Protein AF-A0A9W3NY06-F1 (afdb_monomer_lite)

Sequence (636 aa):
MAVKKLLSVFLSFLLLLSFTGTLAQAEETASMSVEKAIQVFKQQGKTKGIVEGYIVGYTQSSSKYTKDPAKFDDTNVAIADSPNETNPDKIMPVQLPKGDVRTAVNVKDHPENIGKKVSLTGTLELYFSNPGLKSVTAYKFQGEGQNRVSDVVASPNGGEVAKGTAVTLTTNTEGATIYYTLDGSNPTNKSVRYNGQIVVNENSVVKAIAEKEGLTSSAISTFSFIIVNNEQVRIHDIQGKSHMSPYNGKKVYNVEGVVTALDKNGFYIEDNQLDNDPATSEGMYVYKKDANVAVGDLIQVDGVVEEYVGPGYAERFETDLTTTEIKASRVVVIAKDQSLPAPIVLGENGVKIPDQIIDNDAFGLFDPNEDAIDFYESIEGMRVTMPTPKIIAPQKNGNLYVTVKNGGDKIVTQYGTPLLDENQLNPERLSVKVPRDYVAKVGDTFTGDITGVVGYDYGSFRISPITELPAVVDGGFKQVGANIQPRLDKLTVATYNIENFSANKKETTDEKVKALAYSIKYNLKMPDIIGVEEMQDNNGSINDGTTDASLSAKRIIDAVLEIRGPKYEYVEIAPNNNLDGGAPGANIRVGFFYNPSRVKLAAVPKLLDKNVVRIGDESSLFESTRKPLAAEFTFQ

Radius of gyration: 40.57 Å; chains: 1; bounding box: 76×85×122 Å

Structure (mmCIF, N/CA/C/O backbone):
data_AF-A0A9W3NY06-F1
#
_entry.id   AF-A0A9W3NY06-F1
#
loop_
_atom_site.group_PDB
_atom_site.id
_atom_site.type_symbol
_atom_site.label_atom_id
_atom_site.label_alt_id
_atom_site.label_comp_id
_atom_site.label_asym_id
_atom_site.label_entity_id
_atom_site.label_seq_id
_atom_site.pdbx_PDB_ins_code
_atom_site.Cartn_x
_atom_site.Cartn_y
_atom_site.Cartn_z
_atom_site.occupancy
_atom_site.B_iso_or_equiv
_atom_site.auth_seq_id
_atom_site.auth_comp_id
_atom_site.auth_asym_id
_atom_site.auth_atom_id
_atom_site.pdbx_PDB_model_num
ATOM 1 N N . MET A 1 1 ? 18.875 -54.856 20.342 1.00 38.12 1 MET A N 1
ATOM 2 C CA . MET A 1 1 ? 18.652 -54.277 21.688 1.00 38.12 1 MET A CA 1
ATOM 3 C C . MET A 1 1 ? 17.212 -53.775 21.722 1.00 38.12 1 MET A C 1
ATOM 5 O O . MET A 1 1 ? 16.923 -52.817 21.030 1.00 38.12 1 MET A O 1
ATOM 9 N N . ALA A 1 2 ? 16.239 -54.584 22.154 1.00 31.70 2 ALA A N 1
ATOM 10 C CA . ALA A 1 2 ? 15.807 -54.767 23.555 1.00 31.70 2 ALA A CA 1
ATOM 11 C C . ALA A 1 2 ? 15.267 -53.442 24.153 1.00 31.70 2 ALA A C 1
ATOM 13 O O . ALA A 1 2 ? 16.064 -52.568 24.459 1.00 31.70 2 ALA A O 1
ATOM 14 N N . VAL A 1 3 ? 13.956 -53.155 24.085 1.00 32.09 3 VAL A N 1
ATOM 15 C CA . VAL A 1 3 ? 12.847 -53.558 24.998 1.00 32.09 3 VAL A CA 1
ATOM 16 C C . VAL A 1 3 ? 12.789 -52.769 26.322 1.00 32.09 3 VAL A C 1
ATOM 18 O O . VAL A 1 3 ? 13.707 -52.885 27.130 1.00 32.09 3 VAL A O 1
ATOM 21 N N . LYS A 1 4 ? 11.650 -52.072 26.546 1.00 32.34 4 LYS A N 1
ATOM 22 C CA . LYS A 1 4 ? 10.849 -51.813 27.790 1.00 32.34 4 LYS A CA 1
ATOM 23 C C . LYS A 1 4 ? 10.083 -50.477 27.604 1.00 32.34 4 LYS A C 1
ATOM 25 O O . LYS A 1 4 ? 10.721 -49.525 27.189 1.00 32.34 4 LYS A O 1
ATOM 30 N N . LYS A 1 5 ? 8.788 -50.249 27.893 1.00 31.48 5 LYS A N 1
ATOM 31 C CA . LYS A 1 5 ? 7.638 -50.924 28.562 1.00 31.48 5 LYS A CA 1
ATOM 32 C C . LYS A 1 5 ? 6.401 -49.999 28.300 1.00 31.48 5 LYS A C 1
ATOM 34 O O . LYS A 1 5 ? 6.575 -48.796 28.439 1.00 31.48 5 LYS A O 1
ATOM 39 N N . LEU A 1 6 ? 5.256 -50.407 27.716 1.00 29.69 6 LEU A N 1
ATOM 40 C CA . LEU A 1 6 ? 3.980 -50.892 28.333 1.00 29.69 6 LEU A CA 1
ATOM 41 C C . LEU A 1 6 ? 3.732 -50.426 29.791 1.00 29.69 6 LEU A C 1
ATOM 43 O O . LEU A 1 6 ? 4.653 -50.530 30.589 1.00 29.69 6 LEU A O 1
ATOM 47 N N . LEU A 1 7 ? 2.561 -50.013 30.302 1.00 27.92 7 LEU A N 1
ATOM 48 C CA . LEU A 1 7 ? 1.122 -50.042 29.958 1.00 27.92 7 LEU A CA 1
ATOM 49 C C . LEU A 1 7 ? 0.428 -49.109 31.008 1.00 27.92 7 LEU A C 1
ATOM 51 O O . LEU A 1 7 ? 1.010 -48.913 32.077 1.00 27.92 7 LEU A O 1
ATOM 55 N N . SER A 1 8 ? -0.775 -48.546 30.824 1.00 24.80 8 SER A N 1
ATOM 56 C CA . SER A 1 8 ? -2.025 -49.037 31.462 1.00 24.80 8 SER A CA 1
ATOM 57 C C . SER A 1 8 ? -3.208 -48.093 31.184 1.00 24.80 8 SER A C 1
ATOM 59 O O . SER A 1 8 ? -3.043 -46.880 31.100 1.00 24.80 8 SER A O 1
ATOM 61 N N . VAL A 1 9 ? -4.389 -48.697 31.076 1.00 29.38 9 VAL A N 1
ATOM 62 C CA . VAL A 1 9 ? -5.679 -48.204 30.568 1.00 29.38 9 VAL A CA 1
ATOM 63 C C . VAL A 1 9 ? -6.672 -47.924 31.717 1.00 29.38 9 VAL A C 1
ATOM 65 O O . VAL A 1 9 ? -6.576 -48.563 32.757 1.00 29.38 9 VAL A O 1
ATOM 68 N N . PHE A 1 10 ? -7.598 -46.979 31.476 1.00 31.11 10 PHE A N 1
ATOM 69 C CA . PHE A 1 10 ? -8.925 -46.703 32.081 1.00 31.11 10 PHE A CA 1
ATOM 70 C C . PHE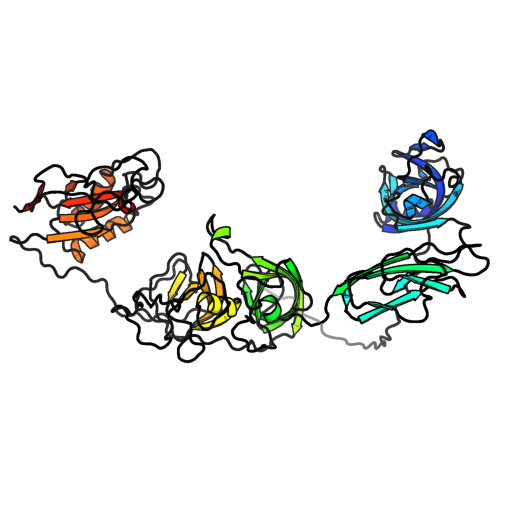 A 1 10 ? -9.278 -47.213 33.497 1.00 31.11 10 PHE A C 1
ATOM 72 O O . PHE A 1 10 ? -9.359 -48.415 33.731 1.00 31.11 10 PHE A O 1
ATOM 79 N N . LEU A 1 11 ? -9.794 -46.296 34.332 1.00 24.95 11 LEU A N 1
ATOM 80 C CA . LEU A 1 11 ? -11.047 -46.537 35.060 1.00 24.95 11 LEU A CA 1
ATOM 81 C C . LEU A 1 11 ? -11.812 -45.225 35.305 1.00 24.95 11 LEU A C 1
ATOM 83 O O . LEU A 1 11 ? -11.313 -44.281 35.909 1.00 24.95 11 LEU A O 1
ATOM 87 N N . SER A 1 12 ? -13.037 -45.202 34.801 1.00 27.59 12 SER A N 1
ATOM 88 C CA . SER A 1 12 ? -14.093 -44.225 35.020 1.00 27.59 12 SER A CA 1
ATOM 89 C C . SER A 1 12 ? -14.657 -44.333 36.442 1.00 27.59 12 SER A C 1
ATOM 91 O O . SER A 1 12 ? -14.984 -45.430 36.887 1.00 27.59 12 SER A O 1
ATOM 93 N N . PHE A 1 13 ? -14.866 -43.200 37.119 1.00 27.95 13 PHE A N 1
ATOM 94 C CA . PHE A 1 13 ? -15.929 -43.077 38.118 1.00 27.95 13 PHE A CA 1
ATOM 95 C C . PHE A 1 13 ? -16.532 -41.670 38.112 1.00 27.95 13 PHE A C 1
ATOM 97 O O . PHE A 1 13 ? -15.847 -40.653 38.068 1.00 27.95 13 PHE A O 1
ATOM 104 N N . LEU A 1 14 ? -17.856 -41.694 38.098 1.00 28.27 14 LEU A N 1
ATOM 105 C CA . LEU A 1 14 ? -18.830 -40.623 38.031 1.00 28.27 14 LEU A CA 1
ATOM 106 C C . LEU A 1 14 ? -18.826 -39.802 39.335 1.00 28.27 14 LEU A C 1
ATOM 108 O O . LEU A 1 14 ? -18.931 -40.386 40.411 1.00 28.27 14 LEU A O 1
ATOM 112 N N . LEU A 1 15 ? -18.818 -38.470 39.249 1.00 25.56 15 LEU A N 1
ATOM 113 C CA . LEU A 1 15 ? -19.421 -37.625 40.283 1.00 25.56 15 LEU A CA 1
ATOM 114 C C . LEU A 1 15 ? -20.138 -36.450 39.605 1.00 25.56 15 LEU A C 1
ATOM 116 O O . LEU A 1 15 ? -19.525 -35.459 39.216 1.00 25.56 15 LEU A O 1
ATOM 120 N N . LEU A 1 16 ? -21.454 -36.599 39.435 1.00 31.34 16 LEU A N 1
ATOM 121 C CA . LEU A 1 16 ? -22.353 -35.467 39.248 1.00 31.34 16 LEU A CA 1
ATOM 122 C C . LEU A 1 16 ? -22.311 -34.617 40.525 1.00 31.34 16 LEU A C 1
ATOM 124 O O . LEU A 1 16 ? -22.705 -35.097 41.586 1.00 31.34 16 LEU A O 1
ATOM 128 N N . LEU A 1 17 ? -21.933 -33.347 40.405 1.00 28.66 17 LEU A N 1
ATOM 129 C CA . LEU A 1 17 ? -22.460 -32.299 41.271 1.00 28.66 17 LEU A CA 1
ATOM 130 C C . LEU A 1 17 ? -22.910 -31.120 40.409 1.00 28.66 17 LEU A C 1
ATOM 132 O O . LEU A 1 17 ? -22.155 -30.533 39.640 1.00 28.66 17 LEU A O 1
ATOM 136 N N . SER A 1 18 ? -24.198 -30.843 40.547 1.00 28.06 18 SER A N 1
ATOM 137 C CA . SER A 1 18 ? -24.956 -29.704 40.056 1.00 28.06 18 SER A CA 1
ATOM 138 C C . SER A 1 18 ? -24.251 -28.370 40.312 1.00 28.06 18 SER A C 1
ATOM 140 O O . SER A 1 18 ? -24.108 -27.955 41.461 1.00 28.06 18 SER A O 1
ATOM 142 N N . PHE A 1 19 ? -23.891 -27.663 39.241 1.00 28.36 19 PHE A N 1
ATOM 143 C CA . PHE A 1 19 ? -23.569 -26.239 39.289 1.00 28.36 19 PHE A CA 1
ATOM 144 C C . PHE A 1 19 ? -24.878 -25.440 39.329 1.00 28.36 19 PHE A C 1
ATOM 146 O O . PHE A 1 19 ? -25.431 -25.054 38.302 1.00 28.36 19 PHE A O 1
ATOM 153 N N . THR A 1 20 ? -25.405 -25.203 40.527 1.00 30.64 20 THR A N 1
ATOM 154 C CA . THR A 1 20 ? -26.265 -24.040 40.756 1.00 30.64 20 THR A CA 1
ATOM 155 C C . THR A 1 20 ? -25.338 -22.847 40.929 1.00 30.64 20 THR A C 1
ATOM 157 O O . THR A 1 20 ? -24.606 -22.781 41.916 1.00 30.64 20 THR A O 1
ATOM 160 N N . GLY A 1 21 ? -25.326 -21.936 39.957 1.00 29.66 21 GLY A N 1
ATOM 161 C CA . GLY A 1 21 ? -24.625 -20.663 40.077 1.00 29.66 21 GLY A CA 1
ATOM 162 C C . GLY A 1 21 ? -25.212 -19.864 41.234 1.00 29.66 21 GLY A C 1
ATOM 163 O O . GLY A 1 21 ? -26.258 -19.235 41.102 1.00 29.66 21 GLY A O 1
ATOM 164 N N . THR A 1 22 ? -24.551 -19.916 42.385 1.00 28.86 22 THR A N 1
ATOM 165 C CA . THR A 1 22 ? -24.738 -18.951 43.460 1.00 28.86 22 THR A CA 1
ATOM 166 C C . THR A 1 22 ? -24.197 -17.614 42.979 1.00 28.86 22 THR A C 1
ATOM 168 O O . THR A 1 22 ? -23.022 -17.509 42.625 1.00 28.86 22 THR A O 1
ATOM 171 N N . LEU A 1 23 ? -25.067 -16.603 42.963 1.00 32.47 23 LEU A N 1
ATOM 172 C CA . LEU A 1 23 ? -24.689 -15.195 42.901 1.00 32.47 23 LEU A CA 1
ATOM 173 C C . LEU A 1 23 ? -23.527 -14.956 43.872 1.00 32.47 23 LEU A C 1
ATOM 175 O O . LEU A 1 23 ? -23.649 -15.237 45.064 1.00 32.47 23 LEU A O 1
ATOM 179 N N . ALA A 1 24 ? -22.400 -14.480 43.345 1.00 31.03 24 ALA A N 1
ATOM 180 C CA . ALA A 1 24 ? -21.256 -14.079 44.143 1.00 31.03 24 ALA A CA 1
ATOM 181 C C . ALA A 1 24 ? -21.680 -12.914 45.044 1.00 31.03 24 ALA A C 1
ATOM 183 O O . ALA A 1 24 ? -21.856 -11.781 44.599 1.00 31.03 24 ALA A O 1
ATOM 184 N N . GLN A 1 25 ? -21.890 -13.223 46.316 1.00 26.41 25 GLN A N 1
ATOM 185 C CA . GLN A 1 25 ? -22.025 -12.240 47.371 1.00 26.41 25 GLN A CA 1
ATOM 186 C C . GLN A 1 25 ? -20.626 -11.658 47.599 1.00 26.41 25 GLN A C 1
ATOM 188 O O . GLN A 1 25 ? -19.684 -12.405 47.859 1.00 26.41 25 GLN A O 1
ATOM 193 N N . ALA A 1 26 ? -20.462 -10.348 47.413 1.00 30.16 26 ALA A N 1
ATOM 194 C CA . ALA A 1 26 ? -19.200 -9.672 47.683 1.00 30.16 26 ALA A CA 1
ATOM 195 C C . ALA A 1 26 ? -18.830 -9.874 49.162 1.00 30.16 26 ALA A C 1
ATOM 197 O O . ALA A 1 26 ? -19.541 -9.395 50.045 1.00 30.16 26 ALA A O 1
ATOM 198 N N . GLU A 1 27 ? -17.749 -10.609 49.432 1.00 31.52 27 GLU A N 1
ATOM 199 C CA . GLU A 1 27 ? -17.184 -10.700 50.776 1.00 31.52 27 GLU A CA 1
ATOM 200 C C . GLU A 1 27 ? -16.637 -9.326 51.180 1.00 31.52 27 GLU A C 1
ATOM 202 O O . GLU A 1 27 ? -15.780 -8.736 50.519 1.00 31.52 27 GLU A O 1
ATOM 207 N N . GLU A 1 28 ? -17.160 -8.802 52.282 1.00 38.59 28 GLU A N 1
ATOM 208 C CA . GLU A 1 28 ? -16.673 -7.593 52.926 1.00 38.59 28 GLU A CA 1
ATOM 209 C C . GLU A 1 28 ? -15.265 -7.880 53.476 1.00 38.59 28 GLU A C 1
ATOM 211 O O . GLU A 1 28 ? -15.094 -8.647 54.424 1.00 38.59 28 GLU A O 1
ATOM 216 N N . THR A 1 29 ? -14.225 -7.329 52.840 1.00 55.06 29 THR A N 1
ATOM 217 C CA . THR A 1 29 ? -12.835 -7.508 53.301 1.00 55.06 29 THR A CA 1
ATOM 218 C C . THR A 1 29 ? -12.715 -7.013 54.744 1.00 55.06 29 THR A C 1
ATOM 220 O O . THR A 1 29 ? -12.804 -5.812 54.993 1.00 55.06 29 THR A O 1
ATOM 223 N N . ALA A 1 30 ? -12.519 -7.918 55.705 1.00 74.31 30 ALA A N 1
ATOM 224 C CA . ALA A 1 30 ? -12.413 -7.547 57.113 1.00 74.31 30 ALA A CA 1
ATOM 225 C C . ALA A 1 30 ? -11.249 -6.564 57.347 1.00 74.31 30 ALA A C 1
ATOM 227 O O . ALA A 1 30 ? -10.143 -6.759 56.829 1.00 74.31 30 ALA A O 1
ATOM 228 N N . SER A 1 31 ? -11.487 -5.520 58.145 1.00 85.75 31 SER A N 1
ATOM 229 C CA . SER A 1 31 ? -10.452 -4.557 58.524 1.00 85.75 31 SER A CA 1
ATOM 230 C C . SER A 1 31 ? -9.343 -5.207 59.359 1.00 85.75 31 SER A C 1
ATOM 232 O O . SER A 1 31 ? -9.534 -6.217 60.044 1.00 85.75 31 SER A O 1
ATOM 234 N N . MET A 1 32 ? -8.140 -4.638 59.289 1.00 92.00 32 MET A N 1
ATOM 235 C CA . MET A 1 32 ? -6.974 -5.086 60.049 1.00 92.00 32 MET A CA 1
ATOM 236 C C . MET A 1 32 ? -6.368 -3.947 60.867 1.00 92.00 32 MET A C 1
ATOM 238 O O . MET A 1 32 ? -6.375 -2.797 60.439 1.00 92.00 32 MET A O 1
ATOM 242 N N . SER A 1 33 ? -5.818 -4.281 62.036 1.00 96.06 33 SER A N 1
ATOM 243 C CA . SER A 1 33 ? -5.048 -3.338 62.854 1.00 96.06 33 SER A CA 1
ATOM 244 C C . SER A 1 33 ? -3.756 -2.919 62.139 1.00 96.06 33 SER A C 1
ATOM 246 O O . SER A 1 33 ? -3.304 -3.600 61.211 1.00 96.06 33 SER A O 1
ATOM 248 N N . VAL A 1 34 ? -3.127 -1.832 62.582 1.00 96.19 34 VAL A N 1
ATOM 249 C CA . VAL A 1 34 ? -1.847 -1.350 62.047 1.00 96.19 34 VAL A CA 1
ATOM 250 C C . VAL A 1 34 ? -0.755 -2.408 62.199 1.00 96.19 34 VAL A C 1
ATOM 252 O O . VAL A 1 34 ? -0.053 -2.705 61.232 1.00 96.19 34 VAL A O 1
ATOM 255 N N . GLU A 1 35 ? -0.639 -3.040 63.368 1.00 93.94 35 GLU A N 1
ATOM 256 C CA . GLU A 1 35 ? 0.324 -4.119 63.601 1.00 93.94 35 GLU A CA 1
ATOM 257 C C . GLU A 1 35 ? 0.094 -5.289 62.638 1.00 93.94 35 GLU A C 1
ATOM 259 O O . GLU A 1 35 ? 1.033 -5.760 61.989 1.00 93.94 35 GLU A O 1
ATOM 264 N N . LYS A 1 36 ? -1.162 -5.720 62.472 1.00 93.44 36 LYS A N 1
ATOM 265 C CA . LYS A 1 36 ? -1.508 -6.799 61.541 1.00 93.44 36 LYS A CA 1
ATOM 266 C C . LYS A 1 36 ? -1.184 -6.417 60.097 1.00 93.44 36 LYS A C 1
ATOM 268 O O . LYS A 1 36 ? -0.629 -7.240 59.376 1.00 93.44 36 LYS A O 1
ATOM 273 N N . ALA A 1 37 ? -1.460 -5.183 59.684 1.00 95.06 37 ALA A N 1
ATOM 274 C CA . ALA A 1 37 ? -1.152 -4.691 58.345 1.00 95.06 37 ALA A CA 1
ATOM 275 C C . ALA A 1 37 ? 0.359 -4.686 58.050 1.00 95.06 37 ALA A C 1
ATOM 277 O O . ALA A 1 37 ? 0.783 -5.107 56.972 1.00 95.06 37 ALA A O 1
ATOM 278 N N . ILE A 1 38 ? 1.186 -4.298 59.027 1.00 93.00 38 ILE A N 1
ATOM 279 C CA . ILE A 1 38 ? 2.652 -4.376 58.923 1.00 93.00 38 ILE A CA 1
ATOM 280 C C . ILE A 1 38 ? 3.104 -5.832 58.734 1.00 93.00 38 ILE A C 1
ATOM 282 O O . ILE A 1 38 ? 3.969 -6.101 57.898 1.00 93.00 38 ILE A O 1
ATOM 286 N N . GLN A 1 39 ? 2.524 -6.782 59.476 1.00 91.75 39 GLN A N 1
ATOM 287 C CA . GLN A 1 39 ? 2.857 -8.207 59.341 1.00 91.75 39 GLN A CA 1
ATOM 288 C C . GLN A 1 39 ? 2.402 -8.789 57.998 1.00 91.75 39 GLN A C 1
ATOM 290 O O . GLN A 1 39 ? 3.172 -9.498 57.352 1.00 91.75 39 GLN A O 1
ATOM 295 N N . VAL A 1 40 ? 1.192 -8.451 57.543 1.00 91.25 40 VAL A N 1
ATOM 296 C CA . VAL A 1 40 ? 0.663 -8.872 56.236 1.00 91.25 40 VAL A CA 1
ATOM 297 C C . VAL A 1 40 ? 1.580 -8.393 55.116 1.00 91.25 40 VAL A C 1
ATOM 299 O O . VAL A 1 40 ? 1.975 -9.197 54.275 1.00 91.25 40 VAL A O 1
ATOM 302 N N . PHE A 1 41 ? 2.005 -7.127 55.138 1.00 93.38 41 PHE A N 1
ATOM 303 C CA . PHE A 1 41 ? 2.948 -6.617 54.144 1.00 93.38 41 PHE A CA 1
ATOM 304 C C . PHE A 1 41 ? 4.297 -7.353 54.185 1.00 93.38 41 PHE A C 1
ATOM 306 O O . PHE A 1 41 ? 4.833 -7.709 53.138 1.00 93.38 41 PHE A O 1
ATOM 313 N N . LYS A 1 42 ? 4.840 -7.637 55.377 1.00 89.44 42 LYS A N 1
ATOM 314 C CA . LYS A 1 42 ? 6.097 -8.397 55.520 1.00 89.44 42 LYS A CA 1
ATOM 315 C C . LYS A 1 42 ? 6.004 -9.822 54.964 1.00 89.44 42 LYS A C 1
ATOM 317 O O . LYS A 1 42 ? 7.015 -10.354 54.520 1.00 89.44 42 LYS A O 1
ATOM 322 N N . GLN A 1 43 ? 4.822 -10.436 55.000 1.00 87.38 43 GLN A N 1
ATOM 323 C CA . GLN A 1 43 ? 4.604 -11.811 54.540 1.00 87.38 43 GLN A CA 1
ATOM 324 C C . GLN A 1 43 ? 4.225 -11.901 53.058 1.00 87.38 43 GLN A C 1
ATOM 326 O O . GLN A 1 43 ? 4.687 -12.802 52.366 1.00 87.38 43 GLN A O 1
ATOM 331 N N . GLN A 1 44 ? 3.371 -10.997 52.578 1.00 89.25 44 GLN A N 1
ATOM 332 C CA . GLN A 1 44 ? 2.722 -11.095 51.263 1.00 89.25 44 GLN A CA 1
ATOM 333 C C . GLN A 1 44 ? 3.191 -10.016 50.279 1.00 89.25 44 GLN A C 1
ATOM 335 O O . GLN A 1 44 ? 2.884 -10.081 49.091 1.00 89.25 44 GLN A O 1
ATOM 340 N N . GLY A 1 45 ? 3.942 -9.017 50.743 1.00 89.00 45 GLY A N 1
ATOM 341 C CA . GLY A 1 45 ? 4.310 -7.866 49.932 1.00 89.00 45 GLY A CA 1
ATOM 342 C C . GLY A 1 45 ? 3.097 -7.004 49.577 1.00 89.00 45 GLY A C 1
ATOM 343 O O . GLY A 1 45 ? 2.185 -6.803 50.384 1.00 89.00 45 GLY A O 1
ATOM 344 N N . LYS A 1 46 ? 3.110 -6.443 48.365 1.00 93.44 46 LYS A N 1
ATOM 345 C CA . LYS A 1 46 ? 2.136 -5.438 47.927 1.00 93.44 46 LYS A CA 1
ATOM 346 C C . LYS A 1 46 ? 0.724 -6.019 47.805 1.00 93.44 46 LYS A C 1
ATOM 348 O O . LYS A 1 46 ? 0.466 -6.806 46.902 1.00 93.44 46 LYS A O 1
ATOM 353 N N . THR A 1 47 ? -0.196 -5.576 48.665 1.00 91.06 47 THR A N 1
ATOM 354 C CA . THR A 1 47 ? -1.560 -6.133 48.764 1.00 91.06 47 THR A CA 1
ATOM 355 C C . THR A 1 47 ? -2.577 -5.043 49.109 1.00 91.06 47 THR A C 1
ATOM 357 O O . THR A 1 47 ? -2.251 -4.106 49.833 1.00 91.06 47 THR A O 1
ATOM 360 N N . LYS A 1 48 ? -3.814 -5.130 48.605 1.00 92.69 48 LYS A N 1
ATOM 361 C CA . LYS A 1 48 ? -4.901 -4.209 48.995 1.00 92.69 48 LYS A CA 1
ATOM 362 C C . LYS A 1 48 ? -5.467 -4.582 50.367 1.00 92.69 48 LYS A C 1
ATOM 364 O O . LYS A 1 48 ? -5.562 -5.761 50.688 1.00 92.69 48 LYS A O 1
ATOM 369 N N . GLY A 1 49 ? -5.871 -3.594 51.158 1.00 90.62 49 GLY A N 1
ATOM 370 C CA . GLY A 1 49 ? -6.454 -3.844 52.474 1.00 90.62 49 GLY A CA 1
ATOM 371 C C . GLY A 1 49 ? -7.110 -2.621 53.102 1.00 90.62 49 GLY A C 1
ATOM 372 O O . GLY A 1 49 ? -6.910 -1.487 52.660 1.00 90.62 49 GLY A O 1
ATOM 373 N N . ILE A 1 50 ? -7.892 -2.882 54.149 1.00 95.44 50 ILE A N 1
ATOM 374 C CA . ILE A 1 50 ? -8.530 -1.869 54.991 1.00 95.44 50 ILE A CA 1
ATOM 375 C C . ILE A 1 50 ? -7.795 -1.845 56.332 1.00 95.44 50 ILE A C 1
ATOM 377 O O . ILE A 1 50 ? -7.851 -2.826 57.070 1.00 95.44 50 ILE A O 1
ATOM 381 N N . VAL A 1 51 ? -7.098 -0.751 56.643 1.00 96.12 51 VAL A N 1
ATOM 382 C CA . VAL A 1 51 ? -6.296 -0.606 57.868 1.00 96.12 51 VAL A CA 1
ATOM 383 C C . VAL A 1 51 ? -6.988 0.337 58.843 1.00 96.12 51 VAL A C 1
ATOM 385 O O . VAL A 1 51 ? -7.330 1.463 58.488 1.00 96.12 51 VAL A O 1
ATOM 388 N N . GLU A 1 52 ? -7.161 -0.111 60.080 1.00 96.62 52 GLU A N 1
ATOM 389 C CA . GLU A 1 52 ? -7.708 0.677 61.180 1.00 96.62 52 GLU A CA 1
ATOM 390 C C . GLU A 1 52 ? -6.615 1.081 62.167 1.00 96.62 52 GLU A C 1
ATOM 392 O O . GLU A 1 52 ? -5.879 0.236 62.670 1.00 96.62 52 GLU A O 1
ATOM 397 N N . GLY A 1 53 ? -6.552 2.371 62.494 1.00 96.31 53 GLY A N 1
ATOM 398 C CA . GLY A 1 53 ? -5.601 2.913 63.461 1.00 96.31 53 GLY A CA 1
ATOM 399 C C . GLY A 1 53 ? -5.990 4.302 63.958 1.00 96.31 53 GLY A C 1
ATOM 400 O O . GLY A 1 53 ? -6.858 4.967 63.400 1.00 96.31 53 GLY A O 1
ATOM 401 N N . TYR A 1 54 ? -5.351 4.750 65.029 1.00 97.06 54 TYR A N 1
ATOM 402 C CA . TYR A 1 54 ? -5.415 6.125 65.507 1.00 97.06 54 TYR A CA 1
ATOM 403 C C . TYR A 1 54 ? -4.426 6.989 64.737 1.00 97.06 54 TYR A C 1
ATOM 405 O O . TYR A 1 54 ? -3.278 6.588 64.559 1.00 97.06 54 TYR A O 1
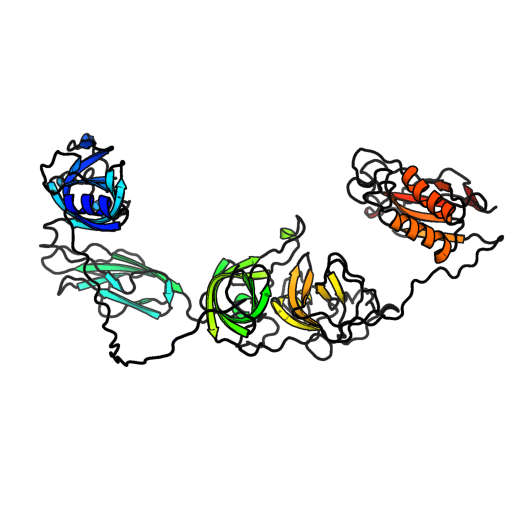ATOM 413 N N . ILE A 1 55 ? -4.838 8.186 64.323 1.00 97.12 55 ILE A N 1
ATOM 414 C CA . ILE A 1 55 ? -3.925 9.168 63.736 1.00 97.12 55 ILE A CA 1
ATOM 415 C C . ILE A 1 55 ? -3.029 9.705 64.852 1.00 97.12 55 ILE A C 1
ATOM 417 O O . ILE A 1 55 ? -3.496 10.363 65.778 1.00 97.12 55 ILE A O 1
ATOM 421 N N . VAL A 1 56 ? -1.732 9.424 64.778 1.00 95.44 56 VAL A N 1
ATOM 422 C CA . VAL A 1 56 ? -0.756 9.775 65.820 1.00 95.44 56 VAL A CA 1
ATOM 423 C C . VAL A 1 56 ? 0.175 10.915 65.421 1.00 95.44 56 VAL A C 1
ATOM 425 O O . VAL A 1 56 ? 0.967 11.354 66.251 1.00 95.44 56 VAL A O 1
ATOM 428 N N . GLY A 1 57 ? 0.096 11.420 64.189 1.00 94.19 57 GLY A N 1
ATOM 429 C CA . GLY A 1 57 ? 0.932 12.533 63.744 1.00 94.19 57 GLY A CA 1
ATOM 430 C C . GLY A 1 57 ? 1.072 12.638 62.232 1.00 94.19 57 GLY A C 1
ATOM 431 O O . GLY A 1 57 ? 0.317 12.036 61.472 1.00 94.19 57 GLY A O 1
ATOM 432 N N . TYR A 1 58 ? 2.090 13.383 61.817 1.00 95.31 58 TYR A N 1
ATOM 433 C CA . TYR A 1 58 ? 2.545 13.525 60.437 1.00 95.31 58 TYR A CA 1
ATOM 434 C C . TYR A 1 58 ? 3.865 12.768 60.231 1.00 95.31 58 TYR A C 1
ATOM 436 O O . TYR A 1 58 ? 4.751 12.821 61.094 1.00 95.31 58 TYR A O 1
ATOM 444 N N . THR A 1 59 ? 4.019 12.068 59.103 1.00 93.06 59 THR A N 1
ATOM 445 C CA . THR A 1 59 ? 5.266 11.375 58.752 1.00 93.06 59 THR A CA 1
ATOM 446 C C . THR A 1 59 ? 6.192 12.311 57.982 1.00 93.06 59 THR A C 1
ATOM 448 O O . THR A 1 59 ? 5.874 12.762 56.886 1.00 93.06 59 THR A O 1
ATOM 451 N N . GLN A 1 60 ? 7.384 12.558 58.530 1.00 88.00 60 GLN A N 1
ATOM 452 C CA . GLN A 1 60 ? 8.394 13.407 57.889 1.00 88.00 60 GLN A CA 1
ATOM 453 C C . GLN A 1 60 ? 9.385 12.599 57.045 1.00 88.00 60 GLN A C 1
ATOM 455 O O . GLN A 1 60 ? 9.824 13.047 55.990 1.00 88.00 60 GLN A O 1
ATOM 460 N N . SER A 1 61 ? 9.775 11.420 57.526 1.00 85.00 61 SER A N 1
ATOM 461 C CA . SER A 1 61 ? 10.687 10.505 56.837 1.00 85.00 61 SER A CA 1
ATOM 462 C C . SER A 1 61 ? 10.564 9.101 57.420 1.00 85.00 61 SER A C 1
ATOM 464 O O . SER A 1 61 ? 9.804 8.878 58.365 1.00 85.00 61 SER A O 1
ATOM 466 N N . SER A 1 62 ? 11.382 8.169 56.922 1.00 79.19 62 SER A N 1
ATOM 467 C CA . SER A 1 62 ? 11.565 6.847 57.525 1.00 79.19 62 SER A CA 1
ATOM 468 C C . SER A 1 62 ? 11.812 7.000 59.026 1.00 79.19 62 SER A C 1
ATOM 470 O O . SER A 1 62 ? 12.752 7.688 59.433 1.00 79.19 62 SER A O 1
ATOM 472 N N . SER A 1 63 ? 10.925 6.421 59.834 1.00 78.12 63 SER A N 1
ATOM 473 C CA . SER A 1 63 ? 11.001 6.394 61.301 1.00 78.12 63 SER A CA 1
ATOM 474 C C . SER A 1 63 ? 11.000 7.759 62.012 1.00 78.12 63 SER A C 1
ATOM 476 O O . SER A 1 63 ? 11.297 7.819 63.205 1.00 78.12 63 SER A O 1
ATOM 478 N N . LYS A 1 64 ? 10.646 8.858 61.324 1.00 86.62 64 LYS A N 1
ATOM 479 C CA . LYS A 1 64 ? 10.446 10.181 61.940 1.00 86.62 64 LYS A CA 1
ATOM 480 C C . LYS A 1 64 ? 9.005 10.637 61.777 1.00 86.62 64 LYS A C 1
ATOM 482 O O . LYS A 1 64 ? 8.547 10.926 60.669 1.00 86.62 64 LYS A O 1
ATOM 487 N N . TYR A 1 65 ? 8.335 10.766 62.913 1.00 90.12 65 TYR A N 1
ATOM 488 C CA . TYR A 1 65 ? 6.960 11.229 63.019 1.00 90.12 65 TYR A CA 1
ATOM 489 C C . TYR A 1 65 ? 6.904 12.420 63.967 1.00 90.12 65 TYR A C 1
ATOM 491 O O . TYR A 1 65 ? 7.701 12.520 64.902 1.00 90.12 65 TYR A O 1
ATOM 499 N N . THR A 1 66 ? 5.970 13.331 63.732 1.00 88.50 66 THR A N 1
ATOM 500 C CA . THR A 1 66 ? 5.806 14.516 64.568 1.00 88.50 66 THR A CA 1
ATOM 501 C C . THR A 1 66 ? 4.347 14.746 64.927 1.00 88.50 66 THR A C 1
ATOM 503 O O . THR A 1 66 ? 3.455 14.456 64.133 1.00 88.50 66 THR A O 1
ATOM 506 N N . LYS A 1 67 ? 4.120 15.268 66.135 1.00 88.00 67 LYS A N 1
ATOM 507 C CA . LYS A 1 67 ? 2.828 15.793 66.608 1.00 88.00 67 LYS A CA 1
ATOM 508 C C . LYS A 1 67 ? 2.794 17.327 66.596 1.00 88.00 67 LYS A C 1
ATOM 510 O O . LYS A 1 67 ? 1.825 17.910 67.058 1.00 88.00 67 LYS A O 1
ATOM 515 N N . ASP A 1 68 ? 3.867 17.963 66.125 1.00 88.88 68 ASP A N 1
ATOM 516 C CA . ASP A 1 68 ? 4.041 19.414 66.081 1.00 88.88 68 ASP A CA 1
ATOM 517 C C . ASP A 1 68 ? 3.278 20.007 64.881 1.00 88.88 68 ASP A C 1
ATOM 519 O O . ASP A 1 68 ? 3.701 19.773 63.742 1.00 88.88 68 ASP A O 1
ATOM 523 N N . PRO A 1 69 ? 2.191 20.776 65.096 1.00 86.56 69 PRO A N 1
ATOM 524 C CA . PRO A 1 69 ? 1.364 21.284 64.004 1.00 86.56 69 PRO A CA 1
ATOM 525 C C . PRO A 1 69 ? 2.116 22.180 63.019 1.00 86.56 69 PRO A C 1
ATOM 527 O O . PRO A 1 69 ? 1.779 22.211 61.839 1.00 86.56 69 PRO A O 1
ATOM 530 N N . ALA A 1 70 ? 3.186 22.854 63.460 1.00 89.31 70 ALA A N 1
ATOM 531 C CA . ALA A 1 70 ? 4.010 23.695 62.590 1.00 89.31 70 ALA A CA 1
ATOM 532 C C . ALA A 1 70 ? 4.773 22.896 61.515 1.00 89.31 70 ALA A C 1
ATOM 534 O O . ALA A 1 70 ? 5.318 23.478 60.579 1.00 89.31 70 ALA A O 1
ATOM 535 N N . LYS A 1 71 ? 4.843 21.568 61.659 1.00 88.69 71 LYS A N 1
ATOM 536 C CA . LYS A 1 71 ? 5.537 20.652 60.744 1.00 88.69 71 LYS A CA 1
ATOM 537 C C . LYS A 1 71 ? 4.582 19.783 59.933 1.00 88.69 71 LYS A C 1
ATOM 539 O O . LYS A 1 71 ? 5.055 18.906 59.210 1.00 88.69 71 LYS A O 1
ATOM 544 N N . PHE A 1 72 ? 3.275 19.977 60.084 1.00 93.25 72 PHE A N 1
ATOM 545 C CA . PHE A 1 72 ? 2.281 19.220 59.340 1.00 93.25 72 PHE A CA 1
ATOM 546 C C . PHE A 1 72 ? 2.217 19.687 57.891 1.00 93.25 72 PHE A C 1
ATOM 548 O O . PHE A 1 72 ? 2.268 20.880 57.593 1.00 93.25 72 PHE A O 1
ATOM 555 N N . ASP A 1 73 ? 2.058 18.718 56.997 1.00 93.12 73 ASP A N 1
ATOM 556 C CA . ASP A 1 73 ? 1.615 18.962 55.635 1.00 93.12 73 ASP A CA 1
ATOM 557 C C . ASP A 1 73 ? 0.380 18.108 55.340 1.00 93.12 73 ASP A C 1
ATOM 559 O O . ASP A 1 73 ? 0.038 17.196 56.095 1.00 93.12 73 ASP A O 1
ATOM 563 N N . ASP A 1 74 ? -0.308 18.398 54.246 1.00 95.69 74 ASP A N 1
ATOM 564 C CA . ASP A 1 74 ? -1.586 17.771 53.912 1.00 95.69 74 ASP A CA 1
ATOM 565 C C . ASP A 1 74 ? -1.421 16.451 53.127 1.00 95.69 74 ASP A C 1
ATOM 567 O O . ASP A 1 74 ? -2.391 15.780 52.793 1.00 95.69 74 ASP A O 1
ATOM 571 N N . THR A 1 75 ? -0.188 16.043 52.822 1.00 96.25 75 THR A N 1
ATOM 572 C CA . THR A 1 75 ? 0.105 14.921 51.911 1.00 96.25 75 THR A CA 1
ATOM 573 C C . THR A 1 75 ? 0.058 13.533 52.552 1.00 96.25 75 THR A C 1
ATOM 575 O O . THR A 1 75 ? -0.023 12.531 51.834 1.00 96.25 75 THR A O 1
ATOM 578 N N . ASN A 1 76 ? 0.170 13.433 53.877 1.00 97.12 76 ASN A N 1
ATOM 579 C CA . ASN A 1 76 ? 0.240 12.155 54.580 1.00 97.12 76 ASN A CA 1
ATOM 580 C C . ASN A 1 76 ? -0.157 12.269 56.057 1.00 97.12 76 ASN A C 1
ATOM 582 O O . ASN A 1 76 ? -0.209 13.361 56.618 1.00 97.12 76 ASN A O 1
ATOM 586 N N . VAL A 1 77 ? -0.405 11.118 56.680 1.00 97.56 77 VAL A N 1
ATOM 587 C CA . VAL A 1 77 ? -0.587 10.971 58.130 1.00 97.56 77 VAL A CA 1
ATOM 588 C C . VAL A 1 77 ? 0.139 9.727 58.635 1.00 97.56 77 VAL A C 1
ATOM 590 O O . VAL A 1 77 ? 0.428 8.804 57.875 1.00 97.56 77 VAL A O 1
ATOM 593 N N . ALA A 1 78 ? 0.416 9.692 59.933 1.00 96.81 78 ALA A N 1
ATOM 594 C CA . ALA A 1 78 ? 0.960 8.544 60.642 1.00 96.81 78 ALA A CA 1
ATOM 595 C C . ALA A 1 78 ? -0.149 7.888 61.474 1.00 96.81 78 ALA A C 1
ATOM 597 O O . ALA A 1 78 ? -0.794 8.581 62.264 1.00 96.81 78 ALA A O 1
ATOM 598 N N . ILE A 1 79 ? -0.362 6.576 61.327 1.00 97.50 79 ILE A N 1
ATOM 599 C CA . ILE A 1 79 ? -1.364 5.823 62.100 1.00 97.50 79 ILE A CA 1
ATOM 600 C C . ILE A 1 79 ? -0.728 4.728 62.962 1.00 97.50 79 ILE A C 1
ATOM 602 O O . ILE A 1 79 ? 0.294 4.157 62.587 1.00 97.50 79 ILE A O 1
ATOM 606 N N . ALA A 1 80 ? -1.339 4.418 64.106 1.00 96.50 80 ALA A N 1
ATOM 607 C CA . ALA A 1 80 ? -0.912 3.343 65.006 1.00 96.50 80 ALA A CA 1
ATOM 608 C C . ALA A 1 80 ? -2.096 2.692 65.736 1.00 96.50 80 ALA A C 1
ATOM 610 O O . ALA A 1 80 ? -3.171 3.279 65.831 1.00 96.50 80 ALA A O 1
ATOM 611 N N . ASP A 1 81 ? -1.902 1.507 66.316 1.00 94.06 81 ASP A N 1
ATOM 612 C CA . ASP A 1 81 ? -2.964 0.803 67.058 1.00 94.06 81 ASP A CA 1
ATOM 613 C C . ASP A 1 81 ? -3.359 1.490 68.379 1.00 94.06 81 ASP A C 1
ATOM 615 O O . ASP A 1 81 ? -4.456 1.270 68.894 1.00 94.06 81 ASP A O 1
ATOM 619 N N . SER A 1 82 ? -2.504 2.374 68.902 1.00 91.75 82 SER A N 1
ATOM 620 C CA . SER A 1 82 ? -2.750 3.184 70.099 1.00 91.75 82 SER A CA 1
ATOM 621 C C . SER A 1 82 ? -2.571 4.677 69.793 1.00 91.75 82 SER A C 1
ATOM 623 O O . SER A 1 82 ? -1.586 5.041 69.147 1.00 91.75 82 SER A O 1
ATOM 625 N N . PRO A 1 83 ? -3.439 5.576 70.301 1.00 90.19 83 PRO A N 1
ATOM 626 C CA . PRO A 1 83 ? -3.337 7.024 70.054 1.00 90.19 83 PRO A CA 1
ATOM 627 C C . PRO A 1 83 ? -2.072 7.666 70.656 1.00 90.19 83 PRO A C 1
ATOM 629 O O . PRO A 1 83 ? -1.662 8.766 70.272 1.00 90.19 83 PRO A O 1
ATOM 632 N N . ASN A 1 84 ? -1.430 6.972 71.597 1.00 87.50 84 ASN A N 1
ATOM 633 C CA . ASN A 1 84 ? -0.223 7.426 72.282 1.00 87.50 84 ASN A CA 1
ATOM 634 C C . ASN A 1 84 ? 1.033 6.650 71.859 1.00 87.50 84 ASN A C 1
ATOM 636 O O . ASN A 1 84 ? 2.050 6.755 72.539 1.00 87.50 84 ASN A O 1
ATOM 640 N N . GLU A 1 85 ? 0.978 5.881 70.767 1.00 92.44 85 GLU A N 1
ATOM 641 C CA . GLU A 1 85 ? 2.136 5.137 70.264 1.00 92.44 85 GLU A CA 1
ATOM 642 C C . GLU A 1 85 ? 3.283 6.082 69.872 1.00 92.44 85 GLU A C 1
ATOM 644 O O . GLU A 1 85 ? 3.076 7.132 69.256 1.00 92.44 85 GLU A O 1
ATOM 649 N N . THR A 1 86 ? 4.500 5.701 70.250 1.00 87.31 86 THR A N 1
ATOM 650 C CA . THR A 1 86 ? 5.736 6.448 69.972 1.00 87.31 86 THR A CA 1
ATOM 651 C C . THR A 1 86 ? 6.823 5.574 69.357 1.00 87.31 86 THR A C 1
ATOM 653 O O . THR A 1 86 ? 7.814 6.107 68.859 1.00 87.31 86 THR A O 1
ATOM 656 N N . ASN A 1 87 ? 6.650 4.249 69.347 1.00 88.44 87 ASN A N 1
ATOM 657 C CA . ASN A 1 87 ? 7.577 3.333 68.708 1.00 88.44 87 ASN A CA 1
ATOM 658 C C . ASN A 1 87 ? 7.417 3.404 67.176 1.00 88.44 87 ASN A C 1
ATOM 660 O O . ASN A 1 87 ? 6.364 3.018 66.661 1.00 88.44 87 ASN A O 1
ATOM 664 N N . PRO A 1 88 ? 8.449 3.833 66.425 1.00 86.19 88 PRO A N 1
ATOM 665 C CA . PRO A 1 88 ? 8.360 3.974 64.975 1.00 86.19 88 PRO A CA 1
ATOM 666 C C . PRO A 1 88 ? 8.072 2.660 64.235 1.00 86.19 88 PRO A C 1
ATOM 668 O O . PRO A 1 88 ? 7.498 2.717 63.151 1.00 86.19 88 PRO A O 1
ATOM 671 N N . ASP A 1 89 ? 8.398 1.498 64.815 1.00 87.25 89 ASP A N 1
ATOM 672 C CA . ASP A 1 89 ? 8.124 0.178 64.223 1.00 87.25 89 ASP A CA 1
ATOM 673 C C . ASP A 1 89 ? 6.642 -0.224 64.299 1.00 87.25 89 ASP A C 1
ATOM 675 O O . ASP A 1 89 ? 6.216 -1.171 63.637 1.00 87.25 89 ASP A O 1
ATOM 679 N N . LYS A 1 90 ? 5.859 0.488 65.117 1.00 92.12 90 LYS A N 1
ATOM 680 C CA . LYS A 1 90 ? 4.414 0.292 65.305 1.00 92.12 90 LYS A CA 1
ATOM 681 C C . LYS A 1 90 ? 3.574 1.398 64.664 1.00 92.12 90 LYS A C 1
ATOM 683 O O . LYS A 1 90 ? 2.351 1.397 64.795 1.00 92.12 90 LYS A O 1
ATOM 688 N N . ILE A 1 91 ? 4.226 2.339 63.982 1.00 94.56 91 ILE A N 1
ATOM 689 C CA . ILE A 1 91 ? 3.586 3.459 63.300 1.00 94.56 91 ILE A CA 1
ATOM 690 C C . ILE A 1 91 ? 3.691 3.230 61.796 1.00 94.56 91 ILE A C 1
ATOM 692 O O . ILE A 1 91 ? 4.782 3.069 61.249 1.00 94.56 91 ILE A O 1
ATOM 696 N N . MET A 1 92 ? 2.546 3.256 61.123 1.00 96.31 92 MET A N 1
ATOM 697 C CA . MET A 1 92 ? 2.443 3.110 59.680 1.00 96.31 92 MET A CA 1
ATOM 698 C C . MET A 1 92 ? 2.250 4.481 59.017 1.00 96.31 92 MET A C 1
ATOM 700 O O . MET A 1 92 ? 1.310 5.200 59.368 1.00 96.31 92 MET A O 1
ATOM 704 N N . PRO A 1 93 ? 3.091 4.857 58.039 1.00 97.38 93 PRO A N 1
ATOM 705 C CA . PRO A 1 93 ? 2.864 6.045 57.233 1.00 97.38 93 PRO A CA 1
ATOM 706 C C . PRO A 1 93 ? 1.781 5.795 56.174 1.00 97.38 93 PRO A C 1
ATOM 708 O O . PRO A 1 93 ? 1.779 4.769 55.489 1.00 97.38 93 PRO A O 1
ATOM 711 N N . VAL A 1 94 ? 0.883 6.763 56.006 1.00 97.50 94 VAL A N 1
ATOM 712 C CA . VAL A 1 94 ? -0.250 6.706 55.076 1.00 97.50 94 VAL A CA 1
ATOM 713 C C . VAL A 1 94 ? -0.174 7.874 54.104 1.00 97.50 94 VAL A C 1
ATOM 715 O O . VAL A 1 94 ? -0.246 9.031 54.513 1.00 97.50 94 VAL A O 1
ATOM 718 N N . GLN A 1 95 ? -0.061 7.592 52.808 1.00 97.56 95 GLN A N 1
ATOM 719 C CA . GLN A 1 95 ? -0.135 8.618 51.769 1.00 97.56 95 GLN A CA 1
ATOM 720 C C . GLN A 1 95 ? -1.592 9.019 51.517 1.00 97.56 95 GLN A C 1
ATOM 722 O O . GLN A 1 95 ? -2.443 8.151 51.328 1.00 97.56 95 GLN A O 1
ATOM 727 N N . LEU A 1 96 ? -1.853 10.324 51.423 1.00 96.62 96 LEU A N 1
ATOM 728 C CA . LEU A 1 96 ? -3.160 10.889 51.091 1.00 96.62 96 LEU A CA 1
ATOM 729 C C . LEU A 1 96 ? -3.136 11.467 49.657 1.00 96.62 96 LEU A C 1
ATOM 731 O O . LEU A 1 96 ? -2.597 12.560 49.438 1.00 96.62 96 LEU A O 1
ATOM 735 N N . PRO A 1 97 ? -3.670 10.750 48.646 1.00 91.56 97 PRO A N 1
ATOM 736 C CA . PRO A 1 97 ? -3.799 11.274 47.286 1.00 91.56 97 PRO A CA 1
ATOM 737 C C . PRO A 1 97 ? -4.687 12.523 47.242 1.00 91.56 97 PRO A C 1
ATOM 739 O O . PRO A 1 97 ? -5.585 12.679 48.065 1.00 91.56 97 PRO A O 1
ATOM 742 N N . LYS A 1 98 ? -4.468 13.413 46.267 1.00 88.00 98 LYS A N 1
ATOM 743 C CA . LYS A 1 98 ? -5.330 14.590 46.074 1.00 88.00 98 LYS A CA 1
ATOM 744 C C . LYS A 1 98 ? -6.776 14.139 45.806 1.00 88.00 98 LYS A C 1
ATOM 746 O O . LYS A 1 98 ? -6.998 13.378 44.871 1.00 88.00 98 LYS A O 1
ATOM 751 N N . GLY A 1 99 ? -7.725 14.615 46.612 1.00 84.56 99 GLY A N 1
ATOM 752 C CA . GLY A 1 99 ? -9.137 14.224 46.561 1.00 84.56 99 GLY A CA 1
ATOM 753 C C . GLY A 1 99 ? -9.763 14.166 47.956 1.00 84.56 99 GLY A C 1
ATOM 754 O O . GLY A 1 99 ? -9.140 14.590 48.931 1.00 84.56 99 GLY A O 1
ATOM 755 N N . ASP A 1 100 ? -10.967 13.601 48.048 1.00 83.00 100 ASP A N 1
ATOM 756 C CA . ASP A 1 100 ? -11.824 13.653 49.244 1.00 83.00 100 ASP A CA 1
ATOM 757 C C . ASP A 1 100 ? -11.155 13.104 50.511 1.00 83.00 100 ASP A C 1
ATOM 759 O O . ASP A 1 100 ? -11.262 13.694 51.585 1.00 83.00 100 ASP A O 1
ATOM 763 N N . VAL A 1 101 ? -10.389 12.014 50.385 1.00 87.00 101 VAL A N 1
ATOM 764 C CA . VAL A 1 101 ? -9.652 11.418 51.511 1.00 87.00 101 VAL A CA 1
ATOM 765 C C . VAL A 1 101 ? -8.634 12.406 52.092 1.00 87.00 101 VAL A C 1
ATOM 767 O O . VAL A 1 101 ? -8.545 12.553 53.309 1.00 87.00 101 VAL A O 1
ATOM 770 N N . ARG A 1 102 ? -7.864 13.103 51.244 1.00 94.69 102 ARG A N 1
ATOM 771 C CA . ARG A 1 102 ? -6.893 14.109 51.701 1.00 94.69 102 ARG A CA 1
ATOM 772 C C . ARG A 1 102 ? -7.595 15.299 52.320 1.00 94.69 102 ARG A C 1
ATOM 774 O O . ARG A 1 102 ? -7.190 15.728 53.395 1.00 94.69 102 ARG A O 1
ATOM 781 N N . THR A 1 103 ? -8.651 15.789 51.679 1.00 89.88 103 THR A N 1
ATOM 782 C CA . THR A 1 103 ? -9.440 16.903 52.204 1.00 89.88 103 THR A CA 1
ATOM 783 C C . THR A 1 103 ? -9.955 16.605 53.608 1.00 89.88 103 THR A C 1
ATOM 785 O O . THR A 1 103 ? -9.873 17.481 54.447 1.00 89.88 103 THR A O 1
ATOM 788 N N . ALA A 1 104 ? -10.406 15.382 53.896 1.00 87.81 104 ALA A N 1
ATOM 789 C CA . ALA A 1 104 ? -11.007 15.061 55.189 1.00 87.81 104 ALA A CA 1
ATOM 790 C C . ALA A 1 104 ? -10.031 14.593 56.285 1.00 87.81 104 ALA A C 1
ATOM 792 O O . ALA A 1 104 ? -10.277 14.817 57.470 1.00 87.81 104 ALA A O 1
ATOM 793 N N . VAL A 1 105 ? -8.959 13.880 55.927 1.00 94.56 105 VAL A N 1
ATOM 794 C CA . VAL A 1 105 ? -8.115 13.171 56.910 1.00 94.56 105 VAL A CA 1
ATOM 795 C C . VAL A 1 105 ? -6.875 13.972 57.312 1.00 94.56 105 VAL A C 1
ATOM 797 O O . VAL A 1 105 ? -6.344 13.758 58.404 1.00 94.56 105 VAL A O 1
ATOM 800 N N . ASN A 1 106 ? -6.395 14.882 56.461 1.00 95.69 106 ASN A N 1
ATOM 801 C CA . ASN A 1 106 ? -5.086 15.502 56.643 1.00 95.69 106 ASN A CA 1
ATOM 802 C C . ASN A 1 106 ? -4.971 16.324 57.939 1.00 95.69 106 ASN A C 1
ATOM 804 O O . ASN A 1 106 ? -5.885 17.047 58.308 1.00 95.69 106 ASN A O 1
ATOM 808 N N . VAL A 1 107 ? -3.825 16.247 58.619 1.00 94.25 107 VAL A N 1
ATOM 809 C CA . VAL A 1 107 ? -3.641 16.887 59.936 1.00 94.25 107 VAL A CA 1
ATOM 810 C C . VAL A 1 107 ? -3.237 18.361 59.863 1.00 94.25 107 VAL A C 1
ATOM 812 O O . VAL A 1 107 ? -3.289 19.042 60.882 1.00 94.25 107 VAL A O 1
ATOM 815 N N . LYS A 1 108 ? -2.840 18.864 58.686 1.00 94.19 108 LYS A N 1
ATOM 816 C CA . LYS A 1 108 ? -2.480 20.276 58.480 1.00 94.19 108 LYS A CA 1
ATOM 817 C C . LYS A 1 108 ? -3.712 21.172 58.566 1.00 94.19 108 LYS A C 1
ATOM 819 O O . LYS A 1 108 ? -3.700 22.152 59.304 1.00 94.19 108 LYS A O 1
ATOM 824 N N . ASP A 1 109 ? -4.758 20.797 57.838 1.00 91.38 109 ASP A N 1
ATOM 825 C CA . ASP A 1 109 ? -6.032 21.510 57.811 1.00 91.38 109 ASP A CA 1
ATOM 826 C C . ASP A 1 109 ? -6.957 21.043 58.946 1.00 91.38 109 ASP A C 1
ATOM 828 O O . ASP A 1 109 ? -7.777 21.826 59.422 1.00 91.38 109 ASP A O 1
ATOM 832 N N . HIS A 1 110 ? -6.780 19.799 59.420 1.00 90.62 110 HIS A N 1
ATOM 833 C CA . HIS A 1 110 ? -7.548 19.202 60.517 1.00 90.62 110 HIS A CA 1
ATOM 834 C C . HIS A 1 110 ? -6.658 18.741 61.685 1.00 90.62 110 HIS A C 1
ATOM 836 O O . HIS A 1 110 ? -6.526 17.533 61.935 1.00 90.62 110 HIS A O 1
ATOM 842 N N . PRO A 1 111 ? -6.027 19.656 62.444 1.00 87.00 111 PRO A N 1
ATOM 843 C CA . PRO A 1 111 ? -5.212 19.287 63.605 1.00 87.00 111 PRO A CA 1
ATOM 844 C C . PRO A 1 111 ? -6.009 18.519 64.676 1.00 87.00 111 PRO A C 1
ATOM 846 O O . PRO A 1 111 ? -5.436 17.726 65.424 1.00 87.00 111 PRO A O 1
ATOM 849 N N . GLU A 1 112 ? -7.333 18.682 64.722 1.00 87.94 112 GLU A N 1
ATOM 850 C CA . GLU A 1 112 ? -8.255 17.932 65.579 1.00 87.94 112 GLU A CA 1
ATOM 851 C C . GLU A 1 112 ? -8.352 16.438 65.241 1.00 87.94 112 GLU A C 1
ATOM 853 O O . GLU A 1 112 ? -8.907 15.669 66.026 1.00 87.94 112 GLU A O 1
ATOM 858 N N . ASN A 1 113 ? -7.850 16.004 64.081 1.00 92.69 113 ASN A N 1
ATOM 859 C CA . ASN A 1 113 ? -7.845 14.593 63.700 1.00 92.69 113 ASN A CA 1
ATOM 860 C C . ASN A 1 113 ? -6.788 13.779 64.454 1.00 92.69 113 ASN A C 1
ATOM 862 O O . ASN A 1 113 ? -6.904 12.553 64.521 1.00 92.69 113 ASN A O 1
ATOM 866 N N . ILE A 1 114 ? -5.794 14.428 65.070 1.00 92.31 114 ILE A N 1
ATOM 867 C CA . ILE A 1 114 ? -4.834 13.758 65.951 1.00 92.31 114 ILE A CA 1
ATOM 868 C C . ILE A 1 114 ? -5.583 13.075 67.104 1.00 92.31 114 ILE A C 1
ATOM 870 O O . ILE A 1 114 ? -6.350 13.692 67.837 1.00 92.31 114 ILE A O 1
ATOM 874 N N . GLY A 1 115 ? -5.340 11.779 67.277 1.00 87.50 115 GLY A N 1
ATOM 875 C CA . GLY A 1 115 ? -5.977 10.941 68.287 1.00 87.50 115 GLY A CA 1
ATOM 876 C C . GLY A 1 115 ? -7.333 10.364 67.874 1.00 87.50 115 GLY A C 1
ATOM 877 O O . GLY A 1 115 ? -7.856 9.523 68.604 1.00 87.50 115 GLY A O 1
ATOM 878 N N . LYS A 1 116 ? -7.897 10.734 66.714 1.00 92.62 116 LYS A N 1
ATOM 879 C CA . LYS A 1 116 ? -9.090 10.063 66.176 1.00 92.62 116 LYS A CA 1
ATOM 880 C C . LYS A 1 116 ? -8.713 8.711 65.579 1.00 92.62 116 LYS A C 1
ATOM 882 O O . LYS A 1 116 ? -7.671 8.569 64.937 1.00 92.62 116 LYS A O 1
ATOM 887 N N . LYS A 1 117 ? -9.581 7.717 65.766 1.00 93.12 117 LYS A N 1
ATOM 888 C CA . LYS A 1 117 ? -9.464 6.414 65.103 1.00 93.12 117 LYS A CA 1
ATOM 889 C C . LYS A 1 117 ? -10.085 6.487 63.715 1.00 93.12 117 LYS A C 1
ATOM 891 O O . LYS A 1 117 ? -11.174 7.032 63.565 1.00 93.12 117 LYS A O 1
ATOM 896 N N . VAL A 1 118 ? -9.398 5.955 62.714 1.00 95.00 118 VAL A N 1
ATOM 897 C CA . VAL A 1 118 ? -9.795 5.987 61.307 1.00 95.00 118 VAL A CA 1
ATOM 898 C C . VAL A 1 118 ? -9.580 4.613 60.674 1.00 95.00 118 VAL A C 1
ATOM 900 O O . VAL A 1 118 ? -8.606 3.925 60.976 1.00 95.00 118 VAL A O 1
ATOM 903 N N . SER A 1 119 ? -10.506 4.216 59.808 1.00 94.94 119 SER A N 1
ATOM 904 C CA . SER A 1 119 ? -10.389 3.082 58.895 1.00 94.94 119 SER A CA 1
ATOM 905 C C . SER A 1 119 ? -10.056 3.609 57.506 1.00 94.94 119 SER A C 1
ATOM 907 O O . SER A 1 119 ? -10.724 4.530 57.040 1.00 94.94 119 SER A O 1
ATOM 909 N N . LEU A 1 120 ? -9.019 3.082 56.858 1.00 95.62 120 LEU A N 1
ATOM 910 C CA . LEU A 1 120 ? -8.493 3.570 55.581 1.00 95.62 120 LEU A CA 1
ATOM 911 C C . LEU A 1 120 ? -8.354 2.410 54.595 1.00 95.62 120 LEU A C 1
ATOM 913 O O . LEU A 1 120 ? -7.698 1.413 54.889 1.00 95.62 120 LEU A O 1
ATOM 917 N N . THR A 1 121 ? -8.944 2.547 53.408 1.00 94.81 121 THR A N 1
ATOM 918 C CA . THR A 1 121 ? -8.843 1.547 52.333 1.00 94.81 121 THR A CA 1
ATOM 919 C C . THR A 1 121 ? -7.759 1.956 51.352 1.00 94.81 121 THR A C 1
ATOM 921 O O . THR A 1 121 ? -7.844 3.035 50.769 1.00 94.81 121 THR A O 1
ATOM 924 N N . GLY A 1 122 ? -6.757 1.106 51.138 1.00 95.31 122 GLY A N 1
ATOM 925 C CA . GLY A 1 122 ? -5.656 1.402 50.224 1.00 95.31 122 GLY A CA 1
ATOM 926 C C . GLY A 1 122 ? -4.835 0.173 49.849 1.00 95.31 122 GLY A C 1
ATOM 927 O O . GLY A 1 122 ? -5.275 -0.969 49.975 1.00 95.31 122 GLY A O 1
ATOM 928 N N . THR A 1 123 ? -3.623 0.416 49.361 1.00 95.81 123 THR A N 1
ATOM 929 C CA . THR A 1 123 ? -2.650 -0.623 49.008 1.00 95.81 123 THR A CA 1
ATOM 930 C C . THR A 1 123 ? -1.470 -0.574 49.969 1.00 95.81 123 THR A C 1
ATOM 932 O O . THR A 1 123 ? -0.816 0.462 50.089 1.00 95.81 123 THR A O 1
ATOM 935 N N . LEU A 1 124 ? -1.193 -1.687 50.648 1.00 95.81 124 LEU A N 1
ATOM 936 C CA . LEU A 1 124 ? 0.013 -1.878 51.446 1.00 95.81 124 LEU A CA 1
ATOM 937 C C . LEU A 1 124 ? 1.216 -1.934 50.507 1.00 95.81 124 LEU A C 1
ATOM 939 O O . LEU A 1 124 ? 1.282 -2.795 49.634 1.00 95.81 124 LEU A O 1
ATOM 943 N N . GLU A 1 125 ? 2.159 -1.015 50.664 1.00 95.62 125 GLU A N 1
ATOM 944 C CA . GLU A 1 125 ? 3.423 -0.980 49.926 1.00 95.62 125 GLU A CA 1
ATOM 945 C C . GLU A 1 125 ? 4.474 -0.171 50.701 1.00 95.62 125 GLU A C 1
ATOM 947 O O . GLU A 1 125 ? 4.185 0.396 51.753 1.00 95.62 125 GLU A O 1
ATOM 952 N N . LEU A 1 126 ? 5.717 -0.114 50.212 1.00 94.69 126 LEU A N 1
ATOM 953 C CA . LEU A 1 126 ? 6.734 0.718 50.857 1.00 94.69 126 LEU A CA 1
ATOM 954 C C . LEU A 1 126 ? 6.391 2.205 50.709 1.00 94.69 126 LEU A C 1
ATOM 956 O O . LEU A 1 126 ? 6.206 2.714 49.600 1.00 94.69 126 LEU A O 1
ATOM 960 N N . TYR A 1 127 ? 6.389 2.916 51.833 1.00 92.69 127 TYR A N 1
ATOM 961 C CA . TYR A 1 127 ? 6.308 4.368 51.889 1.00 92.69 127 TYR A CA 1
ATOM 962 C C . TYR A 1 127 ? 7.328 4.893 52.898 1.00 92.69 127 TYR A C 1
ATOM 964 O O . TYR A 1 127 ? 7.398 4.415 54.028 1.00 92.69 127 TYR A O 1
ATOM 972 N N . PHE A 1 128 ? 8.185 5.822 52.463 1.00 87.56 128 PHE A N 1
ATOM 973 C CA . PHE A 1 128 ? 9.388 6.210 53.208 1.00 87.56 128 PHE A CA 1
ATOM 974 C C . PHE A 1 128 ? 10.222 4.998 53.664 1.00 87.56 128 PHE A C 1
ATOM 976 O O . PHE A 1 128 ? 10.649 4.933 54.812 1.00 87.56 128 PHE A O 1
ATOM 983 N N . SER A 1 129 ? 10.424 4.007 52.792 1.00 89.12 129 SER A N 1
ATOM 984 C CA . SER A 1 129 ? 11.185 2.777 53.090 1.00 89.12 129 SER A CA 1
ATOM 985 C C . SER A 1 129 ? 10.639 1.906 54.237 1.00 89.12 129 SER A C 1
ATOM 987 O O . SER A 1 129 ? 11.278 0.919 54.589 1.00 89.12 129 SER A O 1
ATOM 989 N N . ASN A 1 130 ? 9.451 2.214 54.770 1.00 88.38 130 ASN A N 1
ATOM 990 C CA . ASN A 1 130 ? 8.746 1.430 55.783 1.00 88.38 130 ASN A CA 1
ATOM 991 C C . ASN A 1 130 ? 7.447 0.843 55.194 1.00 88.38 130 ASN A C 1
ATOM 993 O O . ASN A 1 130 ? 6.921 1.391 54.221 1.00 88.38 130 ASN A O 1
ATOM 997 N N . PRO A 1 131 ? 6.902 -0.253 55.759 1.00 94.06 131 PRO A N 1
ATOM 998 C CA . PRO A 1 131 ? 5.556 -0.722 55.431 1.00 94.06 131 PRO A CA 1
ATOM 999 C C . PRO A 1 131 ? 4.532 0.400 55.640 1.00 94.06 131 PRO A C 1
ATOM 1001 O O . PRO A 1 131 ? 4.368 0.879 56.760 1.00 94.06 131 PRO A O 1
ATOM 1004 N N . GLY A 1 132 ? 3.874 0.832 54.567 1.00 95.62 132 GLY A N 1
ATOM 1005 C CA . GLY A 1 132 ? 2.938 1.952 54.553 1.00 95.62 132 GLY A CA 1
ATOM 1006 C C . GLY A 1 132 ? 1.659 1.632 53.787 1.00 95.62 132 GLY A C 1
ATOM 1007 O O . GLY A 1 132 ? 1.558 0.611 53.106 1.00 95.62 132 GLY A O 1
ATOM 1008 N N . LEU A 1 133 ? 0.685 2.536 53.872 1.00 97.19 133 LEU A N 1
ATOM 1009 C CA . LEU A 1 133 ? -0.549 2.470 53.093 1.00 97.19 133 LEU A CA 1
ATOM 1010 C C . LEU A 1 133 ? -0.552 3.597 52.058 1.00 97.19 133 LEU A C 1
ATOM 1012 O O . LEU A 1 133 ? -0.494 4.777 52.401 1.00 97.19 133 LEU A O 1
ATOM 1016 N N . LYS A 1 134 ? -0.609 3.246 50.776 1.00 95.81 134 LYS A N 1
ATOM 1017 C CA . LYS A 1 134 ? -0.634 4.199 49.659 1.00 95.81 134 LYS A CA 1
ATOM 1018 C C . LYS A 1 134 ? -1.871 4.003 48.799 1.00 95.81 134 LYS A C 1
ATOM 1020 O O . LYS A 1 134 ? -2.598 3.023 48.951 1.00 95.81 134 LYS A O 1
ATOM 1025 N N . SER A 1 135 ? -2.095 4.936 47.872 1.00 91.19 135 SER A N 1
ATOM 1026 C CA . SER A 1 135 ? -3.263 4.921 46.979 1.00 91.19 135 SER A CA 1
ATOM 1027 C C . SER A 1 135 ? -4.572 4.750 47.760 1.00 91.19 135 SER A C 1
ATOM 1029 O O . SER A 1 135 ? -5.382 3.885 47.436 1.00 91.19 135 SER A O 1
ATOM 1031 N N . VAL A 1 136 ? -4.727 5.507 48.851 1.00 94.12 136 VAL A N 1
ATOM 1032 C CA . VAL A 1 136 ? -5.912 5.417 49.709 1.00 94.12 136 VAL A CA 1
ATOM 1033 C C . VAL A 1 136 ? -7.126 5.953 48.953 1.00 94.12 136 VAL A C 1
ATOM 1035 O O . VAL A 1 136 ? -7.083 7.067 48.435 1.00 94.12 136 VAL A O 1
ATOM 1038 N N . THR A 1 137 ? -8.195 5.160 48.891 1.00 89.75 137 THR A N 1
ATOM 1039 C CA . THR A 1 137 ? -9.415 5.457 48.121 1.00 89.75 137 THR A CA 1
ATOM 1040 C C . THR A 1 137 ? -10.640 5.719 48.988 1.00 89.75 137 THR A C 1
ATOM 1042 O O . THR A 1 137 ? -11.611 6.275 48.492 1.00 89.75 137 THR A O 1
ATOM 1045 N N . ALA A 1 138 ? -10.625 5.322 50.263 1.00 88.94 138 ALA A N 1
ATOM 1046 C CA . ALA A 1 138 ? -11.736 5.549 51.185 1.00 88.94 138 ALA A CA 1
ATOM 1047 C C . ALA A 1 138 ? -11.243 5.703 52.627 1.00 88.94 138 ALA A C 1
ATOM 1049 O O . ALA A 1 138 ? -10.215 5.128 52.998 1.00 88.94 138 ALA A O 1
ATOM 1050 N N . TYR A 1 139 ? -12.000 6.441 53.438 1.00 91.88 139 TYR A N 1
ATOM 1051 C CA . TYR A 1 139 ? -11.766 6.593 54.871 1.00 91.88 139 TYR A CA 1
ATOM 1052 C C . TYR A 1 139 ? -13.080 6.516 55.660 1.00 91.88 139 TYR A C 1
ATOM 1054 O O . TYR A 1 139 ? -14.158 6.751 55.114 1.00 91.88 139 TYR A O 1
ATOM 1062 N N . LYS A 1 140 ? -12.985 6.209 56.955 1.00 88.00 140 LYS A N 1
ATOM 1063 C CA . LYS A 1 140 ? -14.095 6.289 57.911 1.00 88.00 140 LYS A CA 1
ATOM 1064 C C . LYS A 1 140 ? -13.562 6.564 59.314 1.00 88.00 140 LYS A C 1
ATOM 1066 O O . LYS A 1 140 ? -12.855 5.721 59.864 1.00 88.00 140 LYS A O 1
ATOM 1071 N N . PHE A 1 141 ? -13.889 7.706 59.918 1.00 86.44 141 PHE A N 1
ATOM 1072 C CA . PHE A 1 141 ? -13.566 7.946 61.329 1.00 86.44 141 PHE A CA 1
ATOM 1073 C C . PHE A 1 141 ? -14.470 7.113 62.249 1.00 86.44 141 PHE A C 1
ATOM 1075 O O . PHE A 1 141 ? -15.674 6.977 62.024 1.00 86.44 141 PHE A O 1
ATOM 1082 N N . GLN A 1 142 ? -13.908 6.556 63.321 1.00 72.38 142 GLN A N 1
ATOM 1083 C CA . GLN A 1 142 ? -14.679 5.860 64.345 1.00 72.38 142 GLN A CA 1
ATOM 1084 C C . GLN A 1 142 ? -15.533 6.890 65.099 1.00 72.38 142 GLN A C 1
ATOM 1086 O O . GLN A 1 142 ? -15.000 7.788 65.747 1.00 72.38 142 GLN A O 1
ATOM 1091 N N . GLY A 1 143 ? -16.859 6.772 64.989 1.00 60.50 143 GLY A N 1
ATOM 1092 C CA . GLY A 1 143 ? -17.819 7.746 65.525 1.00 60.50 143 GLY A CA 1
ATOM 1093 C C . GLY A 1 143 ? -18.443 8.675 64.473 1.00 60.50 143 GLY A C 1
ATOM 1094 O O . GLY A 1 143 ? -19.463 9.298 64.761 1.00 60.50 143 GLY A O 1
ATOM 1095 N N . GLU A 1 144 ? -17.929 8.714 63.236 1.00 47.72 144 GLU A N 1
ATOM 1096 C CA . GLU A 1 144 ? -18.649 9.322 62.110 1.00 47.72 144 GLU A CA 1
ATOM 1097 C C . GLU A 1 144 ? -19.699 8.342 61.583 1.00 47.72 144 GLU A C 1
ATOM 1099 O O . GLU A 1 144 ? -19.423 7.402 60.838 1.00 47.72 144 GLU A O 1
ATOM 1104 N N . GLY A 1 145 ? -20.926 8.542 62.054 1.00 52.31 145 GLY A N 1
ATOM 1105 C CA . GLY A 1 145 ? -22.084 7.742 61.662 1.00 52.31 145 GLY A CA 1
ATOM 1106 C C . GLY A 1 145 ? -23.287 7.853 62.590 1.00 52.31 145 GLY A C 1
ATOM 1107 O O . GLY A 1 145 ? -24.159 6.997 62.526 1.00 52.31 145 GLY A O 1
ATOM 1108 N N . GLN A 1 146 ? -23.353 8.855 63.471 1.00 49.72 146 GLN A N 1
ATOM 1109 C CA . GLN A 1 146 ? -24.521 9.028 64.346 1.00 49.72 146 GLN A CA 1
ATOM 1110 C C . GLN A 1 146 ? -25.359 10.271 64.008 1.00 49.72 146 GLN A C 1
ATOM 1112 O O . GLN A 1 146 ? -26.419 10.424 64.598 1.00 49.72 146 GLN A O 1
ATOM 1117 N N . ASN A 1 147 ? -24.948 11.134 63.056 1.00 64.75 147 ASN A N 1
ATOM 1118 C CA . ASN A 1 147 ? -25.789 12.280 62.668 1.00 64.75 147 ASN A CA 1
ATOM 1119 C C . ASN A 1 147 ? -25.630 12.820 61.220 1.00 64.75 147 ASN A C 1
ATOM 1121 O O . ASN A 1 147 ? -25.820 14.017 60.987 1.00 64.75 147 ASN A O 1
ATOM 1125 N N . ARG A 1 148 ? -25.272 11.977 60.234 1.00 79.56 148 ARG A N 1
ATOM 1126 C CA . ARG A 1 148 ? -25.214 12.342 58.796 1.00 79.56 148 ARG A CA 1
ATOM 1127 C C . ARG A 1 148 ? -25.730 11.207 57.908 1.00 79.56 148 ARG A C 1
ATOM 1129 O O . ARG A 1 148 ? -25.483 10.042 58.206 1.00 79.56 148 ARG A O 1
ATOM 1136 N N . VAL A 1 149 ? -26.418 11.555 56.824 1.00 81.50 149 VAL A N 1
ATOM 1137 C CA . VAL A 1 149 ? -26.886 10.630 55.782 1.00 81.50 149 VAL A CA 1
ATOM 1138 C C . VAL A 1 149 ? -25.695 10.056 54.999 1.00 81.50 149 VAL A C 1
ATOM 1140 O O . VAL A 1 149 ? -24.722 10.757 54.721 1.00 81.50 149 VAL A O 1
ATOM 1143 N N . SER A 1 150 ? -25.761 8.771 54.654 1.00 82.38 150 SER A N 1
ATOM 1144 C CA . SER A 1 150 ? -24.773 8.083 53.816 1.00 82.38 150 SER A CA 1
ATOM 1145 C C . SER A 1 150 ? -24.755 8.644 52.396 1.00 82.38 150 SER A C 1
ATOM 1147 O O . SER A 1 150 ? -25.803 8.990 51.846 1.00 82.38 150 SER A O 1
ATOM 1149 N N . ASP A 1 151 ? -23.572 8.682 51.792 1.00 88.38 151 ASP A N 1
ATOM 1150 C CA . ASP A 1 151 ? -23.392 9.201 50.438 1.00 88.38 151 ASP A CA 1
ATOM 1151 C C . ASP A 1 151 ? -24.173 8.381 49.408 1.00 88.38 151 ASP A C 1
ATOM 1153 O O . ASP A 1 151 ? -24.430 7.184 49.580 1.00 88.38 151 ASP A O 1
ATOM 1157 N N . VAL A 1 152 ? -24.597 9.060 48.344 1.00 92.50 152 VAL A N 1
ATOM 1158 C CA . VAL A 1 152 ? -25.334 8.429 47.251 1.00 92.50 152 VAL A CA 1
ATOM 1159 C C . VAL A 1 152 ? -24.360 7.602 46.421 1.00 92.50 152 VAL A C 1
ATOM 1161 O O . VAL A 1 152 ? -23.284 8.084 46.066 1.00 92.50 152 VAL A O 1
ATOM 1164 N N . VAL A 1 153 ? -24.750 6.384 46.063 1.00 90.38 153 VAL A N 1
ATOM 1165 C CA . VAL A 1 153 ? -24.043 5.537 45.097 1.00 90.38 153 VAL A CA 1
ATOM 1166 C C . VAL A 1 153 ? -24.917 5.330 43.866 1.00 90.38 153 VAL A C 1
ATOM 1168 O O . VAL A 1 153 ? -26.141 5.225 43.978 1.00 90.38 153 VAL A O 1
ATOM 1171 N N . ALA A 1 154 ? -24.291 5.281 42.693 1.00 91.69 154 ALA A N 1
ATOM 1172 C CA . ALA A 1 154 ? -24.964 5.024 41.427 1.00 91.69 154 ALA A CA 1
ATOM 1173 C C . ALA A 1 154 ? -24.602 3.638 40.879 1.00 91.69 154 ALA A C 1
ATOM 1175 O O . ALA A 1 154 ? -23.490 3.152 41.082 1.00 91.69 154 ALA A O 1
ATOM 1176 N N . SER A 1 155 ? -25.536 3.020 40.163 1.00 88.50 155 SER A N 1
ATOM 1177 C CA . SER A 1 155 ? -25.308 1.814 39.369 1.00 88.50 155 SER A CA 1
ATOM 1178 C C . SER A 1 155 ? -25.914 2.001 37.972 1.00 88.50 155 SER A C 1
ATOM 1180 O O . SER A 1 155 ? -27.141 2.117 37.877 1.00 88.50 155 SER A O 1
ATOM 1182 N N . PRO A 1 156 ? -25.099 2.056 36.900 1.00 90.44 156 PRO A N 1
ATOM 1183 C CA . PRO A 1 156 ? -23.628 2.142 36.913 1.00 90.44 156 PRO A CA 1
ATOM 1184 C C . PRO A 1 156 ? -23.103 3.417 37.607 1.00 90.44 156 PRO A C 1
ATOM 1186 O O . PRO A 1 156 ? -23.813 4.415 37.694 1.00 90.44 156 PRO A O 1
ATOM 1189 N N . ASN A 1 157 ? -21.858 3.394 38.101 1.00 88.56 157 ASN A N 1
ATOM 1190 C CA . ASN A 1 157 ? -21.244 4.497 38.865 1.00 88.56 157 ASN A CA 1
ATOM 1191 C C . ASN A 1 157 ? -20.463 5.516 38.004 1.00 88.56 157 ASN A C 1
ATOM 1193 O O . ASN A 1 157 ? -19.682 6.302 38.542 1.00 88.56 157 ASN A O 1
ATOM 1197 N N . GLY A 1 158 ? -20.677 5.508 36.686 1.00 87.50 158 GLY A N 1
ATOM 1198 C CA . GLY A 1 158 ? -19.986 6.337 35.693 1.00 87.50 158 GLY A CA 1
ATOM 1199 C C . GLY A 1 158 ? -19.272 5.501 34.623 1.00 87.50 158 GLY A C 1
ATOM 1200 O O . GLY A 1 158 ? -19.277 4.273 34.685 1.00 87.50 158 GLY A O 1
ATOM 1201 N N . GLY A 1 159 ? -18.653 6.168 33.649 1.00 84.81 159 GLY A N 1
ATOM 1202 C CA . GLY A 1 159 ? -17.895 5.551 32.554 1.00 84.81 159 GLY A CA 1
ATOM 1203 C C . GLY A 1 159 ? -18.622 5.542 31.205 1.00 84.81 159 GLY A C 1
ATOM 1204 O O . GLY A 1 159 ? -19.615 6.244 31.010 1.00 84.81 159 GLY A O 1
ATOM 1205 N N . GLU A 1 160 ? -18.084 4.769 30.259 1.00 83.19 160 GLU A N 1
ATOM 1206 C CA . GLU A 1 160 ? -18.701 4.532 28.949 1.00 83.19 160 GLU A CA 1
ATOM 1207 C C . GLU A 1 160 ? -19.926 3.612 29.118 1.00 83.19 160 GLU A C 1
ATOM 1209 O O . GLU A 1 160 ? -19.818 2.524 29.686 1.00 83.19 160 GLU A O 1
ATOM 1214 N N . VAL A 1 161 ? -21.099 4.054 28.660 1.00 82.88 161 VAL A N 1
ATOM 1215 C CA . VAL A 1 161 ? -22.363 3.306 28.746 1.00 82.88 161 VAL A CA 1
ATOM 1216 C C . VAL A 1 161 ? -23.165 3.440 27.454 1.00 82.88 161 VAL A C 1
ATOM 1218 O O . VAL A 1 161 ? -23.077 4.447 26.759 1.00 82.88 161 VAL A O 1
ATOM 1221 N N . ALA A 1 162 ? -23.971 2.433 27.127 1.00 80.88 162 ALA A N 1
ATOM 1222 C CA . ALA A 1 162 ? -24.829 2.462 25.947 1.00 80.88 162 ALA A CA 1
ATOM 1223 C C . ALA A 1 162 ? -25.891 3.570 26.028 1.00 80.88 162 ALA A C 1
ATOM 1225 O O . ALA A 1 162 ? -26.402 3.874 27.114 1.00 80.88 162 ALA A O 1
ATOM 1226 N N . LYS A 1 163 ? -26.302 4.113 24.880 1.00 83.50 163 LYS A N 1
ATOM 1227 C CA . LYS A 1 163 ? -27.480 4.991 24.791 1.00 83.50 163 LYS A CA 1
ATOM 1228 C C . LYS A 1 163 ? -28.716 4.301 25.383 1.00 83.50 163 LYS A C 1
ATOM 1230 O O . LYS A 1 163 ? -29.021 3.163 25.038 1.00 83.50 163 LYS A O 1
ATOM 1235 N N . GLY A 1 164 ? -29.425 4.991 26.274 1.00 84.38 164 GLY A N 1
ATOM 1236 C CA . GLY A 1 164 ? -30.589 4.449 26.977 1.00 84.38 164 GLY A CA 1
ATOM 1237 C C . GLY A 1 164 ? -30.244 3.654 28.241 1.00 84.38 164 GLY A C 1
ATOM 1238 O O . GLY A 1 164 ? -31.147 3.100 28.870 1.00 84.38 164 GLY A O 1
ATOM 1239 N N . THR A 1 165 ? -28.967 3.604 28.647 1.00 89.19 165 THR A N 1
ATOM 1240 C CA . THR A 1 165 ? -28.572 2.998 29.926 1.00 89.19 165 THR A CA 1
ATOM 1241 C C . THR A 1 165 ? -29.280 3.701 31.068 1.00 89.19 165 THR A C 1
ATOM 1243 O O . THR A 1 165 ? -29.388 4.926 31.119 1.00 89.19 165 THR A O 1
ATOM 1246 N N . ALA A 1 166 ? -29.767 2.901 32.001 1.00 92.00 166 ALA A N 1
ATOM 1247 C CA . ALA A 1 166 ? -30.654 3.377 33.025 1.00 92.00 166 ALA A CA 1
ATOM 1248 C C . ALA A 1 166 ? -29.934 3.283 34.389 1.00 92.00 166 ALA A C 1
ATOM 1250 O O . ALA A 1 166 ? -29.589 2.207 34.878 1.00 92.00 166 ALA A O 1
ATOM 1251 N N . VAL A 1 167 ? -29.654 4.445 34.975 1.00 93.75 167 VAL A N 1
ATOM 1252 C CA . VAL A 1 167 ? -28.854 4.663 36.182 1.00 93.75 167 VAL A CA 1
ATOM 1253 C C . VAL A 1 167 ? -29.751 4.653 37.414 1.00 93.75 167 VAL A C 1
ATOM 1255 O O . VAL A 1 167 ? -30.748 5.377 37.492 1.00 93.75 167 VAL A O 1
ATOM 1258 N N . THR A 1 168 ? -29.372 3.837 38.394 1.00 94.56 168 THR A N 1
ATOM 1259 C CA . THR A 1 168 ? -30.054 3.736 39.687 1.00 94.56 168 THR A CA 1
ATOM 1260 C C . THR A 1 168 ? -29.238 4.431 40.767 1.00 94.56 168 THR A C 1
ATOM 1262 O O . THR A 1 168 ? -28.060 4.123 40.922 1.00 94.56 168 THR A O 1
ATOM 1265 N N . LEU A 1 169 ? -29.857 5.325 41.539 1.00 94.44 169 LEU A N 1
ATOM 1266 C CA . LEU A 1 169 ? -29.251 5.962 42.712 1.00 94.44 169 LEU A CA 1
ATOM 1267 C C . LEU A 1 169 ? -29.742 5.296 44.003 1.00 94.44 169 LEU A C 1
ATOM 1269 O O . LEU A 1 169 ? -30.936 5.043 44.160 1.00 94.44 169 LEU A O 1
ATOM 1273 N N . THR A 1 170 ? -28.837 5.034 44.945 1.00 93.00 170 THR A N 1
ATOM 1274 C CA . THR A 1 170 ? -29.165 4.460 46.262 1.00 93.00 170 THR A CA 1
ATOM 1275 C C . THR A 1 170 ? -28.347 5.111 47.379 1.00 93.00 170 THR A C 1
ATOM 1277 O O . THR A 1 170 ? -27.308 5.716 47.130 1.00 93.00 170 THR A O 1
ATOM 1280 N N . THR A 1 171 ? -28.828 5.015 48.619 1.00 91.69 171 THR A N 1
ATOM 1281 C CA . THR A 1 171 ? -28.106 5.422 49.835 1.00 91.69 171 THR A CA 1
ATOM 1282 C C . THR A 1 171 ? -28.363 4.391 50.932 1.00 91.69 171 THR A C 1
ATOM 1284 O O . THR A 1 171 ? -29.460 3.843 51.022 1.00 91.69 171 THR A O 1
ATOM 1287 N N . ASN A 1 172 ? -27.365 4.140 51.781 1.00 88.88 172 ASN A N 1
ATOM 1288 C CA . ASN A 1 172 ? -27.470 3.180 52.888 1.00 88.88 172 ASN A CA 1
ATOM 1289 C C . ASN A 1 172 ? -28.275 3.717 54.089 1.00 88.88 172 ASN A C 1
ATOM 1291 O O . ASN A 1 172 ? -28.528 2.982 55.040 1.00 88.88 172 ASN A O 1
ATOM 1295 N N . THR A 1 173 ? -28.673 4.996 54.082 1.00 86.75 173 THR A N 1
ATOM 1296 C CA . THR A 1 173 ? -29.522 5.566 55.139 1.00 86.75 173 THR A CA 1
ATOM 1297 C C . THR A 1 173 ? -30.994 5.328 54.830 1.00 86.75 173 THR A C 1
ATOM 1299 O O . THR A 1 173 ? -31.594 6.021 54.009 1.00 86.75 173 THR A O 1
ATOM 1302 N N . GLU A 1 174 ? -31.596 4.371 55.531 1.00 86.88 174 GLU A N 1
ATOM 1303 C CA . GLU A 1 174 ? -33.011 4.035 55.379 1.00 86.88 174 GLU A CA 1
ATOM 1304 C C . GLU A 1 174 ? -33.916 5.261 55.605 1.00 86.88 174 GLU A C 1
ATOM 1306 O O . GLU A 1 174 ? -33.749 6.012 56.572 1.00 86.88 174 GLU A O 1
ATOM 1311 N N . GLY A 1 175 ? -34.877 5.480 54.704 1.00 85.88 175 GLY A N 1
ATOM 1312 C CA . GLY A 1 175 ? -35.811 6.609 54.758 1.00 85.88 175 GLY A CA 1
ATOM 1313 C C . GLY A 1 175 ? -35.232 7.966 54.333 1.00 85.88 175 GLY A C 1
ATOM 1314 O O . GLY A 1 175 ? -35.938 8.968 54.433 1.00 85.88 175 GLY A O 1
ATOM 1315 N N . ALA A 1 176 ? -33.979 8.030 53.868 1.00 92.00 176 ALA A N 1
ATOM 1316 C CA . ALA A 1 176 ? -33.434 9.240 53.256 1.00 92.00 176 ALA A CA 1
ATOM 1317 C C . ALA A 1 176 ? -34.006 9.466 51.845 1.00 92.00 176 ALA A C 1
ATOM 1319 O O . ALA A 1 176 ? -34.282 8.527 51.099 1.00 92.00 176 ALA A O 1
ATOM 1320 N N . THR A 1 177 ? -34.171 10.731 51.470 1.00 95.81 177 THR A N 1
ATOM 1321 C CA . THR A 1 177 ? -34.606 11.157 50.138 1.00 95.81 177 THR A CA 1
ATOM 1322 C C . THR A 1 177 ? -33.403 11.613 49.321 1.00 95.81 177 THR A C 1
ATOM 1324 O O . THR A 1 177 ? -32.639 12.458 49.778 1.00 95.81 177 THR A O 1
ATOM 1327 N N . ILE A 1 178 ? -33.247 11.072 48.111 1.00 96.94 178 ILE A N 1
ATOM 1328 C CA . ILE A 1 178 ? -32.176 11.443 47.177 1.00 96.94 178 ILE A CA 1
ATOM 1329 C C . ILE A 1 178 ? -32.676 12.545 46.232 1.00 96.94 178 ILE A C 1
ATOM 1331 O O . ILE A 1 178 ? -33.781 12.449 45.691 1.00 96.94 178 ILE A O 1
ATOM 1335 N N . TYR A 1 179 ? -31.845 13.558 46.000 1.00 96.25 179 TYR A N 1
ATOM 1336 C CA . TYR A 1 179 ? -32.042 14.629 45.025 1.00 96.25 179 TYR A CA 1
ATOM 1337 C C . TYR A 1 179 ? -30.861 14.676 44.058 1.00 96.25 179 TYR A C 1
ATOM 1339 O O . TYR A 1 179 ? -29.722 14.456 44.471 1.00 96.25 179 TYR A O 1
ATOM 1347 N N . TYR A 1 180 ? -31.114 14.971 42.783 1.00 95.62 180 TYR A N 1
ATOM 1348 C CA . TYR A 1 180 ? -30.071 14.970 41.757 1.00 95.62 180 TYR A CA 1
ATOM 1349 C C . TYR A 1 180 ? -30.243 16.070 40.701 1.00 95.62 180 TYR A C 1
ATOM 1351 O O . TYR A 1 180 ? -31.296 16.703 40.585 1.00 95.62 180 TYR A O 1
ATOM 1359 N N . THR A 1 181 ? -29.179 16.284 39.934 1.00 94.06 181 THR A N 1
ATOM 1360 C CA . THR A 1 181 ? -29.089 17.168 38.763 1.00 94.06 181 THR A CA 1
ATOM 1361 C C . THR A 1 181 ? -28.365 16.433 37.632 1.00 94.06 181 THR A C 1
ATOM 1363 O O . THR A 1 181 ? -27.546 15.547 37.888 1.00 94.06 181 THR A O 1
ATOM 1366 N N . LEU A 1 182 ? -28.689 16.774 36.381 1.00 89.88 182 LEU A N 1
ATOM 1367 C CA . LEU A 1 182 ? -28.096 16.175 35.169 1.00 89.88 182 LEU A CA 1
ATOM 1368 C C . LEU A 1 182 ? -27.233 17.164 34.370 1.00 89.88 182 LEU A C 1
ATOM 1370 O O . LEU A 1 182 ? -26.473 16.763 33.496 1.00 89.88 182 LEU A O 1
ATOM 1374 N N . ASP A 1 183 ? -27.341 18.455 34.684 1.00 82.69 183 ASP A N 1
ATOM 1375 C CA . ASP A 1 183 ? -26.651 19.567 34.021 1.00 82.69 183 ASP A CA 1
ATOM 1376 C C . ASP A 1 183 ? -25.281 19.890 34.653 1.00 82.69 183 ASP A C 1
ATOM 1378 O O . ASP A 1 183 ? -24.655 20.898 34.331 1.00 82.69 183 ASP A O 1
ATOM 1382 N N . GLY A 1 184 ? -24.817 19.060 35.595 1.00 81.19 184 GLY A N 1
ATOM 1383 C CA . GLY A 1 184 ? -23.571 19.269 36.333 1.00 81.19 184 GLY A CA 1
ATOM 1384 C C . GLY A 1 184 ? -23.631 20.330 37.443 1.00 81.19 184 GLY A C 1
ATOM 1385 O O . GLY A 1 184 ? -22.624 20.528 38.138 1.00 81.19 184 GLY A O 1
ATOM 1386 N N . SER A 1 185 ? -24.775 20.984 37.678 1.00 89.00 185 SER A N 1
ATOM 1387 C CA . SER A 1 185 ? -24.970 21.886 38.823 1.00 89.00 185 SER A CA 1
ATOM 1388 C C . SER A 1 185 ? -25.027 21.112 40.149 1.00 89.00 185 SER A C 1
ATOM 1390 O O . SER A 1 185 ? -25.291 19.913 40.170 1.00 89.00 185 SER A O 1
ATOM 1392 N N . ASN A 1 186 ? -24.730 21.752 41.283 1.00 91.81 186 ASN A N 1
ATOM 1393 C CA . ASN A 1 186 ? -24.759 21.067 42.582 1.00 91.81 186 ASN A CA 1
ATOM 1394 C C . ASN A 1 186 ? -26.212 20.855 43.059 1.00 91.81 186 ASN A C 1
ATOM 1396 O O . ASN A 1 186 ? -26.962 21.833 43.124 1.00 91.81 186 ASN A O 1
ATOM 1400 N N . PRO A 1 187 ? -26.620 19.624 43.423 1.00 93.12 187 PRO A N 1
ATOM 1401 C CA . PRO A 1 187 ? -27.982 19.350 43.855 1.00 93.12 187 PRO A CA 1
ATOM 1402 C C . PRO A 1 187 ? -28.256 19.907 45.260 1.00 93.12 187 PRO A C 1
ATOM 1404 O O . PRO A 1 187 ? -27.372 19.976 46.113 1.00 93.12 187 PRO A O 1
ATOM 1407 N N . THR A 1 188 ? -29.510 20.280 45.502 1.00 90.62 188 THR A N 1
ATOM 1408 C CA . THR A 1 188 ? -30.047 20.713 46.801 1.00 90.62 188 THR A CA 1
ATOM 1409 C C . THR A 1 188 ? -31.364 19.987 47.074 1.00 90.62 188 THR A C 1
ATOM 1411 O O . THR A 1 188 ? -31.897 19.305 46.202 1.00 90.62 188 THR A O 1
ATOM 1414 N N . ASN A 1 189 ? -31.966 20.197 48.241 1.00 84.81 189 ASN A N 1
ATOM 1415 C CA . ASN A 1 189 ? -33.298 19.676 48.566 1.00 84.81 189 ASN A CA 1
ATOM 1416 C C . ASN A 1 189 ? -34.461 20.255 47.738 1.00 84.81 189 ASN A C 1
ATOM 1418 O O . ASN A 1 189 ? -35.606 19.837 47.898 1.00 84.81 189 ASN A O 1
ATOM 1422 N N . LYS A 1 190 ? -34.173 21.213 46.849 1.00 89.00 190 LYS A N 1
ATOM 1423 C CA . LYS A 1 190 ? -35.102 21.736 45.838 1.00 89.00 190 LYS A CA 1
ATOM 1424 C C . LYS A 1 190 ? -34.845 21.168 44.439 1.00 89.00 190 LYS A C 1
ATOM 1426 O O . LYS A 1 190 ? -35.586 21.498 43.517 1.00 89.00 190 LYS A O 1
ATOM 1431 N N . SER A 1 191 ? -33.792 20.365 44.264 1.00 94.44 191 SER A N 1
ATOM 1432 C CA . SER A 1 191 ? -33.485 19.687 43.001 1.00 94.44 191 SER A CA 1
ATOM 1433 C C . SER A 1 191 ? -34.480 18.555 42.726 1.00 94.44 191 SER A C 1
ATOM 1435 O O . SER A 1 191 ? -35.390 18.287 43.512 1.00 94.44 191 SER A O 1
ATOM 1437 N N . VAL A 1 192 ? -34.323 17.876 41.589 1.00 93.62 192 VAL A N 1
ATOM 1438 C CA . VAL A 1 192 ? -35.222 16.790 41.196 1.00 93.62 192 VAL A CA 1
ATOM 1439 C C . VAL A 1 192 ? -35.103 15.649 42.203 1.00 93.62 192 VAL A C 1
ATOM 1441 O O . VAL A 1 192 ? -34.021 15.099 42.414 1.00 93.62 192 VAL A O 1
ATOM 1444 N N . ARG A 1 193 ? -36.222 15.290 42.839 1.00 95.38 193 ARG A N 1
ATOM 1445 C CA . ARG A 1 193 ? -36.294 14.131 43.730 1.00 95.38 193 ARG A CA 1
ATOM 1446 C C . ARG A 1 193 ? -36.159 12.854 42.907 1.00 95.38 193 ARG A C 1
ATOM 1448 O O . ARG A 1 193 ? -36.900 12.649 41.950 1.00 95.38 193 ARG A O 1
ATOM 1455 N N . TYR A 1 194 ? -35.259 11.972 43.316 1.00 94.75 194 TYR A N 1
ATOM 1456 C CA . TYR A 1 194 ? -35.109 10.655 42.715 1.00 94.75 194 TYR A CA 1
ATOM 1457 C C . TYR A 1 194 ? -36.313 9.770 43.074 1.00 94.75 194 TYR A C 1
ATOM 1459 O O . TYR A 1 194 ? -36.535 9.444 44.242 1.00 94.75 194 TYR A O 1
ATOM 1467 N N . ASN A 1 195 ? -37.120 9.422 42.072 1.00 88.88 195 ASN A N 1
ATOM 1468 C CA . ASN A 1 195 ? -38.348 8.627 42.206 1.00 88.88 195 ASN A CA 1
ATOM 1469 C C . ASN A 1 195 ? -38.475 7.518 41.139 1.00 88.88 195 ASN A C 1
ATOM 1471 O O . ASN A 1 195 ? -39.523 6.886 41.034 1.00 88.88 195 ASN A O 1
ATOM 1475 N N . GLY A 1 196 ? -37.418 7.285 40.360 1.00 81.44 196 GLY A N 1
ATOM 1476 C CA . GLY A 1 196 ? -37.377 6.349 39.243 1.00 81.44 196 GLY A CA 1
ATOM 1477 C C . GLY A 1 196 ? -36.009 6.383 38.562 1.00 81.44 196 GLY A C 1
ATOM 1478 O O . GLY A 1 196 ? -35.179 7.233 38.878 1.00 81.44 196 GLY A O 1
ATOM 1479 N N . GLN A 1 197 ? -35.767 5.441 37.655 1.00 81.94 197 GLN A N 1
ATOM 1480 C CA . GLN A 1 197 ? -34.472 5.276 36.995 1.00 81.94 197 GLN A CA 1
ATOM 1481 C C . GLN A 1 197 ? -34.128 6.485 36.105 1.00 81.94 197 GLN A C 1
ATOM 1483 O O . GLN A 1 197 ? -34.992 7.009 35.402 1.00 81.94 197 GLN A O 1
ATOM 1488 N N . ILE A 1 198 ? -32.865 6.918 36.119 1.00 90.94 198 ILE A N 1
ATOM 1489 C CA . ILE A 1 198 ? -32.361 8.007 35.268 1.00 90.94 198 ILE A CA 1
ATOM 1490 C C . ILE A 1 198 ? -31.870 7.396 33.958 1.00 90.94 198 ILE A C 1
ATOM 1492 O O . ILE A 1 198 ? -30.916 6.628 33.968 1.00 90.94 198 ILE A O 1
ATOM 1496 N N . VAL A 1 199 ? -32.484 7.730 32.827 1.00 90.81 199 VAL A N 1
ATOM 1497 C CA . VAL A 1 199 ? -32.037 7.236 31.515 1.00 90.81 199 VAL A CA 1
ATOM 1498 C C . VAL A 1 199 ? -31.036 8.219 30.914 1.00 90.81 199 VAL A C 1
ATOM 1500 O O . VAL A 1 199 ? -31.376 9.381 30.698 1.00 90.81 199 VAL A O 1
ATOM 1503 N N . VAL A 1 200 ? -29.815 7.762 30.627 1.00 89.00 200 VAL A N 1
ATOM 1504 C CA . VAL A 1 200 ? -28.786 8.572 29.960 1.00 89.00 200 VAL A CA 1
ATOM 1505 C C . VAL A 1 200 ? -28.799 8.313 28.452 1.00 89.00 200 VAL A C 1
ATOM 1507 O O . VAL A 1 200 ? -28.604 7.190 27.989 1.00 89.00 200 VAL A O 1
ATOM 1510 N N . ASN A 1 201 ? -29.066 9.365 27.676 1.00 84.62 201 ASN A N 1
ATOM 1511 C CA . ASN A 1 201 ? -29.151 9.308 26.208 1.00 84.62 201 ASN A CA 1
ATOM 1512 C C . ASN A 1 201 ? -28.051 10.113 25.501 1.00 84.62 201 ASN A C 1
ATOM 1514 O O . ASN A 1 201 ? -27.859 9.949 24.299 1.00 84.62 201 ASN A O 1
ATOM 1518 N N . GLU A 1 202 ? -27.333 10.949 26.246 1.00 85.44 202 GLU A N 1
ATOM 1519 C CA . GLU A 1 202 ? -26.204 11.766 25.796 1.00 85.44 202 GLU A CA 1
ATOM 1520 C C . GLU A 1 202 ? -25.155 11.877 26.914 1.00 85.44 202 GLU A C 1
ATOM 1522 O O . GLU A 1 202 ? -25.421 11.490 28.059 1.00 85.44 202 GLU A O 1
ATOM 1527 N N . ASN A 1 203 ? -23.954 12.372 26.596 1.00 87.50 203 ASN A N 1
ATOM 1528 C CA . ASN A 1 203 ? -22.892 12.569 27.588 1.00 87.50 203 ASN A CA 1
ATOM 1529 C C . ASN A 1 203 ? -23.406 13.447 28.735 1.00 87.50 203 ASN A C 1
ATOM 1531 O O . ASN A 1 203 ? -23.841 14.572 28.509 1.00 87.50 203 ASN A O 1
ATOM 1535 N N . SER A 1 204 ? -23.362 12.927 29.960 1.00 88.12 204 SER A N 1
ATOM 1536 C CA . SER A 1 204 ? -24.072 13.518 31.100 1.00 88.12 204 SER A CA 1
ATOM 1537 C C . SER A 1 204 ? -23.237 13.465 32.375 1.00 88.12 204 SER A C 1
ATOM 1539 O O . SER A 1 204 ? -22.463 12.530 32.587 1.00 88.12 204 SER A O 1
ATOM 1541 N N . VAL A 1 205 ? -23.436 14.438 33.268 1.00 92.00 205 VAL A N 1
ATOM 1542 C CA . VAL A 1 205 ? -22.860 14.435 34.621 1.00 92.00 205 VAL A CA 1
ATOM 1543 C C . VAL A 1 205 ? -23.998 14.435 35.634 1.00 92.00 205 VAL A C 1
ATOM 1545 O O . VAL A 1 205 ? -24.673 15.445 35.828 1.00 92.00 205 VAL A O 1
ATOM 1548 N N . VAL A 1 206 ? -24.192 13.300 36.303 1.00 93.50 206 VAL A N 1
ATOM 1549 C CA . VAL A 1 206 ? -25.189 13.145 37.364 1.00 93.50 206 VAL A CA 1
ATOM 1550 C C . VAL A 1 206 ? -24.548 13.523 38.691 1.00 93.50 206 VAL A C 1
ATOM 1552 O O . VAL A 1 206 ? -23.592 12.879 39.126 1.00 93.50 206 VAL A O 1
ATOM 1555 N N . LYS A 1 207 ? -25.082 14.541 39.365 1.00 94.00 207 LYS A N 1
ATOM 1556 C CA . LYS A 1 207 ? -24.707 14.858 40.748 1.00 94.00 207 LYS A CA 1
ATOM 1557 C C . LYS A 1 207 ? -25.864 14.564 41.683 1.00 94.00 207 LYS A C 1
ATOM 1559 O O . LYS A 1 207 ? -26.996 14.907 41.360 1.00 94.00 207 LYS A O 1
ATOM 1564 N N . ALA A 1 208 ? -25.597 13.959 42.839 1.00 94.75 208 ALA A N 1
ATOM 1565 C CA . ALA A 1 208 ? -26.640 13.553 43.781 1.00 94.75 208 ALA A CA 1
ATOM 1566 C C . ALA A 1 208 ? -26.293 13.843 45.249 1.00 94.75 208 ALA A C 1
ATOM 1568 O O . ALA A 1 208 ? -25.137 13.745 45.653 1.00 94.75 208 ALA A O 1
ATOM 1569 N N . ILE A 1 209 ? -27.317 14.160 46.042 1.00 95.94 209 ILE A N 1
ATOM 1570 C CA . ILE A 1 209 ? -27.270 14.336 47.501 1.00 95.94 209 ILE A CA 1
ATOM 1571 C C . ILE A 1 209 ? -28.434 13.575 48.144 1.00 95.94 209 ILE A C 1
ATOM 1573 O O . ILE A 1 209 ? -29.511 13.481 47.556 1.00 95.94 209 ILE A O 1
ATOM 1577 N N . ALA A 1 210 ? -28.241 13.033 49.344 1.00 94.56 210 ALA A N 1
ATOM 1578 C CA . ALA A 1 210 ? -29.286 12.398 50.137 1.00 94.56 210 ALA A CA 1
ATOM 1579 C C . ALA A 1 210 ? -29.546 13.176 51.434 1.00 94.56 210 ALA A C 1
ATOM 1581 O O . ALA A 1 210 ? -28.615 13.579 52.132 1.00 94.56 210 ALA A O 1
ATOM 1582 N N . GLU A 1 211 ? -30.820 13.346 51.784 1.00 92.31 211 GLU A N 1
ATOM 1583 C CA . GLU A 1 211 ? -31.257 14.060 52.985 1.00 92.31 211 GLU A CA 1
ATOM 1584 C C . GLU A 1 211 ? -32.241 13.243 53.817 1.00 92.31 211 GLU A C 1
ATOM 1586 O O . GLU A 1 211 ? -33.079 12.512 53.289 1.00 92.31 211 GLU A O 1
ATOM 1591 N N . LYS A 1 212 ? -32.179 13.408 55.137 1.00 90.56 212 LYS A N 1
ATOM 1592 C CA . LYS A 1 212 ? -33.136 12.841 56.083 1.00 90.56 212 LYS A CA 1
ATOM 1593 C C . LYS A 1 212 ? -33.297 13.814 57.239 1.00 90.56 212 LYS A C 1
ATOM 1595 O O . LYS A 1 212 ? -32.307 14.312 57.764 1.00 90.56 212 LYS A O 1
ATOM 1600 N N . GLU A 1 213 ? -34.539 14.074 57.628 1.00 85.19 213 GLU A N 1
ATOM 1601 C CA . GLU A 1 213 ? -34.840 14.973 58.740 1.00 85.19 213 GLU A CA 1
ATOM 1602 C C . GLU A 1 213 ? -34.115 14.531 60.022 1.00 85.19 213 GLU A C 1
ATOM 1604 O O . GLU A 1 213 ? -34.050 13.342 60.341 1.00 85.19 213 GLU A O 1
ATOM 1609 N N . GLY A 1 214 ? -33.530 15.497 60.734 1.00 78.31 214 GLY A N 1
ATOM 1610 C CA . GLY A 1 214 ? -32.749 15.250 61.948 1.00 78.31 214 GLY A CA 1
ATOM 1611 C C . GLY A 1 214 ? -31.307 14.790 61.711 1.00 78.31 214 GLY A C 1
ATOM 1612 O O . GLY A 1 214 ? -30.548 14.735 62.673 1.00 78.31 214 GLY A O 1
ATOM 1613 N N . LEU A 1 215 ? -30.904 14.519 60.463 1.00 81.88 215 LEU A N 1
ATOM 1614 C CA . LEU A 1 215 ? -29.526 14.205 60.086 1.00 81.88 215 LEU A CA 1
ATOM 1615 C C . LEU A 1 215 ? -28.940 15.311 59.203 1.00 81.88 215 LEU A C 1
ATOM 1617 O O . LEU A 1 215 ? -29.642 15.975 58.444 1.00 81.88 215 LEU A O 1
ATOM 1621 N N . THR A 1 216 ? -27.622 15.471 59.255 1.00 85.81 216 THR A N 1
ATOM 1622 C CA . THR A 1 216 ? -26.890 16.272 58.263 1.00 85.81 216 THR A CA 1
ATOM 1623 C C . THR A 1 216 ? -26.986 15.596 56.888 1.00 85.81 216 THR A C 1
ATOM 1625 O O . THR A 1 216 ? -26.871 14.371 56.810 1.00 85.81 216 THR A O 1
ATOM 1628 N N . SER A 1 217 ? -27.176 16.359 55.807 1.00 87.25 217 SER A N 1
ATOM 1629 C CA . SER A 1 217 ? -27.211 15.828 54.433 1.00 87.25 217 SER A CA 1
ATOM 1630 C C . SER A 1 217 ? -25.905 15.115 54.048 1.00 87.25 217 SER A C 1
ATOM 1632 O O . SER A 1 217 ? -24.848 15.367 54.635 1.00 87.25 217 SER A O 1
ATOM 1634 N N . SER A 1 218 ? -25.968 14.209 53.071 1.00 89.31 218 SER A N 1
ATOM 1635 C CA . SER A 1 218 ? -24.782 13.523 52.546 1.00 89.31 218 SER A CA 1
ATOM 1636 C C . SER A 1 218 ? -23.826 14.482 51.826 1.00 89.31 218 SER A C 1
ATOM 1638 O O . SER A 1 218 ? -24.187 15.620 51.516 1.00 89.31 218 SER A O 1
ATOM 1640 N N . ALA A 1 219 ? -22.620 14.017 51.489 1.00 88.50 219 ALA A N 1
ATOM 1641 C CA . ALA A 1 219 ? -21.801 14.719 50.503 1.00 88.50 219 ALA A CA 1
ATOM 1642 C C . ALA A 1 219 ? -22.453 14.655 49.105 1.00 88.50 219 ALA A C 1
ATOM 1644 O O . ALA A 1 219 ? -23.320 13.809 48.852 1.00 88.50 219 ALA A O 1
ATOM 1645 N N . ILE A 1 220 ? -22.043 15.554 48.201 1.00 91.19 220 ILE A N 1
ATOM 1646 C CA . ILE A 1 220 ? -22.454 15.507 46.790 1.00 91.19 220 ILE A CA 1
ATOM 1647 C C . ILE A 1 220 ? -21.630 14.434 46.079 1.00 91.19 220 ILE A C 1
ATOM 1649 O O . ILE A 1 220 ? -20.426 14.602 45.887 1.00 91.19 220 ILE A O 1
ATOM 1653 N N . SER A 1 221 ? -22.289 13.375 45.622 1.00 88.94 221 SER A N 1
ATOM 1654 C CA . SER A 1 221 ? -21.688 12.364 44.750 1.00 88.94 221 SER A CA 1
ATOM 1655 C C . SER A 1 221 ? -21.761 12.815 43.291 1.00 88.94 221 SER A C 1
ATOM 1657 O O . SER A 1 221 ? -22.775 13.373 42.877 1.00 88.94 221 SER A O 1
ATOM 1659 N N . THR A 1 222 ? -20.708 12.573 42.503 1.00 91.31 222 THR A N 1
ATOM 1660 C CA . THR A 1 222 ? -20.639 12.925 41.070 1.00 91.31 222 THR A CA 1
ATOM 1661 C C . THR A 1 222 ? -20.364 11.682 40.224 1.00 91.31 222 THR A C 1
ATOM 1663 O O . THR A 1 222 ? -19.412 10.955 40.498 1.00 91.31 222 THR A O 1
ATOM 1666 N N . PHE A 1 223 ? -21.161 11.470 39.176 1.00 91.06 223 PHE A N 1
ATOM 1667 C CA . PHE A 1 223 ? -21.057 10.346 38.243 1.00 91.06 223 PHE A CA 1
ATOM 1668 C C . PHE A 1 223 ? -21.055 10.869 36.800 1.00 91.06 223 PHE A C 1
ATOM 1670 O O . PHE A 1 223 ? -22.012 11.517 36.376 1.00 91.06 223 PHE A O 1
ATOM 1677 N N . SER A 1 224 ? -19.990 10.599 36.045 1.00 91.31 224 SER A N 1
ATOM 1678 C CA . SER A 1 224 ? -19.846 11.051 34.652 1.00 91.31 224 SER A CA 1
ATOM 1679 C C . SER A 1 224 ? -20.099 9.902 33.685 1.00 91.31 224 SER A C 1
ATOM 1681 O O . SER A 1 224 ? -19.476 8.851 33.824 1.00 91.31 224 SER A O 1
ATOM 1683 N N . PHE A 1 225 ? -20.960 10.113 32.693 1.00 89.62 225 PHE A N 1
ATOM 1684 C CA . PHE A 1 225 ? -21.328 9.121 31.684 1.00 89.62 225 PHE A CA 1
ATOM 1685 C C . PHE A 1 225 ? -20.946 9.601 30.286 1.00 89.62 225 PHE A C 1
ATOM 1687 O O . PHE A 1 225 ? -21.266 10.729 29.905 1.00 89.62 225 PHE A O 1
ATOM 1694 N N . ILE A 1 226 ? -20.291 8.726 29.527 1.00 85.44 226 ILE A N 1
ATOM 1695 C CA . ILE A 1 226 ? -20.012 8.910 28.100 1.00 85.44 226 ILE A CA 1
ATOM 1696 C C . ILE A 1 226 ? -20.885 7.912 27.344 1.00 85.44 226 ILE A C 1
ATOM 1698 O O . ILE A 1 226 ? -20.826 6.717 27.627 1.00 85.44 226 ILE A O 1
ATOM 1702 N N . ILE A 1 227 ? -21.704 8.388 26.411 1.00 83.50 227 ILE A N 1
ATOM 1703 C CA . ILE A 1 227 ? -22.548 7.511 25.605 1.00 83.50 227 ILE A CA 1
ATOM 1704 C C . ILE A 1 227 ? -21.727 6.899 24.482 1.00 83.50 227 ILE A C 1
ATOM 1706 O O . ILE A 1 227 ? -21.180 7.609 23.639 1.00 83.50 227 ILE A O 1
ATOM 1710 N N . VAL A 1 228 ? -21.695 5.571 24.455 1.00 73.38 228 VAL A N 1
ATOM 1711 C CA . VAL A 1 228 ? -21.309 4.797 23.277 1.00 73.38 228 VAL A CA 1
ATOM 1712 C C . VAL A 1 228 ? -22.583 4.452 22.502 1.00 73.38 228 VAL A C 1
ATOM 1714 O O . VAL A 1 228 ? -23.557 3.942 23.068 1.00 73.38 228 VAL A O 1
ATOM 1717 N N . ASN A 1 229 ? -22.627 4.806 21.215 1.00 62.84 229 ASN A N 1
ATOM 1718 C CA . ASN A 1 229 ? -23.721 4.385 20.344 1.00 62.84 229 ASN A CA 1
ATOM 1719 C C . ASN A 1 229 ? -23.641 2.863 20.182 1.00 62.84 229 ASN A C 1
ATOM 1721 O O . ASN A 1 229 ? -22.602 2.331 19.812 1.00 62.84 229 ASN A O 1
ATOM 1725 N N . ASN A 1 230 ? -24.743 2.183 20.494 1.00 56.72 230 ASN A N 1
ATOM 1726 C CA . ASN A 1 230 ? -24.870 0.726 20.426 1.00 56.72 230 ASN A CA 1
ATOM 1727 C C . ASN A 1 230 ? -25.307 0.221 19.039 1.00 56.72 230 ASN A C 1
ATOM 1729 O O . ASN A 1 230 ? -25.644 -0.954 18.906 1.00 56.72 230 ASN A O 1
ATOM 1733 N N . GLU A 1 231 ? -25.353 1.088 18.025 1.00 65.44 231 GLU A N 1
ATOM 1734 C CA . GLU A 1 231 ? -25.409 0.607 16.645 1.00 65.44 231 GLU A CA 1
ATOM 1735 C C . GLU A 1 231 ? -24.082 -0.105 16.381 1.00 65.44 231 GLU A C 1
ATOM 1737 O O . GLU A 1 231 ? -23.011 0.452 16.632 1.00 65.44 231 GLU A O 1
ATOM 1742 N N . GLN A 1 232 ? -24.160 -1.383 16.012 1.00 79.69 232 GLN A N 1
ATOM 1743 C CA . GLN A 1 232 ? -22.975 -2.180 15.731 1.00 79.69 232 GLN A CA 1
ATOM 1744 C C . GLN A 1 232 ? -22.274 -1.552 14.529 1.00 79.69 232 GLN A C 1
ATOM 1746 O O . GLN A 1 232 ? -22.785 -1.645 13.421 1.00 79.69 232 GLN A O 1
ATOM 1751 N N . VAL A 1 233 ? -21.127 -0.919 14.767 1.00 91.31 233 VAL A N 1
ATOM 1752 C CA . VAL A 1 233 ? -20.283 -0.369 13.705 1.00 91.31 233 VAL A CA 1
ATOM 1753 C C . VAL A 1 233 ? -19.791 -1.527 12.840 1.00 91.31 233 VAL A C 1
ATOM 1755 O O . VAL A 1 233 ? -19.173 -2.468 13.354 1.00 91.31 233 VAL A O 1
ATOM 1758 N N . ARG A 1 234 ? -20.093 -1.467 11.545 1.00 95.31 234 ARG A N 1
ATOM 1759 C CA . ARG A 1 234 ? -19.672 -2.444 10.537 1.00 95.31 234 ARG A CA 1
ATOM 1760 C C . ARG A 1 234 ? -18.433 -1.955 9.799 1.00 95.31 234 ARG A C 1
ATOM 1762 O O . ARG A 1 234 ? -17.992 -0.821 9.987 1.00 95.31 234 ARG A O 1
ATOM 1769 N N . ILE A 1 235 ? -17.837 -2.818 8.982 1.00 98.25 235 ILE A N 1
ATOM 1770 C CA . ILE A 1 235 ? -16.605 -2.463 8.270 1.00 98.25 235 ILE A CA 1
ATOM 1771 C C . ILE A 1 235 ? -16.862 -1.332 7.265 1.00 98.25 235 ILE A C 1
ATOM 1773 O O . ILE A 1 235 ? -16.101 -0.365 7.276 1.00 98.25 235 ILE A O 1
ATOM 1777 N N . HIS A 1 236 ? -17.966 -1.372 6.514 1.00 97.19 236 HIS A N 1
ATOM 1778 C CA . HIS A 1 236 ? -18.351 -0.285 5.605 1.00 97.19 236 HIS A CA 1
ATOM 1779 C C . HIS A 1 236 ? -18.561 1.065 6.301 1.00 97.19 236 HIS A C 1
ATOM 1781 O O . HIS A 1 236 ? -18.254 2.104 5.721 1.00 97.19 236 HIS A O 1
ATOM 1787 N N . ASP A 1 237 ? -19.023 1.084 7.558 1.00 96.19 237 ASP A N 1
ATOM 1788 C CA . ASP A 1 237 ? -19.151 2.332 8.321 1.00 96.19 237 ASP A CA 1
ATOM 1789 C C . ASP A 1 237 ? -17.775 2.920 8.643 1.00 96.19 237 ASP A C 1
ATOM 1791 O O . ASP A 1 237 ? -17.595 4.139 8.642 1.00 96.19 237 ASP A O 1
ATOM 1795 N N . ILE A 1 238 ? -16.813 2.044 8.963 1.00 97.81 238 ILE A N 1
ATOM 1796 C CA . ILE A 1 238 ? -15.436 2.425 9.278 1.00 97.81 238 ILE A CA 1
ATOM 1797 C C . ILE A 1 238 ? -14.739 2.923 8.024 1.00 97.81 238 ILE A C 1
ATOM 1799 O O . ILE A 1 238 ? -14.098 3.963 8.101 1.00 97.81 238 ILE A O 1
ATOM 1803 N N . GLN A 1 239 ? -14.871 2.222 6.902 1.00 97.69 239 GLN A N 1
ATOM 1804 C CA . GLN A 1 239 ? -14.287 2.643 5.631 1.00 97.69 239 GLN A CA 1
ATOM 1805 C C . GLN A 1 239 ? -14.914 3.963 5.163 1.00 97.69 239 GLN A C 1
ATOM 1807 O O . GLN A 1 239 ? -14.235 4.978 5.022 1.00 97.69 239 GLN A O 1
ATOM 1812 N N . GLY A 1 240 ? -16.244 4.007 5.069 1.00 96.19 240 GLY A N 1
ATOM 1813 C CA . GLY A 1 240 ? -16.967 5.174 4.584 1.00 96.19 240 GLY A CA 1
ATOM 1814 C C . GLY A 1 240 ? -16.764 5.417 3.086 1.00 96.19 240 GLY A C 1
ATOM 1815 O O . GLY A 1 240 ? -16.260 4.568 2.361 1.00 96.19 240 GLY A O 1
ATOM 1816 N N . LYS A 1 241 ? -17.218 6.587 2.626 1.00 96.06 241 LYS A N 1
ATOM 1817 C CA . LYS A 1 241 ? -17.209 7.009 1.213 1.00 96.06 241 LYS A CA 1
ATOM 1818 C C . LYS A 1 241 ? -16.206 8.139 0.997 1.00 96.06 241 LYS A C 1
ATOM 1820 O O . LYS A 1 241 ? -16.589 9.251 0.628 1.00 96.06 241 LYS A O 1
ATOM 1825 N N . SER A 1 242 ? -14.960 7.902 1.387 1.00 95.12 242 SER A N 1
ATOM 1826 C CA . SER A 1 242 ? -13.871 8.877 1.320 1.00 95.12 242 SER A CA 1
ATOM 1827 C C . SER A 1 242 ? -12.520 8.195 1.502 1.00 95.12 242 SER A C 1
ATOM 1829 O O . SER A 1 242 ? -12.437 7.222 2.234 1.00 95.12 242 SER A O 1
ATOM 1831 N N . HIS A 1 243 ? -11.451 8.803 0.983 1.00 94.25 243 HIS A N 1
ATOM 1832 C CA . HIS A 1 243 ? -10.044 8.393 1.185 1.00 94.25 243 HIS A CA 1
ATOM 1833 C C . HIS A 1 243 ? -9.513 8.513 2.624 1.00 94.25 243 HIS A C 1
ATOM 1835 O O . HIS A 1 243 ? -8.318 8.405 2.880 1.00 94.25 243 HIS A O 1
ATOM 1841 N N . MET A 1 244 ? -10.380 8.882 3.560 1.00 94.81 244 MET A N 1
ATOM 1842 C CA . MET A 1 244 ? -10.080 8.895 4.980 1.00 94.81 244 MET A CA 1
ATOM 1843 C C . MET A 1 244 ? -11.313 8.405 5.714 1.00 94.81 244 MET A C 1
ATOM 1845 O O . MET A 1 244 ? -12.410 8.943 5.538 1.00 94.81 244 MET A O 1
ATOM 1849 N N . SER A 1 245 ? -11.117 7.450 6.604 1.00 97.31 245 SER A N 1
ATOM 1850 C CA . SER A 1 245 ? -12.140 6.887 7.454 1.00 97.31 245 SER A CA 1
ATOM 1851 C C . SER A 1 245 ? -12.844 7.970 8.286 1.00 97.31 245 SER A C 1
ATOM 1853 O O . SER A 1 245 ? -12.192 8.719 9.034 1.00 97.31 245 SER A O 1
ATOM 1855 N N . PRO A 1 246 ? -14.192 7.998 8.317 1.00 95.94 246 PRO A N 1
ATOM 1856 C CA . PRO A 1 246 ? -14.938 8.812 9.276 1.00 95.94 246 PRO A CA 1
ATOM 1857 C C . PRO A 1 246 ? -14.722 8.361 10.732 1.00 95.94 246 PRO A C 1
ATOM 1859 O O . PRO A 1 246 ? -15.159 9.049 11.666 1.00 95.94 246 PRO A O 1
ATOM 1862 N N . TYR A 1 247 ? -14.056 7.225 10.954 1.00 95.69 247 TYR A N 1
ATOM 1863 C CA . TYR A 1 247 ? -13.684 6.692 12.259 1.00 95.69 247 TYR A CA 1
ATOM 1864 C C . TYR A 1 247 ? -12.210 6.889 12.619 1.00 95.69 247 TYR A C 1
ATOM 1866 O O . TYR A 1 247 ? -11.841 6.506 13.727 1.00 95.69 247 TYR A O 1
ATOM 1874 N N . ASN A 1 248 ? -11.392 7.549 11.794 1.00 97.19 248 ASN A N 1
ATOM 1875 C CA . ASN A 1 248 ? -9.986 7.801 12.119 1.00 97.19 248 ASN A CA 1
ATOM 1876 C C . ASN A 1 248 ? -9.807 8.416 13.529 1.00 97.19 248 ASN A C 1
ATOM 1878 O O . ASN A 1 248 ? -10.430 9.419 13.894 1.00 97.19 248 ASN A O 1
ATOM 1882 N N . GLY A 1 249 ? -8.975 7.774 14.350 1.00 94.00 249 GLY A N 1
ATOM 1883 C CA . GLY A 1 249 ? -8.699 8.122 15.744 1.00 94.00 249 GLY A CA 1
ATOM 1884 C C . GLY A 1 249 ? -9.793 7.731 16.748 1.00 94.00 249 GLY A C 1
ATOM 1885 O O . GLY A 1 249 ? -9.619 7.946 17.952 1.00 94.00 249 GLY A O 1
ATOM 1886 N N . LYS A 1 250 ? -10.920 7.162 16.304 1.00 91.75 250 LYS A N 1
ATOM 1887 C CA . LYS A 1 250 ? -12.023 6.727 17.171 1.00 91.75 250 LYS A CA 1
ATOM 1888 C C . LYS A 1 250 ? -11.831 5.283 17.619 1.00 91.75 250 LYS A C 1
ATOM 1890 O O . LYS A 1 250 ? -11.250 4.452 16.924 1.00 91.75 250 LYS A O 1
ATOM 1895 N N . LYS A 1 251 ? -12.362 4.979 18.804 1.00 91.94 251 LYS A N 1
ATOM 1896 C CA . LYS A 1 251 ? -12.478 3.599 19.278 1.00 91.94 251 LYS A CA 1
ATOM 1897 C C . LYS A 1 251 ? -13.686 2.928 18.641 1.00 91.94 251 LYS A C 1
ATOM 1899 O O . LYS A 1 251 ? -14.756 3.530 18.575 1.00 91.94 251 LYS A O 1
ATOM 1904 N N . VAL A 1 252 ? -13.513 1.668 18.274 1.00 93.31 252 VAL A N 1
ATOM 1905 C CA . VAL A 1 252 ? -14.574 0.779 17.798 1.00 93.31 252 VAL A CA 1
ATOM 1906 C C . VAL A 1 252 ? -14.595 -0.484 18.653 1.00 93.31 252 VAL A C 1
ATOM 1908 O O . VAL A 1 252 ? -13.562 -0.906 19.183 1.00 93.31 252 VAL A O 1
ATOM 1911 N N . TYR A 1 253 ? -15.780 -1.066 18.814 1.00 90.38 253 TYR A N 1
ATOM 1912 C CA . TYR A 1 253 ? -16.014 -2.210 19.689 1.00 90.38 253 TYR A CA 1
ATOM 1913 C C . TYR A 1 253 ? -16.871 -3.253 18.979 1.00 90.38 253 TYR A C 1
ATOM 1915 O O . TYR A 1 253 ? -17.872 -2.907 18.359 1.00 90.38 253 TYR A O 1
ATOM 1923 N N . ASN A 1 254 ? -16.516 -4.527 19.146 1.00 91.94 254 ASN A N 1
ATOM 1924 C CA . ASN A 1 254 ? -17.209 -5.685 18.581 1.00 91.94 254 ASN A CA 1
ATOM 1925 C C . ASN A 1 254 ? -17.439 -5.584 17.060 1.00 91.94 254 ASN A C 1
ATOM 1927 O O . ASN A 1 254 ? -18.483 -6.016 16.567 1.00 91.94 254 ASN A O 1
ATOM 1931 N N . VAL A 1 255 ? -16.473 -5.025 16.325 1.00 96.38 255 VAL A N 1
ATOM 1932 C CA . VAL A 1 255 ? -16.494 -5.031 14.856 1.00 96.38 255 VAL A CA 1
ATOM 1933 C C . VAL A 1 255 ? -16.342 -6.476 14.403 1.00 96.38 255 VAL A C 1
ATOM 1935 O O . VAL A 1 255 ? -15.383 -7.146 14.794 1.00 96.38 255 VAL A O 1
ATOM 1938 N N . GLU A 1 256 ? -17.309 -6.969 13.639 1.00 97.06 256 GLU A N 1
ATOM 1939 C CA . GLU A 1 256 ? -17.330 -8.351 13.169 1.00 97.06 256 GLU A CA 1
ATOM 1940 C C . GLU A 1 256 ? -16.795 -8.464 11.746 1.00 97.06 256 GLU A C 1
ATOM 1942 O O . GLU A 1 256 ? -17.074 -7.622 10.902 1.00 97.06 256 GLU A O 1
ATOM 1947 N N . GLY A 1 257 ? -16.054 -9.535 11.476 1.00 98.00 257 GLY A N 1
ATOM 1948 C CA . GLY A 1 257 ? -15.587 -9.856 10.132 1.00 98.00 257 GLY A CA 1
ATOM 1949 C C . GLY A 1 257 ? -14.986 -11.254 10.063 1.00 98.00 257 GLY A C 1
ATOM 1950 O O . GLY A 1 257 ? -14.548 -11.815 11.073 1.00 98.00 257 GLY A O 1
ATOM 1951 N N . VAL A 1 258 ? -14.997 -11.845 8.873 1.00 98.69 258 VAL A N 1
ATOM 1952 C CA . VAL A 1 258 ? -14.369 -13.141 8.600 1.00 98.69 258 VAL A CA 1
ATOM 1953 C C . VAL A 1 258 ? -12.928 -12.897 8.185 1.00 98.69 258 VAL A C 1
ATOM 1955 O O . VAL A 1 258 ? -12.684 -12.112 7.279 1.00 98.69 258 VAL A O 1
ATOM 1958 N N . VAL A 1 259 ? -11.969 -13.580 8.804 1.00 98.75 259 VAL A N 1
ATOM 1959 C CA . VAL A 1 259 ? -10.553 -13.498 8.422 1.00 98.75 259 VAL A CA 1
ATOM 1960 C C . VAL A 1 259 ? -10.364 -14.079 7.024 1.00 98.75 259 VAL A C 1
ATOM 1962 O O . VAL A 1 259 ? -10.617 -15.263 6.793 1.00 98.75 259 VAL A O 1
ATOM 1965 N N . THR A 1 260 ? -9.888 -13.259 6.091 1.00 98.50 260 THR A N 1
ATOM 1966 C CA . THR A 1 260 ? -9.757 -13.608 4.669 1.00 98.50 260 THR A CA 1
ATOM 1967 C C . THR A 1 260 ? -8.315 -13.786 4.215 1.0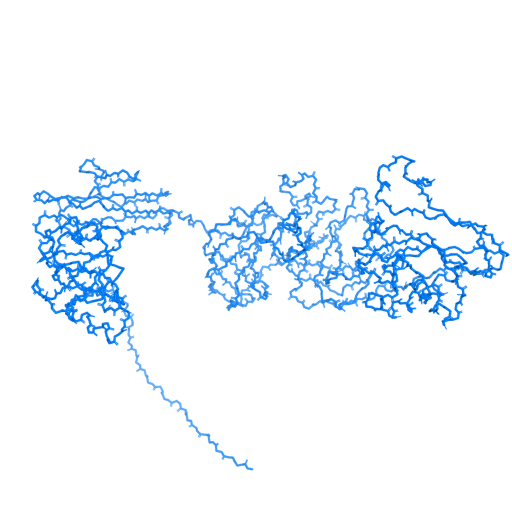0 98.50 260 THR A C 1
ATOM 1969 O O . THR A 1 260 ? -8.060 -14.552 3.284 1.00 98.50 260 THR A O 1
ATOM 1972 N N . ALA A 1 261 ? -7.361 -13.140 4.888 1.00 98.06 261 ALA A N 1
ATOM 1973 C CA . ALA A 1 261 ? -5.936 -13.290 4.619 1.00 98.06 261 ALA A CA 1
ATOM 1974 C C . ALA A 1 261 ? -5.096 -12.998 5.867 1.00 98.06 261 ALA A C 1
ATOM 1976 O O . ALA A 1 261 ? -5.460 -12.163 6.689 1.00 98.06 261 ALA A O 1
ATOM 1977 N N . LEU A 1 262 ? -3.946 -13.663 5.997 1.00 97.06 262 LEU A N 1
ATOM 1978 C CA . LEU A 1 262 ? -2.991 -13.418 7.081 1.00 97.06 262 LEU A CA 1
ATOM 1979 C C . LEU A 1 262 ? -1.812 -12.585 6.576 1.00 97.06 262 LEU A C 1
ATOM 1981 O O . LEU A 1 262 ? -1.338 -12.786 5.458 1.00 97.06 262 LEU A O 1
ATOM 1985 N N . ASP A 1 263 ? -1.299 -11.709 7.432 1.00 94.75 263 ASP A N 1
ATOM 1986 C CA . ASP A 1 263 ? -0.087 -10.931 7.197 1.00 94.75 263 ASP A CA 1
ATOM 1987 C C . ASP A 1 263 ? 0.888 -11.075 8.382 1.00 94.75 263 ASP A C 1
ATOM 1989 O O . ASP A 1 263 ? 0.557 -11.562 9.462 1.00 94.75 263 ASP A O 1
ATOM 1993 N N . LYS A 1 264 ? 2.143 -10.663 8.192 1.00 92.38 264 LYS A N 1
ATOM 1994 C CA . LYS A 1 264 ? 3.181 -10.725 9.224 1.00 92.38 264 LYS A CA 1
ATOM 1995 C C . LYS A 1 264 ? 2.821 -9.943 10.495 1.00 92.38 264 LYS A C 1
ATOM 1997 O O . LYS A 1 264 ? 3.241 -10.348 11.581 1.00 92.38 264 LYS A O 1
ATOM 2002 N N . ASN A 1 265 ? 2.132 -8.810 10.367 1.00 95.19 265 ASN A N 1
ATOM 2003 C CA . ASN A 1 265 ? 1.845 -7.914 11.494 1.00 95.19 265 ASN A CA 1
ATOM 2004 C C . ASN A 1 265 ? 0.364 -7.894 11.903 1.00 95.19 265 ASN A C 1
ATOM 2006 O O . ASN A 1 265 ? 0.014 -7.251 12.894 1.00 95.19 265 ASN A O 1
ATOM 2010 N N . GLY A 1 266 ? -0.483 -8.621 11.184 1.00 97.44 266 GLY A N 1
ATOM 2011 C CA . GLY A 1 266 ? -1.928 -8.538 11.310 1.00 97.44 266 GLY A CA 1
ATOM 2012 C C . GLY A 1 266 ? -2.618 -9.500 10.355 1.00 97.44 266 GLY A C 1
ATOM 2013 O O . GLY A 1 266 ? -2.072 -10.542 9.996 1.00 97.44 266 GLY A O 1
ATOM 2014 N N . PHE A 1 267 ? -3.833 -9.167 9.959 1.00 98.50 267 PHE A N 1
ATOM 2015 C CA . PHE A 1 267 ? -4.638 -9.974 9.049 1.00 98.50 267 PHE A CA 1
ATOM 2016 C C . PHE A 1 267 ? -5.749 -9.107 8.455 1.00 98.50 267 PHE A C 1
ATOM 2018 O O . PHE A 1 267 ? -6.083 -8.061 9.005 1.00 98.50 267 PHE A O 1
ATOM 2025 N N . TYR A 1 268 ? -6.317 -9.550 7.342 1.00 98.62 268 TYR A N 1
ATOM 2026 C CA . TYR A 1 268 ? -7.461 -8.910 6.706 1.00 98.62 268 TYR A CA 1
ATOM 2027 C C . TYR A 1 268 ? -8.741 -9.622 7.119 1.00 98.62 268 TYR A C 1
ATOM 2029 O O . TYR A 1 268 ? -8.765 -10.856 7.221 1.00 98.62 268 TYR A O 1
ATOM 2037 N N . ILE A 1 269 ? -9.789 -8.841 7.348 1.00 98.69 269 ILE A N 1
ATOM 2038 C CA . ILE A 1 269 ? -11.152 -9.326 7.525 1.00 98.69 269 ILE A CA 1
ATOM 2039 C C . ILE A 1 269 ? -12.058 -8.727 6.457 1.00 98.69 269 ILE A C 1
ATOM 2041 O O . ILE A 1 269 ? -11.818 -7.613 6.004 1.00 98.69 269 ILE A O 1
ATOM 2045 N N . GLU A 1 270 ? -13.098 -9.463 6.084 1.00 98.56 270 GLU A N 1
ATOM 2046 C CA . GLU A 1 270 ? -14.209 -8.934 5.294 1.00 98.56 270 GLU A CA 1
ATOM 2047 C C . GLU A 1 270 ? -15.525 -9.068 6.064 1.00 98.56 270 GLU A C 1
ATOM 2049 O O . GLU A 1 270 ? -15.716 -10.026 6.827 1.00 98.56 270 GLU A O 1
ATOM 2054 N N . ASP A 1 271 ? -16.427 -8.112 5.866 1.00 96.62 271 ASP A N 1
ATOM 2055 C CA . ASP A 1 271 ? -17.740 -8.093 6.496 1.00 96.62 271 ASP A CA 1
ATOM 2056 C C . ASP A 1 271 ? -18.580 -9.296 6.029 1.00 96.62 271 ASP A C 1
ATOM 2058 O O . ASP A 1 271 ? -18.541 -9.727 4.873 1.00 96.62 271 ASP A O 1
ATOM 2062 N N . ASN A 1 272 ? -19.334 -9.892 6.953 1.00 92.00 272 ASN A N 1
ATOM 2063 C CA . ASN A 1 272 ? -20.235 -11.006 6.664 1.00 92.00 272 ASN A CA 1
ATOM 2064 C C . ASN A 1 272 ? -21.691 -10.573 6.408 1.00 92.00 272 ASN A C 1
ATOM 2066 O O . ASN A 1 272 ? -22.538 -11.433 6.159 1.00 92.00 272 ASN A O 1
ATOM 2070 N N . GLN A 1 273 ? -21.992 -9.275 6.481 1.00 91.94 273 GLN A N 1
ATOM 2071 C CA . GLN A 1 273 ? -23.287 -8.670 6.166 1.00 91.94 273 GLN A CA 1
ATOM 2072 C C . GLN A 1 273 ? -23.055 -7.409 5.327 1.00 91.94 273 GLN A C 1
ATOM 2074 O O . GLN A 1 273 ? -23.024 -6.298 5.846 1.00 91.94 273 GLN A O 1
ATOM 2079 N N . LEU A 1 274 ? -22.896 -7.625 4.023 1.00 91.25 274 LEU A N 1
ATOM 2080 C CA . LEU A 1 274 ? -22.582 -6.578 3.052 1.00 91.25 274 LEU A CA 1
ATOM 2081 C C . LEU A 1 274 ? -23.729 -5.558 2.928 1.00 91.25 274 LEU A C 1
ATOM 2083 O O . LEU A 1 274 ? -24.901 -5.956 2.876 1.00 91.25 274 LEU A O 1
ATOM 2087 N N . ASP A 1 275 ? -23.404 -4.273 2.789 1.00 93.50 275 ASP A N 1
ATOM 2088 C CA . ASP A 1 275 ? -24.365 -3.207 2.473 1.00 93.50 275 ASP A CA 1
ATOM 2089 C C . ASP A 1 275 ? -24.731 -3.160 0.971 1.00 93.50 275 ASP A C 1
ATOM 2091 O O . ASP A 1 275 ? -25.828 -2.729 0.608 1.00 93.50 275 ASP A O 1
ATOM 2095 N N . ASN A 1 276 ? -23.881 -3.744 0.117 1.00 90.62 276 ASN A N 1
ATOM 2096 C CA . ASN A 1 276 ? -23.947 -3.726 -1.352 1.00 90.62 276 ASN A CA 1
ATOM 2097 C C . ASN A 1 276 ? -23.825 -2.323 -1.968 1.00 90.62 276 ASN A C 1
ATOM 2099 O O . ASN A 1 276 ? -24.330 -2.089 -3.071 1.00 90.62 276 ASN A O 1
ATOM 2103 N N . ASP A 1 277 ? -23.172 -1.397 -1.278 1.00 95.69 277 ASP A N 1
ATOM 2104 C CA . ASP A 1 277 ? -22.852 -0.076 -1.790 1.00 95.69 277 ASP A CA 1
ATOM 2105 C C . ASP A 1 277 ? -21.439 -0.093 -2.403 1.00 95.69 277 ASP A C 1
ATOM 2107 O O . ASP A 1 277 ? -20.457 -0.339 -1.712 1.00 95.69 277 ASP A O 1
ATOM 2111 N N . PRO A 1 278 ? -21.286 0.146 -3.717 1.00 93.75 278 PRO A N 1
ATOM 2112 C CA . PRO A 1 278 ? -19.977 0.090 -4.371 1.00 93.75 278 PRO A CA 1
ATOM 2113 C C . PRO A 1 278 ? -19.021 1.216 -3.941 1.00 93.75 278 PRO A C 1
ATOM 2115 O O . PRO A 1 278 ? -17.871 1.219 -4.379 1.00 93.75 278 PRO A O 1
ATOM 2118 N N . ALA A 1 279 ? -19.485 2.182 -3.141 1.00 96.31 279 ALA A N 1
ATOM 2119 C CA . ALA A 1 279 ? -18.680 3.276 -2.605 1.00 96.31 279 ALA A CA 1
ATOM 2120 C C . ALA A 1 279 ? -18.140 3.027 -1.191 1.00 96.31 279 ALA A C 1
ATOM 2122 O O . ALA A 1 279 ? -17.492 3.915 -0.645 1.00 96.31 279 ALA A O 1
ATOM 2123 N N . THR A 1 280 ? -18.383 1.861 -0.597 1.00 96.31 280 THR A N 1
ATOM 2124 C CA . THR A 1 280 ? -17.852 1.478 0.715 1.00 96.31 280 THR A CA 1
ATOM 2125 C C . THR A 1 280 ? -17.143 0.134 0.617 1.00 96.31 280 THR A C 1
ATOM 2127 O O . THR A 1 280 ? -17.672 -0.835 0.075 1.00 96.31 280 THR A O 1
ATOM 2130 N N . SER A 1 281 ? -15.932 0.062 1.170 1.00 97.88 281 SER A N 1
ATOM 2131 C CA . SER A 1 281 ? -15.228 -1.212 1.265 1.00 97.88 281 SER A CA 1
ATOM 2132 C C . SER A 1 281 ? -15.792 -2.063 2.399 1.00 97.88 281 SER A C 1
ATOM 2134 O O . SER A 1 281 ? -16.068 -1.583 3.499 1.00 97.88 281 SER A O 1
ATOM 2136 N N . GLU A 1 282 ? -15.897 -3.362 2.139 1.00 97.94 282 GLU A N 1
ATOM 2137 C CA . GLU A 1 282 ? -16.243 -4.376 3.137 1.00 97.94 282 GLU A CA 1
ATOM 2138 C C . GLU A 1 282 ? -14.996 -5.070 3.699 1.00 97.94 282 GLU A C 1
ATOM 2140 O O . GLU A 1 282 ? -15.106 -5.998 4.496 1.00 97.94 282 GLU A O 1
ATOM 2145 N N . GLY A 1 283 ? -13.803 -4.651 3.272 1.00 98.19 283 GLY A N 1
ATOM 2146 C CA . GLY A 1 283 ? -12.512 -5.152 3.726 1.00 98.19 283 GLY A CA 1
ATOM 2147 C C . GLY A 1 283 ? -11.894 -4.256 4.794 1.00 98.19 283 GLY A C 1
ATOM 2148 O O . GLY A 1 283 ? -12.080 -3.045 4.796 1.00 98.19 283 GLY A O 1
ATOM 2149 N N . MET A 1 284 ? -11.138 -4.839 5.720 1.00 98.12 284 MET A N 1
ATOM 2150 C CA . MET A 1 284 ? -10.430 -4.096 6.766 1.00 98.12 284 MET A CA 1
ATOM 2151 C C . MET A 1 284 ? -9.126 -4.795 7.129 1.00 98.12 284 MET A C 1
ATOM 2153 O O . MET A 1 284 ? -9.109 -6.008 7.368 1.00 98.12 284 MET A O 1
ATOM 2157 N N . TYR A 1 285 ? -8.036 -4.035 7.245 1.00 98.44 285 TYR A N 1
ATOM 2158 C CA . TYR A 1 285 ? -6.815 -4.547 7.859 1.00 98.44 285 TYR A CA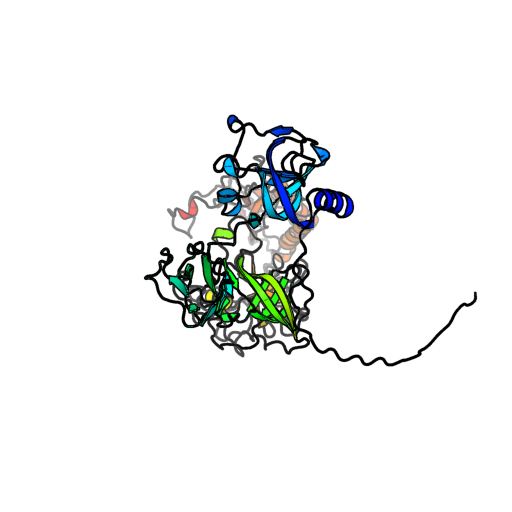 1
ATOM 2159 C C . TYR A 1 285 ? -6.890 -4.419 9.383 1.00 98.44 285 TYR A C 1
ATOM 2161 O O . TYR A 1 285 ? -7.242 -3.378 9.937 1.00 98.44 285 TYR A O 1
ATOM 2169 N N . VAL A 1 286 ? -6.539 -5.489 10.091 1.00 98.69 286 VAL A N 1
ATOM 2170 C CA . VAL A 1 286 ? -6.468 -5.509 11.552 1.00 98.69 286 VAL A CA 1
ATOM 2171 C C . VAL A 1 286 ? -5.012 -5.639 11.974 1.00 98.69 286 VAL A C 1
ATOM 2173 O O . VAL A 1 286 ? -4.415 -6.720 11.914 1.00 98.69 286 VAL A O 1
ATOM 2176 N N . TYR A 1 287 ? -4.441 -4.542 12.470 1.00 98.31 287 TYR A N 1
ATOM 2177 C CA . TYR A 1 287 ? -3.096 -4.536 13.024 1.00 98.31 287 TYR A CA 1
ATOM 2178 C C . TYR A 1 287 ? -3.099 -5.170 14.420 1.00 98.31 287 TYR A C 1
ATOM 2180 O O . TYR A 1 287 ? -3.436 -4.553 15.438 1.00 98.31 287 TYR A O 1
ATOM 2188 N N . LYS A 1 288 ? -2.702 -6.443 14.478 1.00 97.38 288 LYS A N 1
ATOM 2189 C CA . LYS A 1 288 ? -2.519 -7.192 15.722 1.00 97.38 288 LYS A CA 1
ATOM 2190 C C . LYS A 1 288 ? -1.487 -8.292 15.546 1.00 97.38 288 LYS A C 1
ATOM 2192 O O . LYS A 1 288 ? -1.804 -9.429 15.195 1.00 97.38 288 LYS A O 1
ATOM 2197 N N . LYS A 1 289 ? -0.250 -7.985 15.928 1.00 93.06 289 LYS A N 1
ATOM 2198 C CA . LYS A 1 289 ? 0.807 -8.993 15.966 1.00 93.06 289 LYS A CA 1
ATOM 2199 C C . LYS A 1 289 ? 0.441 -10.150 16.907 1.00 93.06 289 LYS A C 1
ATOM 2201 O O . LYS A 1 289 ? -0.133 -9.928 17.985 1.00 93.06 289 LYS A O 1
ATOM 2206 N N . ASP A 1 290 ? 0.799 -11.360 16.478 1.00 87.69 290 ASP A N 1
ATOM 2207 C CA . ASP A 1 290 ? 0.641 -12.622 17.208 1.00 87.69 290 ASP A CA 1
ATOM 2208 C C . ASP A 1 290 ? -0.821 -12.943 17.586 1.00 87.69 290 ASP A C 1
ATOM 2210 O O . ASP A 1 290 ? -1.092 -13.586 18.603 1.00 87.69 290 ASP A O 1
ATOM 2214 N N . ALA A 1 291 ? -1.788 -12.479 16.785 1.00 91.25 291 ALA A N 1
ATOM 2215 C CA . ALA A 1 291 ? -3.175 -12.905 16.917 1.00 91.25 291 ALA A CA 1
ATOM 2216 C C . ALA A 1 291 ? -3.316 -14.389 16.541 1.00 91.25 291 ALA A C 1
ATOM 2218 O O . ALA A 1 291 ? -2.867 -14.822 15.482 1.00 91.25 291 ALA A O 1
ATOM 2219 N N . ASN A 1 292 ? -3.953 -15.175 17.409 1.00 93.69 292 ASN A N 1
ATOM 2220 C CA . ASN A 1 292 ? -4.205 -16.596 17.172 1.00 93.69 292 ASN A CA 1
ATOM 2221 C C . ASN A 1 292 ? -5.503 -16.789 16.370 1.00 93.69 292 ASN A C 1
ATOM 2223 O O . ASN A 1 292 ? -6.504 -17.252 16.921 1.00 93.69 292 ASN A O 1
ATOM 2227 N N . VAL A 1 293 ? -5.480 -16.381 15.101 1.00 97.75 293 VAL A N 1
ATOM 2228 C CA . VAL A 1 293 ? -6.598 -16.481 14.149 1.00 97.75 293 VAL A CA 1
ATOM 2229 C C . VAL A 1 293 ? -6.178 -17.252 12.898 1.00 97.75 293 VAL A C 1
ATOM 2231 O O . VAL A 1 293 ? -4.996 -17.292 12.550 1.00 97.75 293 VAL A O 1
ATOM 2234 N N . ALA A 1 294 ? -7.143 -17.858 12.217 1.00 98.12 294 ALA A N 1
ATOM 2235 C CA . ALA A 1 294 ? -6.968 -18.529 10.936 1.00 98.12 294 ALA A CA 1
ATOM 2236 C C . ALA A 1 294 ? -7.938 -17.972 9.886 1.00 98.12 294 ALA A C 1
ATOM 2238 O O . ALA A 1 294 ? -8.992 -17.439 10.222 1.00 98.12 294 ALA A O 1
ATOM 2239 N N . VAL A 1 295 ? -7.593 -18.122 8.603 1.00 98.19 295 VAL A N 1
ATOM 2240 C CA . VAL A 1 295 ? -8.523 -17.818 7.503 1.00 98.19 295 VAL A CA 1
ATOM 2241 C C . VAL A 1 295 ? -9.803 -18.643 7.678 1.00 98.19 295 VAL A C 1
ATOM 2243 O O . VAL A 1 295 ? -9.727 -19.851 7.895 1.00 98.19 295 VAL A O 1
ATOM 2246 N N . GLY A 1 296 ? -10.962 -17.988 7.587 1.00 98.38 296 GLY A N 1
ATOM 2247 C CA . GLY A 1 296 ? -12.278 -18.577 7.852 1.00 98.38 296 GLY A CA 1
ATOM 2248 C C . GLY A 1 296 ? -12.769 -18.428 9.296 1.00 98.38 296 GLY A C 1
ATOM 2249 O O . GLY A 1 296 ? -13.915 -18.773 9.578 1.00 98.38 296 GLY A O 1
ATOM 2250 N N . ASP A 1 297 ? -11.962 -17.898 10.218 1.00 98.75 297 ASP A N 1
ATOM 2251 C CA . ASP A 1 297 ? -12.457 -17.523 11.545 1.00 98.75 297 ASP A CA 1
ATOM 2252 C C . ASP A 1 297 ? -13.347 -16.275 11.437 1.00 98.75 297 ASP A C 1
ATOM 2254 O O . ASP A 1 297 ? -12.939 -15.259 10.877 1.00 98.75 297 ASP A O 1
ATOM 2258 N N . LEU A 1 298 ? -14.548 -16.329 12.014 1.00 98.50 298 LEU A N 1
ATOM 2259 C CA . LEU A 1 298 ? -15.352 -15.140 12.293 1.00 98.50 298 LEU A CA 1
ATOM 2260 C C . LEU A 1 298 ? -14.920 -14.582 13.641 1.00 98.50 298 LEU A C 1
ATOM 2262 O O . LEU A 1 298 ? -14.928 -15.296 14.654 1.00 98.50 298 LEU A O 1
ATOM 2266 N N . ILE A 1 299 ? -14.566 -13.305 13.655 1.00 98.19 299 ILE A N 1
ATOM 2267 C CA . ILE A 1 299 ? -14.015 -12.646 14.832 1.00 98.19 299 ILE A CA 1
ATOM 2268 C C . ILE A 1 299 ? -14.817 -11.408 15.227 1.00 98.19 299 ILE A C 1
ATOM 2270 O O . ILE A 1 299 ? -15.525 -10.833 14.410 1.00 98.19 299 ILE A O 1
ATOM 2274 N N . GLN A 1 300 ? -14.643 -10.992 16.479 1.00 96.31 300 GLN A N 1
ATOM 2275 C CA . GLN A 1 300 ? -14.976 -9.666 16.989 1.00 96.31 300 GLN A CA 1
ATOM 2276 C C . GLN A 1 300 ? -13.694 -8.924 17.362 1.00 96.31 300 GLN A C 1
ATOM 2278 O O . GLN A 1 300 ? -12.834 -9.468 18.067 1.00 96.31 300 GLN A O 1
ATOM 2283 N N . VAL A 1 301 ? -13.584 -7.677 16.914 1.00 97.38 301 VAL A N 1
ATOM 2284 C CA . VAL A 1 301 ? -12.421 -6.816 17.125 1.00 97.38 301 VAL A CA 1
ATOM 2285 C C . VAL A 1 301 ? -12.828 -5.555 17.881 1.00 97.38 301 VAL A C 1
ATOM 2287 O O . VAL A 1 301 ? -13.790 -4.881 17.519 1.00 97.38 301 VAL A O 1
ATOM 2290 N N . ASP A 1 302 ? -12.050 -5.214 18.908 1.00 94.94 302 ASP A N 1
ATOM 2291 C CA . ASP A 1 302 ? -12.058 -3.873 19.494 1.00 94.94 302 ASP A CA 1
ATOM 2292 C C . ASP A 1 302 ? -10.714 -3.211 19.233 1.00 94.94 302 ASP A C 1
ATOM 2294 O O . ASP A 1 302 ? -9.660 -3.842 19.385 1.00 94.94 302 ASP A O 1
ATOM 2298 N N . GLY A 1 303 ? -10.709 -1.913 18.973 1.00 96.12 303 GLY A N 1
ATOM 2299 C CA . GLY A 1 303 ? -9.473 -1.190 18.720 1.00 96.12 303 GLY A CA 1
ATOM 2300 C C . GLY A 1 303 ? -9.680 0.294 18.500 1.00 96.12 303 GLY A C 1
ATOM 2301 O O . GLY A 1 303 ? -10.739 0.845 18.794 1.00 96.12 303 GLY A O 1
ATOM 2302 N N . VAL A 1 304 ? -8.628 0.926 17.999 1.00 97.19 304 VAL A N 1
ATOM 2303 C CA . VAL A 1 304 ? -8.664 2.293 17.480 1.00 97.19 304 VAL A CA 1
ATOM 2304 C C . VAL A 1 304 ? -8.491 2.200 15.973 1.00 97.19 304 VAL A C 1
ATOM 2306 O O . VAL A 1 304 ? -7.614 1.467 15.519 1.00 97.19 304 VAL A O 1
ATOM 2309 N N . VAL A 1 305 ? -9.331 2.904 15.225 1.00 98.44 305 VAL A N 1
ATOM 2310 C CA . VAL A 1 305 ? -9.170 3.037 13.775 1.00 98.44 305 VAL A CA 1
ATOM 2311 C C . VAL A 1 305 ? -8.068 4.062 13.511 1.00 98.44 305 VAL A C 1
ATOM 2313 O O . VAL A 1 305 ? -8.082 5.142 14.105 1.00 98.44 305 VAL A O 1
ATOM 2316 N N . GLU A 1 306 ? -7.098 3.726 12.670 1.00 98.00 306 GLU A N 1
ATOM 2317 C CA . GLU A 1 306 ? -5.972 4.585 12.298 1.00 98.00 306 GLU A CA 1
ATOM 2318 C C . GLU A 1 306 ? -5.868 4.665 10.768 1.00 98.00 306 GLU A C 1
ATOM 2320 O O . GLU A 1 306 ? -6.014 3.661 10.077 1.00 98.00 306 GLU A O 1
ATOM 2325 N N . GLU A 1 307 ? -5.572 5.863 10.260 1.00 96.88 307 GLU A N 1
ATOM 2326 C CA . GLU A 1 307 ? -5.081 6.053 8.893 1.00 96.88 307 GLU A CA 1
ATOM 2327 C C . GLU A 1 307 ? -3.580 5.779 8.856 1.00 96.88 307 GLU A C 1
ATOM 2329 O O . GLU A 1 307 ? -2.770 6.559 9.377 1.00 96.88 307 GLU A O 1
ATOM 2334 N N . TYR A 1 308 ? -3.196 4.648 8.275 1.00 94.88 308 TYR A N 1
ATOM 2335 C CA . TYR A 1 308 ? -1.816 4.194 8.261 1.00 94.88 308 TYR A CA 1
ATOM 2336 C C . TYR A 1 308 ? -1.132 4.507 6.931 1.00 94.88 308 TYR A C 1
ATOM 2338 O O . TYR A 1 308 ? -1.507 4.000 5.880 1.00 94.88 308 TYR A O 1
ATOM 2346 N N . VAL A 1 309 ? -0.051 5.290 6.984 1.00 92.69 309 VAL A N 1
ATOM 2347 C CA . VAL A 1 309 ? 0.853 5.450 5.837 1.00 92.69 309 VAL A CA 1
ATOM 2348 C C . VAL A 1 309 ? 1.876 4.316 5.845 1.00 92.69 309 VAL A C 1
ATOM 2350 O O . VAL A 1 309 ? 2.711 4.214 6.756 1.00 92.69 309 VAL A O 1
ATOM 2353 N N . GLY A 1 310 ? 1.837 3.495 4.797 1.00 83.38 310 GLY A N 1
ATOM 2354 C CA . GLY A 1 310 ? 2.735 2.364 4.594 1.00 83.38 310 GLY A CA 1
ATOM 2355 C C . GLY A 1 310 ? 4.234 2.712 4.574 1.00 83.38 310 GLY A C 1
ATOM 2356 O O . GLY A 1 310 ? 4.656 3.877 4.594 1.00 83.38 310 GLY A O 1
ATOM 2357 N N . PRO A 1 311 ? 5.111 1.694 4.545 1.00 80.31 311 PRO A N 1
ATOM 2358 C CA . PRO A 1 311 ? 6.533 1.915 4.316 1.00 80.31 311 PRO A CA 1
ATOM 2359 C C . PRO A 1 311 ? 6.768 2.501 2.915 1.00 80.31 311 PRO A C 1
ATOM 2361 O O . PRO A 1 311 ? 6.182 2.052 1.938 1.00 80.31 311 PRO A O 1
ATOM 2364 N N . GLY A 1 312 ? 7.693 3.454 2.800 1.00 80.88 312 GLY A N 1
ATOM 2365 C CA . GLY A 1 312 ? 7.983 4.111 1.526 1.00 80.88 312 GLY A CA 1
ATOM 2366 C C . GLY A 1 312 ? 9.156 5.088 1.608 1.00 80.88 312 GLY A C 1
ATOM 2367 O O . GLY A 1 312 ? 9.996 4.993 2.506 1.00 80.88 312 GLY A O 1
ATOM 2368 N N . TYR A 1 313 ? 9.206 6.023 0.661 1.00 82.69 313 TYR A N 1
ATOM 2369 C CA . TYR A 1 313 ? 10.190 7.109 0.576 1.00 82.69 313 TYR A CA 1
ATOM 2370 C C . TYR A 1 313 ? 9.920 8.215 1.612 1.00 82.69 313 TYR A C 1
ATOM 2372 O O . TYR A 1 313 ? 8.986 8.112 2.409 1.00 82.69 313 TYR A O 1
ATOM 2380 N N . ALA A 1 314 ? 10.784 9.229 1.692 1.00 85.06 314 ALA A N 1
ATOM 2381 C CA . ALA A 1 314 ? 10.715 10.236 2.754 1.00 85.06 314 ALA A CA 1
ATOM 2382 C C . ALA A 1 314 ? 9.438 11.090 2.659 1.00 85.06 314 ALA A C 1
ATOM 2384 O O . ALA A 1 314 ? 8.812 11.371 3.677 1.00 85.06 314 ALA A O 1
ATOM 2385 N N . GLU A 1 315 ? 9.028 11.405 1.435 1.00 86.81 315 GLU A N 1
ATOM 2386 C CA . GLU A 1 315 ? 7.924 12.289 1.055 1.00 86.81 315 GLU A CA 1
ATOM 2387 C C . GLU A 1 315 ? 6.553 11.596 1.075 1.00 86.81 315 GLU A C 1
ATOM 2389 O O . GLU A 1 315 ? 5.532 12.227 0.818 1.00 86.81 315 GLU A O 1
ATOM 2394 N N . ARG A 1 316 ? 6.498 10.295 1.392 1.00 87.50 316 ARG A N 1
ATOM 2395 C CA . ARG A 1 316 ? 5.255 9.506 1.336 1.00 87.50 316 ARG A CA 1
ATOM 2396 C C . ARG A 1 316 ? 4.128 10.080 2.197 1.00 87.50 316 ARG A C 1
ATOM 2398 O O . ARG A 1 316 ? 2.976 10.001 1.821 1.00 87.50 316 ARG A O 1
ATOM 2405 N N . PHE A 1 317 ? 4.449 10.722 3.320 1.00 87.31 317 PHE A N 1
ATOM 2406 C CA . PHE A 1 317 ? 3.443 11.356 4.182 1.00 87.31 317 PHE A CA 1
ATOM 2407 C C . PHE A 1 317 ? 2.739 12.559 3.530 1.00 87.31 317 PHE A C 1
ATOM 2409 O O . PHE A 1 317 ? 1.752 13.042 4.073 1.00 87.31 317 PHE A O 1
ATOM 2416 N N . GLU A 1 318 ? 3.262 13.060 2.409 1.00 86.88 318 GLU A N 1
ATOM 2417 C CA . GLU A 1 318 ? 2.706 14.180 1.643 1.00 86.88 318 GLU A CA 1
ATOM 2418 C C . GLU A 1 318 ? 2.063 13.731 0.322 1.00 86.88 318 GLU A C 1
ATOM 2420 O O . GLU A 1 318 ? 1.380 14.522 -0.319 1.00 86.88 318 GLU A O 1
ATOM 2425 N N . THR A 1 319 ? 2.320 12.495 -0.120 1.00 85.25 319 THR A N 1
ATOM 2426 C CA . THR A 1 319 ? 2.057 12.050 -1.502 1.00 85.25 319 THR A CA 1
ATOM 2427 C C . THR A 1 319 ? 1.304 10.728 -1.604 1.00 85.25 319 THR A C 1
ATOM 2429 O O . THR A 1 319 ? 0.672 10.480 -2.627 1.00 85.25 319 THR A O 1
ATOM 2432 N N . ASP A 1 320 ? 1.356 9.885 -0.574 1.00 90.56 320 ASP A N 1
ATOM 2433 C CA . ASP A 1 320 ? 0.698 8.583 -0.555 1.00 90.56 320 ASP A CA 1
ATOM 2434 C C . ASP A 1 320 ? -0.668 8.686 0.137 1.00 90.56 320 ASP A C 1
ATOM 2436 O O . ASP A 1 320 ? -0.815 9.405 1.128 1.00 90.56 320 ASP A O 1
ATOM 2440 N N . LEU A 1 321 ? -1.641 7.914 -0.359 1.00 93.25 321 LEU A N 1
ATOM 2441 C CA . LEU A 1 321 ? -2.859 7.614 0.386 1.00 93.25 321 LEU A CA 1
ATOM 2442 C C . LEU A 1 321 ? -2.530 6.792 1.639 1.00 93.25 321 LEU A C 1
ATOM 2444 O O . LEU A 1 321 ? -1.470 6.161 1.760 1.00 93.25 321 LEU A O 1
ATOM 2448 N N . THR A 1 322 ? -3.452 6.828 2.588 1.00 94.75 322 THR A N 1
ATOM 2449 C CA . THR A 1 322 ? -3.423 6.012 3.795 1.00 94.75 322 THR A CA 1
ATOM 2450 C C . THR A 1 322 ? -4.223 4.738 3.583 1.00 94.75 322 THR A C 1
ATOM 2452 O O . THR A 1 322 ? -5.074 4.675 2.711 1.00 94.75 322 THR A O 1
ATOM 2455 N N . THR A 1 323 ? -3.923 3.717 4.380 1.00 95.25 323 THR A N 1
ATOM 2456 C CA . THR A 1 323 ? -4.766 2.530 4.503 1.00 95.25 323 THR A CA 1
ATOM 2457 C C . THR A 1 323 ? -5.520 2.601 5.815 1.00 95.25 323 THR A C 1
ATOM 2459 O O . THR A 1 323 ? -4.909 2.815 6.872 1.00 95.25 323 THR A O 1
ATOM 2462 N N . THR A 1 324 ? -6.829 2.374 5.760 1.00 97.62 324 THR A N 1
ATOM 2463 C CA . THR A 1 324 ? -7.668 2.316 6.953 1.00 97.62 324 THR A CA 1
ATOM 2464 C C . THR A 1 324 ? -7.413 0.996 7.680 1.00 97.62 324 THR A C 1
ATOM 2466 O O . THR A 1 324 ? -7.616 -0.095 7.140 1.00 97.62 324 THR A O 1
ATOM 2469 N N . GLU A 1 325 ? -6.979 1.067 8.941 1.00 98.25 325 GLU A N 1
ATOM 2470 C CA . GLU A 1 325 ? -6.760 -0.124 9.765 1.00 98.25 325 GLU A CA 1
ATOM 2471 C C . GLU A 1 325 ? -7.372 -0.023 11.163 1.00 98.25 325 GLU A C 1
ATOM 2473 O O . GLU A 1 325 ? -7.469 1.047 11.764 1.00 98.25 325 GLU A O 1
ATOM 2478 N N . ILE A 1 326 ? -7.726 -1.175 11.743 1.00 98.62 326 ILE A N 1
ATOM 2479 C CA . ILE A 1 326 ? -8.035 -1.285 13.172 1.00 98.62 326 ILE A CA 1
ATOM 2480 C C . ILE A 1 326 ? -6.792 -1.766 13.911 1.00 98.62 326 ILE A C 1
ATOM 2482 O O . ILE A 1 326 ? -6.403 -2.937 13.844 1.00 98.62 326 ILE A O 1
ATOM 2486 N N . LYS A 1 327 ? -6.229 -0.898 14.743 1.00 98.44 327 LYS A N 1
ATOM 2487 C CA . LYS A 1 327 ? -5.221 -1.274 15.730 1.00 98.44 327 LYS A CA 1
ATOM 2488 C C . LYS A 1 327 ? -5.878 -1.966 16.907 1.00 98.44 327 LYS A C 1
ATOM 2490 O O . LYS A 1 327 ? -6.363 -1.332 17.852 1.00 98.44 327 LYS A O 1
ATOM 2495 N N . ALA A 1 328 ? -5.924 -3.290 16.838 1.00 98.19 328 ALA A N 1
ATOM 2496 C CA . ALA A 1 328 ? -6.743 -4.055 17.759 1.00 98.19 328 ALA A CA 1
ATOM 2497 C C . ALA A 1 328 ? -6.151 -4.099 19.174 1.00 98.19 328 ALA A C 1
ATOM 2499 O O . ALA A 1 328 ? -4.994 -4.462 19.409 1.00 98.19 328 ALA A O 1
ATOM 2500 N N . SER A 1 329 ? -7.008 -3.804 20.144 1.00 96.19 329 SER A N 1
ATOM 2501 C CA . SER A 1 329 ? -6.784 -4.032 21.572 1.00 96.19 329 SER A CA 1
ATOM 2502 C C . SER A 1 329 ? -7.293 -5.407 22.015 1.00 96.19 329 SER A C 1
ATOM 2504 O O . SER A 1 329 ? -6.717 -6.020 22.917 1.00 96.19 329 SER A O 1
ATOM 2506 N N . ARG A 1 330 ? -8.330 -5.923 21.343 1.00 94.75 330 ARG A N 1
ATOM 2507 C CA . ARG A 1 330 ? -8.947 -7.225 21.599 1.00 94.75 330 ARG A CA 1
ATOM 2508 C C . ARG A 1 330 ? -9.357 -7.871 20.279 1.00 94.75 330 ARG A C 1
ATOM 2510 O O . ARG A 1 330 ? -9.905 -7.205 19.412 1.00 94.75 330 ARG A O 1
ATOM 2517 N N . VAL A 1 331 ? -9.103 -9.173 20.166 1.00 97.88 331 VAL A N 1
ATOM 2518 C CA . VAL A 1 331 ? -9.576 -10.026 19.071 1.00 97.88 331 VAL A CA 1
ATOM 2519 C C . VAL A 1 331 ? -10.153 -11.291 19.695 1.00 97.88 331 VAL A C 1
ATOM 2521 O O . VAL A 1 331 ? -9.465 -11.958 20.472 1.00 97.88 331 VAL A O 1
ATOM 2524 N N . VAL A 1 332 ? -11.407 -11.609 19.386 1.00 96.38 332 VAL A N 1
ATOM 2525 C CA . VAL A 1 332 ? -12.103 -12.807 19.874 1.00 96.38 332 VAL A CA 1
ATOM 2526 C C . VAL A 1 332 ? -12.605 -13.601 18.681 1.00 96.38 332 VAL A C 1
ATOM 2528 O O . VAL A 1 332 ? -13.373 -13.078 17.887 1.00 96.38 332 VAL A O 1
ATOM 2531 N N . VAL A 1 333 ? -12.213 -14.870 18.573 1.00 98.12 333 VAL A N 1
ATOM 2532 C CA . VAL A 1 333 ? -12.809 -15.794 17.599 1.00 98.12 333 VAL A CA 1
ATOM 2533 C C . VAL A 1 333 ? -14.163 -16.252 18.134 1.00 98.12 333 VAL A C 1
ATOM 2535 O O . VAL A 1 333 ? -14.220 -16.874 19.196 1.00 98.12 333 VAL A O 1
ATOM 2538 N N . ILE A 1 334 ? -15.238 -15.938 17.413 1.00 97.06 334 ILE A N 1
ATOM 2539 C CA . ILE A 1 334 ? -16.618 -16.265 17.802 1.00 97.06 334 ILE A CA 1
ATOM 2540 C C . ILE A 1 334 ? -17.188 -17.451 17.012 1.00 97.06 334 ILE A C 1
ATOM 2542 O O . ILE A 1 334 ? -18.032 -18.175 17.536 1.00 97.06 334 ILE A O 1
ATOM 2546 N N . ALA A 1 335 ? -16.681 -17.715 15.804 1.00 97.88 335 ALA A N 1
ATOM 2547 C CA . ALA A 1 335 ? -16.931 -18.948 15.058 1.00 97.88 335 ALA A CA 1
ATOM 2548 C C . ALA A 1 335 ? -15.726 -19.303 14.171 1.00 97.88 335 ALA A C 1
ATOM 2550 O O . ALA A 1 335 ? -14.890 -18.451 13.885 1.00 97.88 335 ALA A O 1
ATOM 2551 N N . LYS A 1 336 ? -15.632 -20.566 13.749 1.00 98.25 336 LYS A N 1
ATOM 2552 C CA . LYS A 1 336 ? -14.546 -21.089 12.902 1.00 98.25 336 LYS A CA 1
ATOM 2553 C C . LYS A 1 336 ? -15.088 -21.670 11.608 1.00 98.25 336 LYS A C 1
ATOM 2555 O O . LYS A 1 336 ? -16.285 -21.953 11.532 1.00 98.25 336 LYS A O 1
ATOM 2560 N N . ASP A 1 337 ? -14.204 -21.879 10.637 1.00 96.56 337 ASP A N 1
ATOM 2561 C CA . ASP A 1 337 ? -14.496 -22.574 9.377 1.00 96.56 337 ASP A CA 1
ATOM 2562 C C . ASP A 1 337 ? -15.692 -21.969 8.616 1.00 96.56 337 ASP A C 1
ATOM 2564 O O . ASP A 1 337 ? -16.495 -22.675 8.003 1.00 96.56 337 ASP A O 1
ATOM 2568 N N . GLN A 1 338 ? -15.843 -20.646 8.689 1.00 97.94 338 GLN A N 1
ATOM 2569 C CA . GLN A 1 338 ? -16.863 -19.924 7.944 1.00 97.94 338 GLN A CA 1
ATOM 2570 C C . GLN A 1 338 ? -16.498 -19.868 6.462 1.00 97.94 338 GLN A C 1
ATOM 2572 O O . GLN A 1 338 ? -15.327 -19.786 6.082 1.00 97.94 338 GLN A O 1
ATOM 2577 N N . SER A 1 339 ? -17.522 -19.869 5.609 1.00 96.44 339 SER A N 1
ATOM 2578 C CA . SER A 1 339 ? -17.340 -19.520 4.206 1.00 96.44 339 SER A CA 1
ATOM 2579 C C . SER A 1 339 ? -16.846 -18.082 4.104 1.00 96.44 339 SER A C 1
ATOM 2581 O O . 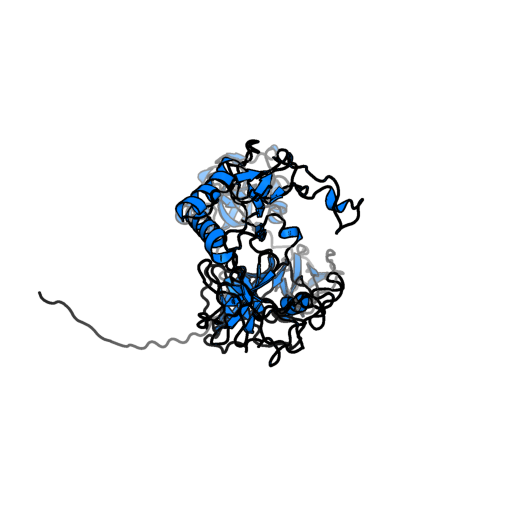SER A 1 339 ? -17.433 -17.181 4.703 1.00 96.44 339 SER A O 1
ATOM 2583 N N . LEU A 1 340 ? -15.798 -17.870 3.317 1.00 96.12 340 LEU A N 1
ATOM 2584 C CA . LEU A 1 340 ? -15.336 -16.524 3.011 1.00 96.12 340 LEU A CA 1
ATOM 2585 C C . LEU A 1 340 ? -16.347 -15.833 2.078 1.00 96.12 340 LEU A C 1
ATOM 2587 O O . LEU A 1 340 ? -16.932 -16.525 1.235 1.00 96.12 340 LEU A O 1
ATOM 2591 N N . PRO A 1 341 ? -16.512 -14.499 2.150 1.00 95.06 341 PRO A N 1
ATOM 2592 C CA . PRO A 1 341 ? -17.250 -13.759 1.127 1.00 95.06 341 PRO A CA 1
ATOM 2593 C C . PRO A 1 341 ? -16.713 -14.047 -0.289 1.00 95.06 341 PRO A C 1
ATOM 2595 O O . PRO A 1 341 ? -15.577 -14.507 -0.462 1.00 95.06 341 PRO A O 1
ATOM 2598 N N . ALA A 1 342 ? -17.523 -13.845 -1.324 1.00 95.38 342 ALA A N 1
ATOM 2599 C CA . ALA A 1 342 ? -17.042 -14.032 -2.691 1.00 95.38 342 ALA A CA 1
ATOM 2600 C C . ALA A 1 342 ? -16.084 -12.883 -3.061 1.00 95.38 342 ALA A C 1
ATOM 2602 O O . ALA A 1 342 ? -16.424 -11.732 -2.796 1.00 95.38 342 ALA A O 1
ATOM 2603 N N . PRO A 1 343 ? -14.912 -13.155 -3.666 1.00 97.06 343 PRO A N 1
ATOM 2604 C CA . PRO A 1 343 ? -14.034 -12.086 -4.124 1.00 97.06 343 PRO A CA 1
ATOM 2605 C C . PRO A 1 343 ? -14.679 -11.312 -5.280 1.00 97.06 343 PRO A C 1
ATOM 2607 O O . PRO A 1 343 ? -15.388 -11.893 -6.108 1.00 97.06 343 PRO A O 1
ATOM 2610 N N . ILE A 1 344 ? -14.376 -10.019 -5.381 1.00 97.06 344 ILE A N 1
ATOM 2611 C CA . ILE A 1 344 ? -14.798 -9.195 -6.517 1.00 97.06 344 ILE A CA 1
ATOM 2612 C C . ILE A 1 344 ? -14.024 -9.638 -7.759 1.00 97.06 344 ILE A C 1
ATOM 2614 O O . ILE A 1 344 ? -12.799 -9.550 -7.810 1.00 97.06 344 ILE A O 1
ATOM 2618 N N . VAL A 1 345 ? -14.726 -10.101 -8.789 1.00 98.06 345 VAL A N 1
ATOM 2619 C CA . VAL A 1 345 ? -14.101 -10.415 -10.079 1.00 98.06 345 VAL A CA 1
ATOM 2620 C C . VAL A 1 345 ? -13.909 -9.114 -10.853 1.00 98.06 345 VAL A C 1
ATOM 2622 O O . VAL A 1 345 ? -14.888 -8.434 -11.134 1.00 98.06 345 VAL A O 1
ATOM 2625 N N . LEU A 1 346 ? -12.672 -8.764 -11.205 1.00 97.44 346 LEU A N 1
ATOM 2626 C CA . LEU A 1 346 ? -12.358 -7.533 -11.937 1.00 97.44 346 LEU A CA 1
ATOM 2627 C C . LEU A 1 346 ? -12.453 -7.730 -13.455 1.00 97.44 346 LEU A C 1
ATOM 2629 O O . LEU A 1 346 ? -12.050 -8.768 -13.988 1.00 97.44 346 LEU A O 1
ATOM 2633 N N . GLY A 1 347 ? -12.905 -6.697 -14.164 1.00 94.56 347 GLY A N 1
ATOM 2634 C CA . GLY A 1 347 ? -12.911 -6.638 -15.625 1.00 94.56 347 GLY A CA 1
ATOM 2635 C C . GLY A 1 347 ? -14.287 -6.850 -16.264 1.00 94.56 347 GLY A C 1
ATOM 2636 O O . GLY A 1 347 ? -15.324 -6.801 -15.614 1.00 94.56 347 GLY A O 1
ATOM 2637 N N . GLU A 1 348 ? -14.291 -7.109 -17.572 1.00 91.56 348 GLU A N 1
ATOM 2638 C CA . GLU A 1 348 ? -15.469 -7.100 -18.459 1.00 91.56 348 GLU A CA 1
ATOM 2639 C C . GLU A 1 348 ? -16.605 -8.039 -18.018 1.00 91.56 348 GLU A C 1
ATOM 2641 O O . GLU A 1 348 ? -17.772 -7.735 -18.241 1.00 91.56 348 GLU A O 1
ATOM 2646 N N . ASN A 1 349 ? -16.267 -9.177 -17.403 1.00 90.69 349 ASN A N 1
ATOM 2647 C CA . ASN A 1 349 ? -17.238 -10.183 -16.949 1.00 90.69 349 ASN A CA 1
ATOM 2648 C C . ASN A 1 349 ? -17.544 -10.093 -15.443 1.00 90.69 349 ASN A C 1
ATOM 2650 O O . ASN A 1 349 ? -18.162 -11.003 -14.891 1.00 90.69 349 ASN A O 1
ATOM 2654 N N . GLY A 1 350 ? -17.078 -9.039 -14.777 1.00 94.94 350 GLY A N 1
ATOM 2655 C CA . GLY A 1 350 ? -17.295 -8.787 -13.361 1.00 94.94 350 GLY A CA 1
ATOM 2656 C C . GLY A 1 350 ? -17.535 -7.301 -13.117 1.00 94.94 350 GLY A C 1
ATOM 2657 O O . GLY A 1 350 ? -18.328 -6.675 -13.820 1.00 94.94 350 GLY A O 1
ATOM 2658 N N . VAL A 1 351 ? -16.864 -6.739 -12.118 1.00 95.25 351 VAL A N 1
ATOM 2659 C CA . VAL A 1 351 ? -16.881 -5.302 -11.859 1.00 95.25 351 VAL A CA 1
ATOM 2660 C C . VAL A 1 351 ? -15.906 -4.623 -12.813 1.00 95.25 351 VAL A C 1
ATOM 2662 O O . VAL A 1 351 ? -14.697 -4.881 -12.790 1.00 95.25 351 VAL A O 1
ATOM 2665 N N . LYS A 1 352 ? -16.455 -3.771 -13.681 1.00 94.56 352 LYS A N 1
ATOM 2666 C CA . LYS A 1 352 ? -15.670 -2.976 -14.619 1.00 94.56 352 LYS A CA 1
ATOM 2667 C C . LYS A 1 352 ? -14.898 -1.914 -13.839 1.00 94.56 352 LYS A C 1
ATOM 2669 O O . LYS A 1 352 ? -15.492 -1.166 -13.074 1.00 94.56 352 LYS A O 1
ATOM 2674 N N . ILE A 1 353 ? -13.593 -1.843 -14.070 1.00 94.81 353 ILE A N 1
ATOM 2675 C CA . ILE A 1 353 ? -12.739 -0.797 -13.500 1.00 94.81 353 ILE A CA 1
ATOM 2676 C C . ILE A 1 353 ? -12.986 0.489 -14.314 1.00 94.81 353 ILE A C 1
ATOM 2678 O O . ILE A 1 353 ? -13.007 0.386 -15.549 1.00 94.81 353 ILE A O 1
ATOM 2682 N N . PRO A 1 354 ? -13.164 1.676 -13.706 1.00 93.62 354 PRO A N 1
ATOM 2683 C CA . PRO A 1 354 ? -13.143 2.931 -14.455 1.00 93.62 354 PRO A CA 1
ATOM 2684 C C . PRO A 1 354 ? -11.850 3.011 -15.261 1.00 93.62 354 PRO A C 1
ATOM 2686 O O . PRO A 1 354 ? -10.781 2.740 -14.731 1.00 93.62 354 PRO A O 1
ATOM 2689 N N . ASP A 1 355 ? -11.939 3.268 -16.565 1.00 89.44 355 ASP A N 1
ATOM 2690 C CA . ASP A 1 355 ? -10.841 3.012 -17.502 1.00 89.44 355 ASP A CA 1
ATOM 2691 C C . ASP A 1 355 ? -10.407 4.243 -18.289 1.00 89.44 355 ASP A C 1
ATOM 2693 O O . ASP A 1 355 ? -9.758 4.080 -19.314 1.00 89.44 355 ASP A O 1
ATOM 2697 N N . GLN A 1 356 ? -10.759 5.450 -17.845 1.00 88.94 356 GLN A N 1
ATOM 2698 C CA . GLN A 1 356 ? -10.419 6.710 -18.521 1.00 88.94 356 GLN A CA 1
ATOM 2699 C C . GLN A 1 356 ? -9.808 7.726 -17.560 1.00 88.94 356 GLN A C 1
ATOM 2701 O O . GLN A 1 356 ? -8.746 8.281 -17.854 1.00 88.94 356 GLN A O 1
ATOM 2706 N N . ILE A 1 357 ? -10.461 7.928 -16.417 1.00 91.38 357 ILE A N 1
ATOM 2707 C CA . ILE A 1 357 ? -10.156 8.979 -15.452 1.00 91.38 357 ILE A CA 1
ATOM 2708 C C . ILE A 1 357 ? -9.528 8.340 -14.209 1.00 91.38 357 ILE A C 1
ATOM 2710 O O . ILE A 1 357 ? -9.977 7.299 -13.732 1.00 91.38 357 ILE A O 1
ATOM 2714 N N . ILE A 1 358 ? -8.422 8.925 -13.744 1.00 92.62 358 ILE A N 1
ATOM 2715 C CA . ILE A 1 358 ? -7.815 8.550 -12.459 1.00 92.62 358 ILE A CA 1
ATOM 2716 C C . ILE A 1 358 ? -8.504 9.336 -11.345 1.00 92.62 358 ILE A C 1
ATOM 2718 O O . ILE A 1 358 ? -8.989 8.720 -10.407 1.00 92.62 358 ILE A O 1
ATOM 2722 N N . ASP A 1 359 ? -8.516 10.659 -11.501 1.00 93.81 359 ASP A N 1
ATOM 2723 C CA . ASP A 1 359 ? -9.164 11.671 -10.666 1.00 93.81 359 ASP A CA 1
ATOM 2724 C C . ASP A 1 359 ? -9.344 12.914 -11.554 1.00 93.81 359 ASP A C 1
ATOM 2726 O O . ASP A 1 359 ? -8.423 13.261 -12.314 1.00 93.81 359 ASP A O 1
ATOM 2730 N N . ASN A 1 360 ? -10.520 13.545 -11.534 1.00 93.00 360 ASN A N 1
ATOM 2731 C CA . ASN A 1 360 ? -10.787 14.759 -12.321 1.00 93.00 360 ASN A CA 1
ATOM 2732 C C . ASN A 1 360 ? -11.120 15.999 -11.474 1.00 93.00 360 ASN A C 1
ATOM 2734 O O . ASN A 1 360 ? -11.198 17.103 -12.030 1.00 93.00 360 ASN A O 1
ATOM 2738 N N . ASP A 1 361 ? -11.271 15.842 -10.158 1.00 93.75 361 ASP A N 1
ATOM 2739 C CA . ASP A 1 361 ? -11.737 16.895 -9.260 1.00 93.75 361 ASP A CA 1
ATOM 2740 C C . ASP A 1 361 ? -10.867 17.095 -8.006 1.00 93.75 361 ASP A C 1
ATOM 2742 O O . ASP A 1 361 ? -11.227 17.885 -7.126 1.00 93.75 361 ASP A O 1
ATOM 2746 N N . ALA A 1 362 ? -9.677 16.485 -7.979 1.00 92.19 362 ALA A N 1
ATOM 2747 C CA . ALA A 1 362 ? -8.719 16.549 -6.884 1.00 92.19 362 ALA A CA 1
ATOM 2748 C C . ALA A 1 362 ? -9.321 16.071 -5.555 1.00 92.19 362 ALA A C 1
ATOM 2750 O O . ALA A 1 362 ? -9.188 16.756 -4.532 1.00 92.19 362 ALA A O 1
ATOM 2751 N N . PHE A 1 363 ? -9.941 14.888 -5.576 1.00 92.25 363 PHE A N 1
ATOM 2752 C CA . PHE A 1 363 ? -10.595 14.234 -4.443 1.00 92.25 363 PHE A CA 1
ATOM 2753 C C . PHE A 1 363 ? -11.810 15.001 -3.895 1.00 92.25 363 PHE A C 1
ATOM 2755 O O . PHE A 1 363 ? -12.054 15.025 -2.683 1.00 92.25 363 PHE A O 1
ATOM 2762 N N . GLY A 1 364 ? -12.543 15.694 -4.765 1.00 91.31 364 GLY A N 1
ATOM 2763 C CA . GLY A 1 364 ? -13.688 16.525 -4.407 1.00 91.31 364 GLY A CA 1
ATOM 2764 C C . GLY A 1 364 ? -14.924 15.702 -4.042 1.00 91.31 364 GLY A C 1
ATOM 2765 O O . GLY A 1 364 ? -15.452 15.821 -2.930 1.00 91.31 364 GLY A O 1
ATOM 2766 N N . LEU A 1 365 ? -15.408 14.899 -4.984 1.00 94.38 365 LEU A N 1
ATOM 2767 C CA . LEU A 1 365 ? -16.518 13.968 -4.851 1.00 94.38 365 LEU A CA 1
ATOM 2768 C C . LEU A 1 365 ? -15.975 12.542 -4.892 1.00 94.38 365 LEU A C 1
ATOM 2770 O O . LEU A 1 365 ? -15.278 12.181 -5.820 1.00 94.38 365 LEU A O 1
ATOM 2774 N N . PHE A 1 366 ? -16.371 11.721 -3.920 1.00 96.69 366 PHE A N 1
ATOM 2775 C CA . PHE A 1 366 ? -16.054 10.297 -3.952 1.00 96.69 366 PHE A CA 1
ATOM 2776 C C . PHE A 1 366 ? -17.014 9.557 -4.908 1.00 96.69 366 PHE A C 1
ATOM 2778 O O . PHE A 1 366 ? -18.151 9.249 -4.523 1.00 96.69 366 PHE A O 1
ATOM 2785 N N . ASP A 1 367 ? -16.589 9.313 -6.148 1.00 96.75 367 ASP A N 1
ATOM 2786 C CA . ASP A 1 367 ? -17.318 8.619 -7.214 1.00 96.75 367 ASP A CA 1
ATOM 2787 C C . ASP A 1 367 ? -16.513 7.446 -7.825 1.00 96.75 367 ASP A C 1
ATOM 2789 O O . ASP A 1 367 ? -15.883 7.576 -8.879 1.00 96.75 367 ASP A O 1
ATOM 2793 N N . PRO A 1 368 ? -16.626 6.233 -7.252 1.00 97.00 368 PRO A N 1
ATOM 2794 C CA . PRO A 1 368 ? -15.942 5.036 -7.755 1.00 97.00 368 PRO A CA 1
ATOM 2795 C C . PRO A 1 368 ? -16.433 4.546 -9.129 1.00 97.00 368 PRO A C 1
ATOM 2797 O O . PRO A 1 368 ? -15.904 3.564 -9.652 1.00 97.00 368 PRO A O 1
ATOM 2800 N N . ASN A 1 369 ? -17.470 5.152 -9.721 1.00 94.75 369 ASN A N 1
ATOM 2801 C CA . ASN A 1 369 ? -17.900 4.801 -11.078 1.00 94.75 369 ASN A CA 1
ATOM 2802 C C . ASN A 1 369 ? -17.167 5.612 -12.152 1.00 94.75 369 ASN A C 1
ATOM 2804 O O . ASN A 1 369 ? -17.083 5.154 -13.296 1.00 94.75 369 ASN A O 1
ATOM 2808 N N . GLU A 1 370 ? -16.683 6.805 -11.804 1.00 94.25 370 GLU A N 1
ATOM 2809 C CA . GLU A 1 370 ? -15.968 7.708 -12.706 1.00 94.25 370 GLU A CA 1
ATOM 2810 C C . GLU A 1 370 ? -14.460 7.651 -12.455 1.00 94.25 370 GLU A C 1
ATOM 2812 O O . GLU A 1 370 ? -13.690 7.429 -13.399 1.00 94.25 370 GLU A O 1
ATOM 2817 N N . ASP A 1 371 ? -14.063 7.748 -11.186 1.00 95.81 371 ASP A N 1
ATOM 2818 C CA . ASP A 1 371 ? -12.677 7.905 -10.778 1.00 95.81 371 ASP A CA 1
ATOM 2819 C C . ASP A 1 371 ? -12.087 6.573 -10.325 1.00 95.81 371 ASP A C 1
ATOM 2821 O O . ASP A 1 371 ? -12.560 5.890 -9.412 1.00 95.81 371 ASP A O 1
ATOM 2825 N N . ALA A 1 372 ? -11.020 6.157 -11.008 1.00 95.50 372 ALA A N 1
ATOM 2826 C CA . ALA A 1 372 ? -10.391 4.883 -10.709 1.00 95.50 372 ALA A CA 1
ATOM 2827 C C . ALA A 1 372 ? -9.713 4.865 -9.333 1.00 95.50 372 ALA A C 1
ATOM 2829 O O . ALA A 1 372 ? -9.575 3.791 -8.751 1.00 95.50 372 ALA A O 1
ATOM 2830 N N . ILE A 1 373 ? -9.264 6.017 -8.822 1.00 95.75 373 ILE A N 1
ATOM 2831 C CA . ILE A 1 373 ? -8.665 6.098 -7.487 1.00 95.75 373 ILE A CA 1
ATOM 2832 C C . ILE A 1 373 ? -9.709 5.788 -6.403 1.00 95.75 373 ILE A C 1
ATOM 2834 O O . ILE A 1 373 ? -9.462 4.915 -5.571 1.00 95.75 373 ILE A O 1
ATOM 2838 N N . ASP A 1 374 ? -10.910 6.356 -6.527 1.00 97.69 374 ASP A N 1
ATOM 2839 C CA . ASP A 1 374 ? -12.060 6.109 -5.651 1.00 97.69 374 ASP A CA 1
ATOM 2840 C C . ASP A 1 374 ? -12.543 4.668 -5.745 1.00 97.69 374 ASP A C 1
ATOM 2842 O O . ASP A 1 374 ? -12.888 4.051 -4.740 1.00 97.69 374 ASP A O 1
ATOM 2846 N N . PHE A 1 375 ? -12.537 4.103 -6.955 1.00 97.75 375 PHE A N 1
ATOM 2847 C CA . PHE A 1 375 ? -12.868 2.700 -7.174 1.00 97.75 375 PHE A CA 1
ATOM 2848 C C . PHE A 1 375 ? -11.954 1.757 -6.392 1.00 97.75 375 PHE A C 1
ATOM 2850 O O . PHE A 1 375 ? -12.419 0.774 -5.823 1.00 97.75 375 PHE A O 1
ATOM 2857 N N . TYR A 1 376 ? -10.643 2.008 -6.396 1.00 97.38 376 TYR A N 1
ATOM 2858 C CA . TYR A 1 376 ? -9.712 1.151 -5.668 1.00 97.38 376 TYR A CA 1
ATOM 2859 C C . TYR A 1 376 ? -9.779 1.376 -4.157 1.00 97.38 376 TYR A C 1
ATOM 2861 O O . TYR A 1 376 ? -9.644 0.407 -3.407 1.00 97.38 376 TYR A O 1
ATOM 2869 N N . GLU A 1 377 ? -10.033 2.611 -3.726 1.00 97.56 377 GLU A N 1
ATOM 2870 C CA . GLU A 1 377 ? -10.297 2.948 -2.328 1.00 97.56 377 GLU A CA 1
ATOM 2871 C C . GLU A 1 377 ? -11.556 2.228 -1.818 1.00 97.56 377 GLU A C 1
ATOM 2873 O O . GLU A 1 377 ? -11.536 1.592 -0.763 1.00 97.56 377 GLU A O 1
ATOM 2878 N N . SER A 1 378 ? -12.632 2.201 -2.614 1.00 97.88 378 SER A N 1
ATOM 2879 C CA . SER A 1 378 ? -13.898 1.558 -2.242 1.00 97.88 378 SER A CA 1
ATOM 2880 C C . SER A 1 378 ? -13.834 0.031 -2.165 1.00 97.88 378 SER A C 1
ATOM 2882 O O . SER A 1 378 ? -14.792 -0.602 -1.731 1.00 97.88 378 SER A O 1
ATOM 2884 N N . ILE A 1 379 ? -12.703 -0.577 -2.531 1.00 97.75 379 ILE A N 1
ATOM 2885 C CA . ILE A 1 379 ? -12.442 -2.012 -2.374 1.00 97.75 379 ILE A CA 1
ATOM 2886 C C . ILE A 1 379 ? -11.167 -2.296 -1.563 1.00 97.75 379 ILE A C 1
ATOM 2888 O O . ILE A 1 379 ? -10.662 -3.425 -1.584 1.00 97.75 379 ILE A O 1
ATOM 2892 N N . GLU A 1 380 ? -10.626 -1.305 -0.843 1.00 97.44 380 GLU A N 1
ATOM 2893 C CA . GLU A 1 380 ? -9.421 -1.466 -0.024 1.00 97.44 380 GLU A CA 1
ATOM 2894 C C . GLU A 1 380 ? -9.588 -2.610 0.991 1.00 97.44 380 GLU A C 1
ATOM 2896 O O . GLU A 1 380 ? -10.582 -2.712 1.703 1.00 97.44 380 GLU A O 1
ATOM 2901 N N . GLY A 1 381 ? -8.608 -3.511 1.079 1.00 97.75 381 GLY A N 1
ATOM 2902 C CA . GLY A 1 381 ? -8.634 -4.634 2.017 1.00 97.75 381 GLY A CA 1
ATOM 2903 C C . GLY A 1 381 ? -9.558 -5.787 1.610 1.00 97.75 381 GLY A C 1
ATOM 2904 O O . GLY A 1 381 ? -9.496 -6.849 2.234 1.00 97.75 381 GLY A O 1
ATOM 2905 N N . MET A 1 382 ? -10.367 -5.635 0.555 1.00 98.50 382 MET A N 1
ATOM 2906 C CA . MET A 1 382 ? -11.193 -6.712 0.008 1.00 98.50 382 MET A CA 1
ATOM 2907 C C . MET A 1 382 ? -10.369 -7.653 -0.870 1.00 98.50 382 MET A C 1
ATOM 2909 O O . MET A 1 382 ? -9.363 -7.275 -1.485 1.00 98.50 382 MET A O 1
ATOM 2913 N N . ARG A 1 383 ? -10.817 -8.905 -0.985 1.00 98.31 383 ARG A N 1
ATOM 2914 C CA . ARG A 1 383 ? -10.303 -9.826 -1.997 1.00 98.31 383 ARG A CA 1
ATOM 2915 C C . ARG A 1 383 ? -10.899 -9.534 -3.365 1.00 98.31 383 ARG A C 1
ATOM 2917 O O . ARG A 1 383 ? -12.115 -9.494 -3.550 1.00 98.31 383 ARG A O 1
ATOM 2924 N N . VAL A 1 384 ? -10.014 -9.484 -4.348 1.00 98.31 384 VAL A N 1
ATOM 2925 C CA . VAL A 1 384 ? -10.343 -9.402 -5.768 1.00 98.31 384 VAL A CA 1
ATOM 2926 C C . VAL A 1 384 ? -9.781 -10.603 -6.516 1.00 98.31 384 VAL A C 1
ATOM 2928 O O . VAL A 1 384 ? -8.746 -11.163 -6.143 1.00 98.31 384 VAL A O 1
ATOM 2931 N N . THR A 1 385 ? -10.436 -10.973 -7.608 1.00 98.25 385 THR A N 1
ATOM 2932 C CA . THR A 1 385 ? -9.967 -11.955 -8.581 1.00 98.25 385 THR A CA 1
ATOM 2933 C C . THR A 1 385 ? -9.723 -11.257 -9.912 1.00 98.25 385 THR A C 1
ATOM 2935 O O . THR A 1 385 ? -10.631 -10.670 -10.493 1.00 98.25 385 THR A O 1
ATOM 2938 N N . MET A 1 386 ? -8.494 -11.350 -10.414 1.00 97.81 386 MET A N 1
ATOM 2939 C CA . MET A 1 386 ? -8.103 -10.936 -11.760 1.00 97.81 386 MET A CA 1
ATOM 2940 C C . MET A 1 386 ? -8.196 -12.142 -12.704 1.00 97.81 386 MET A C 1
ATOM 2942 O O . MET A 1 386 ? -7.398 -13.072 -12.540 1.00 97.81 386 MET A O 1
ATOM 2946 N N . PRO A 1 387 ? -9.111 -12.150 -13.691 1.00 96.56 387 PRO A N 1
ATOM 2947 C CA . PRO A 1 387 ? -9.244 -13.266 -14.623 1.00 96.56 387 PRO A CA 1
ATOM 2948 C C . PRO A 1 387 ? -8.086 -13.313 -15.621 1.00 96.56 387 PRO A C 1
ATOM 2950 O O . PRO A 1 387 ? -7.900 -12.369 -16.393 1.00 96.56 387 PRO A O 1
ATOM 2953 N N . THR A 1 388 ? -7.310 -14.401 -15.612 1.00 94.50 388 THR A N 1
ATOM 2954 C CA . THR A 1 388 ? -6.163 -14.658 -16.517 1.00 94.50 388 THR A CA 1
ATOM 2955 C C . THR A 1 388 ? -5.387 -13.394 -16.946 1.00 94.50 388 THR A C 1
ATOM 2957 O O . THR A 1 388 ? -5.362 -13.056 -18.136 1.00 94.50 388 THR A O 1
ATOM 2960 N N . PRO A 1 389 ? -4.797 -12.635 -16.005 1.00 95.31 389 PRO A N 1
ATOM 2961 C CA . PRO A 1 389 ? -4.246 -11.322 -16.311 1.00 95.31 389 PRO A CA 1
ATOM 2962 C C . PRO A 1 389 ? -3.053 -11.411 -17.273 1.00 95.31 389 PRO A C 1
ATOM 2964 O O . PRO A 1 389 ? -2.255 -12.356 -17.246 1.00 95.31 389 PRO A O 1
ATOM 2967 N N . LYS A 1 390 ? -2.905 -10.392 -18.125 1.00 94.50 390 LYS A N 1
ATOM 2968 C CA . LYS A 1 390 ? -1.798 -10.274 -19.079 1.00 94.50 390 LYS A CA 1
ATOM 2969 C C . LYS A 1 390 ? -0.676 -9.426 -18.500 1.00 94.50 390 LYS A C 1
ATOM 2971 O O . LYS A 1 390 ? -0.931 -8.348 -17.972 1.00 94.50 390 LYS A O 1
ATOM 2976 N N . ILE A 1 391 ? 0.568 -9.872 -18.649 1.00 96.62 391 ILE A N 1
ATOM 2977 C CA . ILE A 1 391 ? 1.746 -9.149 -18.163 1.00 96.62 391 ILE A CA 1
ATOM 2978 C C . ILE A 1 391 ? 2.127 -8.059 -19.168 1.00 96.62 391 ILE A C 1
ATOM 2980 O O . ILE A 1 391 ? 2.394 -8.329 -20.343 1.00 96.62 391 ILE A O 1
ATOM 2984 N N . ILE A 1 392 ? 2.178 -6.815 -18.695 1.00 94.94 392 ILE A N 1
ATOM 2985 C CA . ILE A 1 392 ? 2.379 -5.625 -19.538 1.00 94.94 392 ILE A CA 1
ATOM 2986 C C . ILE A 1 392 ? 3.717 -4.919 -19.294 1.00 94.94 392 ILE A C 1
ATOM 2988 O O . ILE A 1 392 ? 4.080 -4.030 -20.065 1.00 94.94 392 ILE A O 1
ATOM 2992 N N . ALA A 1 393 ? 4.466 -5.329 -18.267 1.00 92.75 393 ALA A N 1
ATOM 2993 C CA . ALA A 1 393 ? 5.846 -4.917 -18.031 1.00 92.75 393 ALA A CA 1
ATOM 2994 C C . ALA A 1 393 ? 6.603 -5.972 -17.196 1.00 92.75 393 ALA A C 1
ATOM 2996 O O . ALA A 1 393 ? 5.970 -6.711 -16.439 1.00 92.75 393 ALA A O 1
ATOM 2997 N N . PRO A 1 394 ? 7.947 -6.042 -17.287 1.00 91.50 394 PRO A N 1
ATOM 2998 C CA . PRO A 1 394 ? 8.756 -6.783 -16.320 1.00 91.50 394 PRO A CA 1
ATOM 2999 C C . PRO A 1 394 ? 8.522 -6.274 -14.894 1.00 91.50 394 PRO A C 1
ATOM 3001 O O . PRO A 1 394 ? 8.187 -5.101 -14.703 1.00 91.50 394 PRO A O 1
ATOM 3004 N N . GLN A 1 395 ? 8.740 -7.127 -13.889 1.00 93.62 395 GLN A N 1
ATOM 3005 C CA . GLN A 1 395 ? 8.602 -6.671 -12.508 1.00 93.62 395 GLN A CA 1
ATOM 3006 C C . GLN A 1 395 ? 9.678 -5.643 -12.140 1.00 93.62 395 GLN A C 1
ATOM 3008 O O . GLN A 1 395 ? 10.829 -5.747 -12.570 1.00 93.62 395 GLN A O 1
ATOM 3013 N N . LYS A 1 396 ? 9.309 -4.676 -11.300 1.00 91.75 396 LYS A N 1
ATOM 3014 C CA . LYS A 1 396 ? 10.233 -3.713 -10.693 1.00 91.75 396 LYS A CA 1
ATOM 3015 C C . LYS A 1 396 ? 9.971 -3.643 -9.195 1.00 91.75 396 LYS A C 1
ATOM 3017 O O . LYS A 1 396 ? 8.861 -3.336 -8.780 1.00 91.75 396 LYS A O 1
ATOM 3022 N N . ASN A 1 397 ? 10.990 -3.896 -8.372 1.00 90.19 397 ASN A N 1
ATOM 3023 C CA . ASN A 1 397 ? 10.889 -3.877 -6.904 1.00 90.19 397 ASN A CA 1
ATOM 3024 C C . ASN A 1 397 ? 9.800 -4.809 -6.324 1.00 90.19 397 ASN A C 1
ATOM 3026 O O . ASN A 1 397 ? 9.281 -4.562 -5.237 1.00 90.19 397 ASN A O 1
ATOM 3030 N N . GLY A 1 398 ? 9.480 -5.903 -7.022 1.00 92.94 398 GLY A N 1
ATOM 3031 C CA . GLY A 1 398 ? 8.406 -6.832 -6.662 1.00 92.94 398 GLY A CA 1
ATOM 3032 C C . GLY A 1 398 ? 7.020 -6.423 -7.175 1.00 92.94 398 GLY A C 1
ATOM 3033 O O . GLY A 1 398 ? 6.041 -7.082 -6.836 1.00 92.94 398 GLY A O 1
ATOM 3034 N N . ASN A 1 399 ? 6.905 -5.351 -7.961 1.00 94.06 399 ASN A N 1
ATOM 3035 C CA . ASN A 1 399 ? 5.668 -4.956 -8.638 1.00 94.06 399 ASN A CA 1
ATOM 3036 C C . ASN A 1 399 ? 5.661 -5.523 -10.053 1.00 94.06 399 ASN A C 1
ATOM 3038 O O . ASN A 1 399 ? 6.436 -5.064 -10.893 1.00 94.06 399 ASN A O 1
ATOM 3042 N N . LEU A 1 400 ? 4.818 -6.523 -10.308 1.00 96.75 400 LEU A N 1
ATOM 3043 C CA . LEU A 1 400 ? 4.552 -7.034 -11.649 1.00 96.75 400 LEU A CA 1
ATOM 3044 C C . LEU A 1 400 ? 3.305 -6.348 -12.198 1.00 96.75 400 LEU A C 1
ATOM 3046 O O . LEU A 1 400 ? 2.216 -6.531 -11.663 1.00 96.75 400 LEU A O 1
ATOM 3050 N N . TYR A 1 401 ? 3.463 -5.578 -13.270 1.00 95.75 401 TYR A N 1
ATOM 3051 C CA . TYR A 1 401 ? 2.339 -4.861 -13.860 1.00 95.75 401 TYR A CA 1
ATOM 3052 C C . TYR A 1 401 ? 1.571 -5.756 -14.820 1.00 95.75 401 TYR A C 1
ATOM 3054 O O . TYR A 1 401 ? 2.146 -6.343 -15.749 1.00 95.75 401 TYR A O 1
ATOM 3062 N N . VAL A 1 402 ? 0.263 -5.811 -14.614 1.00 95.81 402 VAL A N 1
ATOM 3063 C CA . VAL A 1 402 ? -0.669 -6.605 -15.403 1.00 95.81 402 VAL A CA 1
ATOM 3064 C C . VAL A 1 402 ? -1.865 -5.771 -15.848 1.00 95.81 402 VAL A C 1
ATOM 3066 O O . VAL A 1 402 ? -2.070 -4.644 -15.403 1.00 95.81 402 VAL A O 1
ATOM 3069 N N . THR A 1 403 ? -2.665 -6.335 -16.741 1.00 93.38 403 THR A N 1
ATOM 3070 C CA . THR A 1 403 ? -3.994 -5.828 -17.078 1.00 93.38 403 THR A CA 1
ATOM 3071 C C . THR A 1 403 ? -4.967 -6.997 -17.189 1.00 93.38 403 THR A C 1
ATOM 3073 O O . THR A 1 403 ? -4.573 -8.112 -17.553 1.00 93.38 403 THR A O 1
ATOM 3076 N N . VAL A 1 404 ? -6.231 -6.741 -16.871 1.00 92.81 404 VAL A N 1
ATOM 3077 C CA . VAL A 1 404 ? -7.350 -7.650 -17.129 1.00 92.81 404 VAL A CA 1
ATOM 3078 C C . VAL A 1 404 ? -8.171 -7.108 -18.290 1.00 92.81 404 VAL A C 1
ATOM 3080 O O . VAL A 1 404 ? -8.174 -5.908 -18.565 1.00 92.81 404 VAL A O 1
ATOM 3083 N N . LYS A 1 405 ? -8.887 -7.984 -18.993 1.00 91.25 405 LYS A N 1
ATOM 3084 C CA . LYS A 1 405 ? -9.814 -7.529 -20.028 1.00 91.25 405 LYS A CA 1
ATOM 3085 C C . LYS A 1 405 ? -10.930 -6.724 -19.358 1.00 91.25 405 LYS A C 1
ATOM 3087 O O . LYS A 1 405 ? -11.683 -7.289 -18.575 1.00 91.25 405 LYS A O 1
ATOM 3092 N N . ASN A 1 406 ? -11.037 -5.436 -19.673 1.00 91.88 406 ASN A N 1
ATOM 3093 C CA . ASN A 1 406 ? -11.959 -4.504 -19.013 1.00 91.88 406 ASN A CA 1
ATOM 3094 C C . ASN A 1 406 ? -13.033 -3.927 -19.962 1.00 91.88 406 ASN A C 1
ATOM 3096 O O . ASN A 1 406 ? -13.719 -2.963 -19.638 1.00 91.88 406 ASN A O 1
ATOM 3100 N N . GLY A 1 407 ? -13.185 -4.521 -21.151 1.00 83.62 407 GLY A N 1
ATOM 3101 C CA . GLY A 1 407 ? -13.995 -3.967 -22.239 1.00 83.62 407 GLY A CA 1
ATOM 3102 C C . GLY A 1 407 ? -13.312 -2.784 -22.943 1.00 83.62 407 GLY A C 1
ATOM 3103 O O . GLY A 1 407 ? -12.183 -2.426 -22.614 1.00 83.62 407 GLY A O 1
ATOM 3104 N N . GLY A 1 408 ? -14.000 -2.203 -23.932 1.00 76.25 408 GLY A N 1
ATOM 3105 C CA . GLY A 1 408 ? -13.518 -1.049 -24.704 1.00 76.25 408 GLY A CA 1
ATOM 3106 C C . GLY A 1 408 ? -12.448 -1.372 -25.758 1.00 76.25 408 GLY A C 1
ATOM 3107 O O . GLY A 1 408 ? -11.712 -2.355 -25.660 1.00 76.25 408 GLY A O 1
ATOM 3108 N N . ASP A 1 409 ? -12.355 -0.522 -26.783 1.00 75.56 409 ASP A N 1
ATOM 3109 C CA . ASP A 1 409 ? -11.310 -0.604 -27.807 1.00 75.56 409 ASP A CA 1
ATOM 3110 C C . ASP A 1 409 ? -10.091 0.206 -27.351 1.00 75.56 409 ASP A C 1
ATOM 3112 O O . ASP A 1 409 ? -10.040 1.426 -27.506 1.00 75.56 409 ASP A O 1
ATOM 3116 N N . LYS A 1 410 ? -9.096 -0.469 -26.762 1.00 80.06 410 LYS A N 1
ATOM 3117 C CA . LYS A 1 410 ? -7.836 0.170 -26.359 1.00 80.06 410 LYS A CA 1
ATOM 3118 C C . LYS A 1 410 ? -6.777 0.038 -27.439 1.00 80.06 410 LYS A C 1
ATOM 3120 O O . LYS A 1 410 ? -6.575 -1.030 -28.023 1.00 80.06 410 LYS A O 1
ATOM 3125 N N . ILE A 1 411 ? -6.031 1.119 -27.649 1.00 87.12 411 ILE A N 1
ATOM 3126 C CA . ILE A 1 411 ? -4.827 1.068 -28.470 1.00 87.12 411 ILE A CA 1
ATOM 3127 C C . ILE A 1 411 ? -3.752 0.358 -27.649 1.00 87.12 411 ILE A C 1
ATOM 3129 O O . ILE A 1 411 ? -3.321 0.832 -26.600 1.00 87.12 411 ILE A O 1
ATOM 3133 N N . VAL A 1 412 ? -3.315 -0.800 -28.128 1.00 89.88 412 VAL A N 1
ATOM 3134 C CA . VAL A 1 412 ? -2.266 -1.594 -27.489 1.00 89.88 412 VAL A CA 1
ATOM 3135 C C . VAL A 1 412 ? -1.044 -1.685 -28.392 1.00 89.88 412 VAL A C 1
ATOM 3137 O O . VAL A 1 412 ? -1.133 -1.665 -29.620 1.00 89.88 412 VAL A O 1
ATOM 3140 N N . THR A 1 413 ? 0.128 -1.828 -27.783 1.00 90.12 413 THR A N 1
ATOM 3141 C CA . THR A 1 413 ? 1.342 -2.223 -28.504 1.00 90.12 413 THR A CA 1
ATOM 3142 C C . THR A 1 413 ? 1.181 -3.617 -29.120 1.00 90.12 413 THR A C 1
ATOM 3144 O O . THR A 1 413 ? 0.338 -4.406 -28.695 1.00 90.12 413 THR A O 1
ATOM 3147 N N . GLN A 1 414 ? 2.078 -3.994 -30.037 1.00 87.31 414 GLN A N 1
ATOM 3148 C CA . GLN A 1 414 ? 2.161 -5.374 -30.547 1.00 87.31 414 GLN A CA 1
ATOM 3149 C C . GLN A 1 414 ? 2.354 -6.437 -29.444 1.00 87.31 414 GLN A C 1
ATOM 3151 O O . GLN A 1 414 ? 2.076 -7.611 -29.663 1.00 87.31 414 GLN A O 1
ATOM 3156 N N . TYR A 1 415 ? 2.817 -6.027 -28.257 1.00 86.81 415 TYR A N 1
ATOM 3157 C CA . TYR A 1 415 ? 2.999 -6.893 -27.092 1.00 86.81 415 TYR A CA 1
ATOM 3158 C C . TYR A 1 415 ? 1.748 -6.954 -26.196 1.00 86.81 415 TYR A C 1
ATOM 3160 O O . TYR A 1 415 ? 1.652 -7.796 -25.306 1.00 86.81 415 TYR A O 1
ATOM 3168 N N . GLY A 1 416 ? 0.749 -6.107 -26.456 1.00 85.88 416 GLY A N 1
ATOM 3169 C CA . GLY A 1 416 ? -0.504 -6.006 -25.708 1.00 85.88 416 GLY A CA 1
ATOM 3170 C C . GLY A 1 416 ? -0.463 -5.095 -24.486 1.00 85.88 416 GLY A C 1
ATOM 3171 O O . GLY A 1 416 ? -1.410 -5.113 -23.711 1.00 85.88 416 GLY A O 1
ATOM 3172 N N . THR A 1 417 ? 0.603 -4.316 -24.301 1.00 89.81 417 THR A N 1
ATOM 3173 C CA . THR A 1 417 ? 0.621 -3.220 -23.320 1.00 89.81 417 THR A CA 1
ATOM 3174 C C . THR A 1 417 ? -0.269 -2.079 -23.817 1.00 89.81 417 THR A C 1
ATOM 3176 O O . THR A 1 417 ? -0.041 -1.642 -24.952 1.00 89.81 417 THR A O 1
ATOM 3179 N N . PRO A 1 418 ? -1.229 -1.588 -23.014 1.00 89.88 418 PRO A N 1
ATOM 3180 C CA . PRO A 1 418 ? -2.008 -0.395 -23.338 1.00 89.88 418 PRO A CA 1
ATOM 3181 C C . PRO A 1 418 ? -1.108 0.822 -23.571 1.00 89.88 418 PRO A C 1
ATOM 3183 O O . PRO A 1 418 ? -0.147 1.043 -22.828 1.00 89.88 418 PRO A O 1
ATOM 3186 N N . LEU A 1 419 ? -1.390 1.581 -24.629 1.00 89.56 419 LEU A N 1
ATOM 3187 C CA . LEU A 1 419 ? -0.716 2.839 -24.925 1.00 89.56 419 LEU A CA 1
ATOM 3188 C C . LEU A 1 419 ? -1.432 3.993 -24.229 1.00 89.56 419 LEU A C 1
ATOM 3190 O O . LEU A 1 419 ? -2.658 4.020 -24.154 1.00 89.56 419 LEU A O 1
ATOM 3194 N N . LEU A 1 420 ? -0.638 4.938 -23.729 1.00 87.75 420 LEU A N 1
ATOM 3195 C CA . LEU A 1 420 ? -1.147 6.195 -23.200 1.00 87.75 420 LEU A CA 1
ATOM 3196 C C . LEU A 1 420 ? -1.677 7.043 -24.362 1.00 87.75 420 LEU A C 1
ATOM 3198 O O . LEU A 1 420 ? -0.975 7.214 -25.361 1.00 87.75 420 LEU A O 1
ATOM 3202 N N . ASP A 1 421 ? -2.884 7.566 -24.208 1.00 84.12 421 ASP A N 1
ATOM 3203 C CA . ASP A 1 421 ? -3.515 8.507 -25.131 1.00 84.12 421 ASP A CA 1
ATOM 3204 C C . ASP A 1 421 ? -4.123 9.672 -24.329 1.00 84.12 421 ASP A C 1
ATOM 3206 O O . ASP A 1 421 ? -4.313 9.552 -23.118 1.00 84.12 421 ASP A O 1
ATOM 3210 N N . GLU A 1 422 ? -4.384 10.810 -24.980 1.00 82.06 422 GLU A N 1
ATOM 3211 C CA . GLU A 1 422 ? -4.793 12.070 -24.327 1.00 82.06 422 GLU A CA 1
ATOM 3212 C C . GLU A 1 422 ? -6.031 11.902 -23.431 1.00 82.06 422 GLU A C 1
ATOM 3214 O O . GLU A 1 422 ? -6.117 12.534 -22.384 1.00 82.06 422 GLU A O 1
ATOM 3219 N N . ASN A 1 423 ? -6.942 10.997 -23.804 1.00 81.81 423 ASN A N 1
ATOM 3220 C CA . ASN A 1 423 ? -8.183 10.721 -23.073 1.00 81.81 423 ASN A CA 1
ATOM 3221 C C . ASN A 1 423 ? -8.208 9.322 -22.427 1.00 81.81 423 ASN A C 1
ATOM 3223 O O . ASN A 1 423 ? -9.274 8.820 -22.073 1.00 81.81 423 ASN A O 1
ATOM 3227 N N . GLN A 1 424 ? -7.064 8.636 -22.351 1.00 85.25 424 GLN A N 1
ATOM 3228 C CA . GLN A 1 424 ? -6.997 7.238 -21.930 1.00 85.25 424 GLN A CA 1
ATOM 3229 C C . GLN A 1 424 ? -5.710 6.968 -21.140 1.00 85.25 424 GLN A C 1
ATOM 3231 O O . GLN A 1 424 ? -4.652 6.640 -21.692 1.00 85.25 424 GLN A O 1
ATOM 3236 N N . LEU A 1 425 ? -5.828 7.100 -19.814 1.00 87.56 425 LEU A N 1
ATOM 3237 C CA . LEU A 1 425 ? -4.731 6.943 -18.855 1.00 87.56 425 LEU A CA 1
ATOM 3238 C C . LEU A 1 425 ? -4.459 5.480 -18.458 1.00 87.56 425 LEU A C 1
ATOM 3240 O O . LEU A 1 425 ? -3.415 5.180 -17.879 1.00 87.56 425 LEU A O 1
ATOM 3244 N N . ASN A 1 426 ? -5.337 4.552 -18.850 1.00 90.44 426 ASN A N 1
ATOM 3245 C CA . ASN A 1 426 ? -5.293 3.116 -18.554 1.00 90.44 426 ASN A CA 1
ATOM 3246 C C . ASN A 1 426 ? -5.178 2.773 -17.050 1.00 90.44 426 ASN A C 1
ATOM 3248 O O . ASN A 1 426 ? -4.267 2.027 -16.663 1.00 90.44 426 ASN A O 1
ATOM 3252 N N . PRO A 1 427 ? -6.065 3.302 -16.189 1.00 90.88 427 PRO A N 1
ATOM 3253 C CA . PRO A 1 427 ? -6.048 3.037 -14.745 1.00 90.88 427 PRO A CA 1
ATOM 3254 C C . PRO A 1 427 ? -6.367 1.577 -14.357 1.00 90.88 427 PRO A C 1
ATOM 3256 O O . PRO A 1 427 ? -6.088 1.155 -13.238 1.00 90.88 427 PRO A O 1
ATOM 3259 N N . GLU A 1 428 ? -6.864 0.753 -15.281 1.00 90.06 428 GLU A N 1
ATOM 3260 C CA . GLU A 1 428 ? -7.018 -0.700 -15.107 1.00 90.06 428 GLU A CA 1
ATOM 3261 C C . GLU A 1 428 ? -5.688 -1.479 -15.195 1.00 90.06 428 GLU A C 1
ATOM 3263 O O . GLU A 1 428 ? -5.660 -2.716 -15.176 1.00 90.06 428 GLU A O 1
ATOM 3268 N N . ARG A 1 429 ? -4.559 -0.771 -15.327 1.00 91.50 429 ARG A N 1
ATOM 3269 C CA . ARG A 1 429 ? -3.225 -1.337 -15.127 1.00 91.50 429 ARG A CA 1
ATOM 3270 C C . ARG A 1 429 ? -2.980 -1.555 -13.640 1.00 91.50 429 ARG A C 1
ATOM 3272 O O . ARG A 1 429 ? -2.820 -0.611 -12.879 1.00 91.50 429 ARG A O 1
ATOM 3279 N N . LEU A 1 430 ? -2.837 -2.815 -13.261 1.00 92.56 430 LEU A N 1
ATOM 3280 C CA . LEU A 1 430 ? -2.723 -3.235 -11.870 1.00 92.56 430 LEU A CA 1
ATOM 3281 C C . LEU A 1 430 ? -1.299 -3.672 -11.542 1.00 92.56 430 LEU A C 1
ATOM 3283 O O . LEU A 1 430 ? -0.608 -4.264 -12.376 1.00 92.56 430 LEU A O 1
ATOM 3287 N N . SER A 1 431 ? -0.870 -3.426 -10.307 1.00 95.12 431 SER A N 1
ATOM 3288 C CA . SER A 1 431 ? 0.352 -4.011 -9.758 1.00 95.12 431 SER A CA 1
ATOM 3289 C C . SER A 1 431 ? 0.024 -5.281 -8.977 1.00 95.12 431 SER A C 1
ATOM 3291 O O . SER A 1 431 ? -0.830 -5.273 -8.095 1.00 95.12 431 SER A O 1
ATOM 3293 N N . VAL A 1 432 ? 0.734 -6.370 -9.262 1.00 97.50 432 VAL A N 1
ATOM 3294 C CA . VAL A 1 432 ? 0.684 -7.616 -8.489 1.00 97.50 432 VAL A CA 1
ATOM 3295 C C . VAL A 1 432 ? 1.973 -7.767 -7.696 1.00 97.50 432 VAL A C 1
ATOM 3297 O O . VAL A 1 432 ? 3.078 -7.642 -8.235 1.00 97.50 432 VAL A O 1
ATOM 3300 N N . LYS A 1 433 ? 1.850 -8.061 -6.401 1.00 95.94 433 LYS A N 1
ATOM 3301 C CA . LYS A 1 433 ? 2.989 -8.364 -5.533 1.00 95.94 433 LYS A CA 1
ATOM 3302 C C . LYS A 1 433 ? 3.625 -9.697 -5.908 1.00 95.94 433 LYS A C 1
ATOM 3304 O O . LYS A 1 433 ? 3.001 -10.746 -5.796 1.00 95.94 433 LYS A O 1
ATOM 3309 N N . VAL A 1 434 ? 4.895 -9.649 -6.298 1.00 96.44 434 VAL A N 1
ATOM 3310 C CA . VAL A 1 434 ? 5.713 -10.817 -6.638 1.00 96.44 434 VAL A CA 1
ATOM 3311 C C . VAL A 1 434 ? 7.069 -10.774 -5.921 1.00 96.44 434 VAL A C 1
ATOM 3313 O O . VAL A 1 434 ? 7.524 -9.698 -5.512 1.00 96.44 434 VAL A O 1
ATOM 3316 N N . PRO A 1 435 ? 7.757 -11.920 -5.768 1.00 94.94 435 PRO A N 1
ATOM 3317 C CA . PRO A 1 435 ? 9.155 -11.950 -5.348 1.00 94.94 435 PRO A CA 1
ATOM 3318 C C . PRO A 1 435 ? 10.058 -11.087 -6.246 1.00 94.94 435 PRO A C 1
ATOM 3320 O O . PRO A 1 435 ? 9.820 -10.941 -7.444 1.00 94.94 435 PRO A O 1
ATOM 3323 N N . ARG A 1 436 ? 11.129 -10.516 -5.682 1.00 93.44 436 ARG A N 1
ATOM 3324 C CA . ARG A 1 436 ? 12.050 -9.629 -6.429 1.00 93.44 436 ARG A CA 1
ATOM 3325 C C . ARG A 1 436 ? 12.877 -10.349 -7.496 1.00 93.44 436 ARG A C 1
ATOM 3327 O O . ARG A 1 436 ? 13.475 -9.687 -8.338 1.00 93.44 436 ARG A O 1
ATOM 3334 N N . ASP A 1 437 ? 12.937 -11.668 -7.437 1.00 93.69 437 ASP A N 1
ATOM 3335 C CA . ASP A 1 437 ? 13.562 -12.556 -8.411 1.00 93.69 437 ASP A CA 1
ATOM 3336 C C . ASP A 1 437 ? 12.544 -13.172 -9.385 1.00 93.69 437 ASP A C 1
ATOM 3338 O O . ASP A 1 437 ? 12.927 -13.975 -10.234 1.00 93.69 437 ASP A O 1
ATOM 3342 N N . TYR A 1 438 ? 11.265 -12.783 -9.314 1.00 95.31 438 TYR A N 1
ATOM 3343 C CA . TYR A 1 438 ? 10.249 -13.240 -10.256 1.00 95.31 438 TYR A CA 1
ATOM 3344 C C . TYR A 1 438 ? 10.570 -12.747 -11.672 1.00 95.31 438 TYR A C 1
ATOM 3346 O O . TYR A 1 438 ? 10.753 -11.548 -11.906 1.00 95.31 438 TYR A O 1
ATOM 3354 N N . VAL A 1 439 ? 10.634 -13.675 -12.627 1.00 92.31 439 VAL A N 1
ATOM 3355 C CA . VAL A 1 439 ? 10.985 -13.379 -14.020 1.00 92.31 439 VAL A CA 1
ATOM 3356 C C . VAL A 1 439 ? 9.753 -13.518 -14.899 1.00 92.31 439 VAL A C 1
ATOM 3358 O O . VAL A 1 439 ? 9.210 -14.605 -15.068 1.00 92.31 439 VAL A O 1
ATOM 3361 N N . ALA A 1 440 ? 9.361 -12.403 -15.502 1.00 93.88 440 ALA A N 1
ATOM 3362 C CA . ALA A 1 440 ? 8.319 -12.321 -16.509 1.00 93.88 440 ALA A CA 1
ATOM 3363 C C . ALA A 1 440 ? 8.654 -11.195 -17.488 1.00 93.88 440 ALA A C 1
ATOM 3365 O O . ALA A 1 440 ? 9.353 -10.238 -17.131 1.00 93.88 440 ALA A O 1
ATOM 3366 N N . LYS A 1 441 ? 8.159 -11.291 -18.721 1.00 91.00 441 LYS A N 1
ATOM 3367 C CA . LYS A 1 441 ? 8.309 -10.235 -19.728 1.00 91.00 441 LYS A CA 1
ATOM 3368 C C . LYS A 1 441 ? 6.958 -9.800 -20.274 1.00 91.00 441 LYS A C 1
ATOM 3370 O O . LYS A 1 441 ? 5.954 -10.497 -20.164 1.00 91.00 441 LYS A O 1
ATOM 3375 N N . VAL A 1 442 ? 6.966 -8.627 -20.895 1.00 92.94 442 VAL A N 1
ATOM 3376 C CA . VAL A 1 442 ? 5.801 -8.098 -21.601 1.00 92.94 442 VAL A CA 1
ATOM 3377 C C . VAL A 1 442 ? 5.268 -9.111 -22.619 1.00 92.94 442 VAL A C 1
ATOM 3379 O O . VAL A 1 442 ? 6.035 -9.736 -23.356 1.00 92.94 442 VAL A O 1
ATOM 3382 N N . GLY A 1 443 ? 3.947 -9.265 -22.652 1.00 91.56 443 GLY A N 1
ATOM 3383 C CA . GLY A 1 443 ? 3.255 -10.174 -23.559 1.00 91.56 443 GLY A CA 1
ATOM 3384 C C . GLY A 1 443 ? 3.083 -11.594 -23.026 1.00 91.56 443 GLY A C 1
ATOM 3385 O O . GLY A 1 443 ? 2.270 -12.331 -23.581 1.00 91.56 443 GLY A O 1
ATOM 3386 N N . ASP A 1 444 ? 3.776 -11.965 -21.948 1.00 95.19 444 ASP A N 1
ATOM 3387 C CA . ASP A 1 444 ? 3.477 -13.192 -21.214 1.00 95.19 444 ASP A CA 1
ATOM 3388 C C . ASP A 1 444 ? 2.065 -13.133 -20.598 1.00 95.19 444 ASP A C 1
ATOM 3390 O O . ASP A 1 444 ? 1.503 -12.057 -20.370 1.00 95.19 444 ASP A O 1
ATOM 3394 N N . THR A 1 445 ? 1.458 -14.291 -20.341 1.00 94.38 445 THR A N 1
ATOM 3395 C CA . THR A 1 445 ? 0.099 -14.386 -19.771 1.00 94.38 445 THR A CA 1
ATOM 3396 C C . THR A 1 445 ? 0.048 -15.454 -18.688 1.00 94.38 445 THR A C 1
ATOM 3398 O O . THR A 1 445 ? 0.679 -16.502 -18.824 1.00 94.38 445 THR A O 1
ATOM 3401 N N . PHE A 1 446 ? -0.699 -15.204 -17.615 1.00 97.06 446 PHE A N 1
ATOM 3402 C CA . PHE A 1 446 ? -0.941 -16.210 -16.585 1.00 97.06 446 PHE A CA 1
ATOM 3403 C C . PHE A 1 446 ? -1.889 -17.309 -17.090 1.00 97.06 446 PHE A C 1
ATOM 3405 O O . PHE A 1 446 ? -2.858 -17.033 -17.792 1.00 97.06 446 PHE A O 1
ATOM 3412 N N . THR A 1 447 ? -1.638 -18.569 -16.721 1.00 97.00 447 THR A N 1
ATOM 3413 C CA . THR A 1 447 ? -2.479 -19.719 -17.113 1.00 97.00 447 THR A CA 1
ATOM 3414 C C . THR A 1 447 ? -3.818 -19.786 -16.378 1.00 97.00 447 THR A C 1
ATOM 3416 O O . THR A 1 447 ? -4.615 -20.677 -16.656 1.00 97.00 447 THR A O 1
ATOM 3419 N N . GLY A 1 448 ? -4.043 -18.909 -15.403 1.00 97.25 448 GLY A N 1
ATOM 3420 C CA . GLY A 1 448 ? -5.229 -18.902 -14.560 1.00 97.25 448 GLY A CA 1
ATOM 3421 C C . GLY A 1 448 ? -5.409 -17.567 -13.856 1.00 97.25 448 GLY A C 1
ATOM 3422 O O . GLY A 1 448 ? -4.635 -16.629 -14.066 1.00 97.25 448 GLY A O 1
ATOM 3423 N N . ASP A 1 449 ? -6.435 -17.512 -13.021 1.00 97.69 449 ASP A N 1
ATOM 3424 C CA . ASP A 1 449 ? -6.823 -16.307 -12.301 1.00 97.69 449 ASP A CA 1
ATOM 3425 C C . ASP A 1 449 ? -5.901 -16.050 -11.109 1.00 97.69 449 ASP A C 1
ATOM 3427 O O . ASP A 1 449 ? -5.338 -16.974 -10.518 1.00 97.69 449 ASP A O 1
ATOM 3431 N N . ILE A 1 450 ? -5.763 -14.780 -10.739 1.00 98.38 450 ILE A N 1
ATOM 3432 C CA . ILE A 1 450 ? -5.041 -14.370 -9.535 1.00 98.38 450 ILE A CA 1
ATOM 3433 C C . ILE A 1 450 ? -6.052 -13.802 -8.552 1.00 98.38 450 ILE A C 1
ATOM 3435 O O . ILE A 1 450 ? -6.668 -12.778 -8.836 1.00 98.38 450 ILE A O 1
ATOM 3439 N N . THR A 1 451 ? -6.169 -14.424 -7.380 1.00 98.31 451 THR A N 1
ATOM 3440 C CA . THR A 1 451 ? -6.938 -13.871 -6.259 1.00 98.31 451 THR A CA 1
ATOM 3441 C C . THR A 1 451 ? -5.993 -13.292 -5.214 1.00 98.31 451 THR A C 1
ATOM 3443 O O . THR A 1 451 ? -5.036 -13.951 -4.788 1.00 98.31 451 THR A O 1
ATOM 3446 N N . GLY A 1 452 ? -6.259 -12.062 -4.789 1.00 98.31 452 GLY A N 1
ATOM 3447 C CA . GLY A 1 452 ? -5.447 -11.343 -3.816 1.00 98.31 452 GLY A CA 1
ATOM 3448 C C . GLY A 1 452 ? -6.223 -10.247 -3.105 1.00 98.31 452 GLY A C 1
ATOM 3449 O O . GLY A 1 452 ? -7.351 -9.948 -3.478 1.00 98.31 452 GLY A O 1
ATOM 3450 N N . VAL A 1 453 ? -5.613 -9.670 -2.077 1.00 98.38 453 VAL A N 1
ATOM 3451 C CA . VAL A 1 453 ? -6.171 -8.538 -1.328 1.00 98.38 453 VAL A CA 1
ATOM 3452 C C . VAL A 1 453 ? -5.684 -7.227 -1.938 1.00 98.38 453 VAL A C 1
ATOM 3454 O O . VAL A 1 453 ? -4.504 -7.125 -2.291 1.00 98.38 453 VAL A O 1
ATOM 3457 N N . VAL A 1 454 ? -6.581 -6.252 -2.067 1.00 98.00 454 VAL A N 1
ATOM 3458 C CA . VAL A 1 454 ? -6.258 -4.879 -2.479 1.00 98.00 454 VAL A CA 1
ATOM 3459 C C . VAL A 1 454 ? -5.630 -4.139 -1.301 1.00 98.00 454 VAL A C 1
ATOM 3461 O O . VAL A 1 454 ? -6.148 -4.186 -0.191 1.00 98.00 454 VAL A O 1
ATOM 3464 N N . GLY A 1 455 ? -4.517 -3.452 -1.526 1.00 94.75 455 GLY A N 1
ATOM 3465 C CA . GLY A 1 455 ? -3.954 -2.513 -0.557 1.00 94.75 455 GLY A CA 1
ATOM 3466 C C . GLY A 1 455 ? -3.138 -1.431 -1.250 1.00 94.75 455 GLY A C 1
ATOM 3467 O O . GLY A 1 455 ? -2.978 -1.467 -2.474 1.00 94.75 455 GLY A O 1
ATOM 3468 N N . TYR A 1 456 ? -2.591 -0.505 -0.469 1.00 92.75 456 TYR A N 1
ATOM 3469 C CA . TYR A 1 456 ? -1.841 0.638 -0.977 1.00 92.75 456 TYR A CA 1
ATOM 3470 C C . TYR A 1 456 ? -0.393 0.631 -0.462 1.00 92.75 456 TYR A C 1
ATOM 3472 O O . TYR A 1 456 ? -0.134 0.586 0.741 1.00 92.75 456 TYR A O 1
ATOM 3480 N N . ASP A 1 457 ? 0.589 0.637 -1.371 1.00 87.62 457 ASP A N 1
ATOM 3481 C CA . ASP A 1 457 ? 1.996 0.851 -1.017 1.00 87.62 457 ASP A CA 1
ATOM 3482 C C . ASP A 1 457 ? 2.775 1.574 -2.128 1.00 87.62 457 ASP A C 1
ATOM 3484 O O . ASP A 1 457 ? 2.505 1.414 -3.319 1.00 87.62 457 ASP A O 1
ATOM 3488 N N . TYR A 1 458 ? 3.764 2.386 -1.730 1.00 86.12 458 TYR A N 1
ATOM 3489 C CA . TYR A 1 458 ? 4.656 3.119 -2.642 1.00 86.12 458 TYR A CA 1
ATOM 3490 C C . TYR A 1 458 ? 3.917 3.961 -3.702 1.00 86.12 458 TYR A C 1
ATOM 3492 O O . TYR A 1 458 ? 4.287 3.928 -4.879 1.00 86.12 458 TYR A O 1
ATOM 3500 N N . GLY A 1 459 ? 2.888 4.703 -3.289 1.00 87.88 459 GLY A N 1
ATOM 3501 C CA . GLY A 1 459 ? 2.122 5.582 -4.175 1.00 87.88 459 GLY A CA 1
ATOM 3502 C C . GLY A 1 459 ? 1.203 4.862 -5.171 1.00 87.88 459 GLY A C 1
ATOM 3503 O O . GLY A 1 459 ? 0.897 5.422 -6.223 1.00 87.88 459 GLY A O 1
ATOM 3504 N N . SER A 1 460 ? 0.826 3.601 -4.920 1.00 89.88 460 SER A N 1
ATOM 3505 C CA . SER A 1 460 ? -0.039 2.846 -5.834 1.00 89.88 460 SER A CA 1
ATOM 3506 C C . SER A 1 460 ? -0.867 1.759 -5.152 1.00 89.88 460 SER A C 1
ATOM 3508 O O . SER A 1 460 ? -0.378 1.054 -4.266 1.00 89.88 460 SER A O 1
ATOM 3510 N N . PHE A 1 461 ? -2.083 1.547 -5.659 1.00 94.00 461 PHE A N 1
ATOM 3511 C CA . PHE A 1 461 ? -2.861 0.353 -5.349 1.00 94.00 461 PHE A CA 1
ATOM 3512 C C . PHE A 1 461 ? -2.210 -0.902 -5.927 1.00 94.00 461 PHE A C 1
ATOM 3514 O O . PHE A 1 461 ? -1.687 -0.934 -7.049 1.00 94.00 461 PHE A O 1
ATOM 3521 N N . ARG A 1 462 ? -2.254 -1.971 -5.140 1.00 94.06 462 ARG A N 1
ATOM 3522 C CA . ARG A 1 462 ? -1.559 -3.216 -5.423 1.00 94.06 462 ARG A CA 1
ATOM 3523 C C . ARG A 1 462 ? -2.343 -4.412 -4.919 1.00 94.06 462 ARG A C 1
ATOM 3525 O O . ARG A 1 462 ? -2.850 -4.430 -3.803 1.00 94.06 462 ARG A O 1
ATOM 3532 N N . ILE A 1 463 ? -2.342 -5.466 -5.724 1.00 97.62 463 ILE A N 1
ATOM 3533 C CA . ILE A 1 463 ? -2.925 -6.753 -5.368 1.00 97.62 463 ILE A CA 1
ATOM 3534 C C . ILE A 1 463 ? -1.853 -7.633 -4.734 1.00 97.62 463 ILE A C 1
ATOM 3536 O O . ILE A 1 463 ? -0.834 -7.946 -5.359 1.00 97.62 463 ILE A O 1
ATOM 3540 N N . SER A 1 464 ? -2.087 -8.056 -3.495 1.00 97.19 464 SER A N 1
ATOM 3541 C CA . SER A 1 464 ? -1.265 -9.035 -2.782 1.00 97.19 464 SER A CA 1
ATOM 3542 C C . SER A 1 464 ? -1.873 -10.433 -2.934 1.00 97.19 464 SER A C 1
ATOM 3544 O O . SER A 1 464 ? -2.897 -10.703 -2.304 1.00 97.19 464 SER A O 1
ATOM 3546 N N . PRO A 1 465 ? -1.290 -11.332 -3.755 1.00 97.75 465 PRO A N 1
ATOM 3547 C CA . PRO A 1 465 ? -1.826 -12.676 -3.945 1.00 97.75 465 PRO A CA 1
ATOM 3548 C C . PRO A 1 465 ? -1.923 -13.439 -2.622 1.00 97.75 465 PRO A C 1
ATOM 3550 O O . PRO A 1 465 ? -0.975 -13.450 -1.837 1.00 97.75 465 PRO A O 1
ATOM 3553 N N . ILE A 1 466 ? -3.056 -14.105 -2.402 1.00 96.25 466 ILE A N 1
ATOM 3554 C CA . ILE A 1 466 ? -3.305 -14.942 -1.210 1.00 96.25 466 ILE A CA 1
ATOM 3555 C C . ILE A 1 466 ? -3.174 -16.441 -1.503 1.00 96.25 466 ILE A C 1
ATOM 3557 O O . ILE A 1 466 ? -3.363 -17.284 -0.630 1.00 96.25 466 ILE A O 1
ATOM 3561 N N . THR A 1 467 ? -2.855 -16.769 -2.751 1.00 93.62 467 THR A N 1
ATOM 3562 C CA . THR A 1 467 ? -2.594 -18.119 -3.247 1.00 93.62 467 THR A CA 1
ATOM 3563 C C . THR A 1 467 ? -1.316 -18.109 -4.078 1.00 93.62 467 THR A C 1
ATOM 3565 O O . THR A 1 467 ? -0.794 -17.046 -4.426 1.00 93.62 467 THR A O 1
ATOM 3568 N N . GLU A 1 468 ? -0.783 -19.295 -4.369 1.00 95.38 468 GLU A N 1
ATOM 3569 C CA . GLU A 1 468 ? 0.339 -19.424 -5.294 1.00 95.38 468 GLU A CA 1
ATOM 3570 C C . GLU A 1 468 ? -0.048 -18.881 -6.676 1.00 95.38 468 GLU A C 1
ATOM 3572 O O . GLU A 1 468 ? -1.152 -19.119 -7.168 1.00 95.38 468 GLU A O 1
ATOM 3577 N N . LEU A 1 469 ? 0.867 -18.131 -7.294 1.00 97.19 469 LEU A N 1
ATOM 3578 C CA . LEU A 1 469 ? 0.628 -17.553 -8.610 1.00 97.19 469 LEU A CA 1
ATOM 3579 C C . LEU A 1 469 ? 0.517 -18.654 -9.676 1.00 97.19 469 LEU A C 1
ATOM 3581 O O . LEU A 1 469 ? 1.324 -19.588 -9.668 1.00 97.19 469 LEU A O 1
ATOM 3585 N N . PRO A 1 470 ? -0.416 -18.532 -10.638 1.00 97.44 470 PRO A N 1
ATOM 3586 C CA . PRO A 1 470 ? -0.478 -19.437 -11.776 1.00 97.44 470 PRO A CA 1
ATOM 3587 C C . PRO A 1 470 ? 0.825 -19.431 -12.579 1.00 97.44 470 PRO A C 1
ATOM 3589 O O . PRO A 1 470 ? 1.587 -18.460 -12.577 1.00 97.44 470 PRO A O 1
ATOM 3592 N N . ALA A 1 471 ? 1.053 -20.504 -13.334 1.00 96.69 471 ALA A N 1
ATOM 3593 C CA . ALA A 1 471 ? 2.167 -20.553 -14.266 1.00 96.69 471 ALA A CA 1
ATOM 3594 C C . ALA A 1 471 ? 2.042 -19.455 -15.335 1.00 96.69 471 ALA A C 1
ATOM 3596 O O . ALA A 1 471 ? 0.952 -18.980 -15.659 1.00 96.69 471 ALA A O 1
ATOM 3597 N N . VAL A 1 472 ? 3.178 -19.073 -15.912 1.00 96.81 472 VAL A N 1
ATOM 3598 C CA . VAL A 1 472 ? 3.246 -18.071 -16.977 1.00 96.81 472 VAL A CA 1
ATOM 3599 C C . VAL A 1 472 ? 3.492 -18.757 -18.318 1.00 96.81 472 VAL A C 1
ATOM 3601 O O . VAL A 1 472 ? 4.385 -19.596 -18.446 1.00 96.81 472 VAL A O 1
ATOM 3604 N N . VAL A 1 473 ? 2.715 -18.380 -19.331 1.00 95.25 473 VAL A N 1
ATOM 3605 C CA . VAL A 1 473 ? 2.911 -18.777 -20.728 1.00 95.25 473 VAL A CA 1
ATOM 3606 C C . VAL A 1 473 ? 3.785 -17.739 -21.429 1.00 95.25 473 VAL A C 1
ATOM 3608 O O . VAL A 1 473 ? 3.473 -16.548 -21.395 1.00 95.25 473 VAL A O 1
ATOM 3611 N N . ASP A 1 474 ? 4.861 -18.198 -22.085 1.00 93.00 474 ASP A N 1
ATOM 3612 C CA . ASP A 1 474 ? 5.725 -17.353 -22.922 1.00 93.00 474 ASP A CA 1
ATOM 3613 C C . ASP A 1 474 ? 4.898 -16.738 -24.061 1.00 93.00 474 ASP A C 1
ATOM 3615 O O . ASP A 1 474 ? 4.387 -17.459 -24.919 1.00 93.00 474 ASP A O 1
ATOM 3619 N N . GLY A 1 475 ? 4.820 -15.405 -24.106 1.00 89.81 475 GLY A N 1
ATOM 3620 C CA . GLY A 1 475 ? 4.157 -14.667 -25.186 1.00 89.81 475 GLY A CA 1
ATOM 3621 C C . GLY A 1 475 ? 4.829 -14.819 -26.560 1.00 89.81 475 GLY A C 1
ATOM 3622 O O . GLY A 1 475 ? 4.342 -14.287 -27.552 1.00 89.81 475 GLY A O 1
ATOM 3623 N N . GLY A 1 476 ? 5.972 -15.507 -26.640 1.00 89.88 476 GLY A N 1
ATOM 3624 C CA . GLY A 1 476 ? 6.692 -15.819 -27.876 1.00 89.88 476 GLY A CA 1
ATOM 3625 C C . GLY A 1 476 ? 7.589 -14.687 -28.376 1.00 89.88 476 GLY A C 1
ATOM 3626 O O . GLY A 1 476 ? 8.392 -14.892 -29.289 1.00 89.88 476 GLY A O 1
ATOM 3627 N N . PHE A 1 477 ? 7.512 -13.509 -27.758 1.00 85.25 477 PHE A N 1
ATOM 3628 C CA . PHE A 1 477 ? 8.305 -12.352 -28.144 1.00 85.25 477 PHE A CA 1
ATOM 3629 C C . PHE A 1 477 ? 9.788 -12.561 -27.845 1.00 85.25 477 PHE A C 1
ATOM 3631 O O . PHE A 1 477 ? 10.190 -12.970 -26.751 1.00 85.25 477 PHE A O 1
ATOM 3638 N N . LYS A 1 478 ? 10.615 -12.261 -28.846 1.00 83.38 478 LYS A N 1
ATOM 3639 C CA . LYS A 1 478 ? 12.075 -12.302 -28.762 1.00 83.38 478 LYS A CA 1
ATOM 3640 C C . LYS A 1 478 ? 12.626 -10.894 -28.929 1.00 83.38 478 LYS A C 1
ATOM 3642 O O . LYS A 1 478 ? 11.996 -10.042 -29.551 1.00 83.38 478 LYS A O 1
ATOM 3647 N N . GLN A 1 479 ? 13.811 -10.660 -28.374 1.00 80.56 479 GLN A N 1
ATOM 3648 C CA . GLN A 1 479 ? 14.518 -9.401 -28.567 1.00 80.56 479 GLN A CA 1
ATOM 3649 C C . GLN A 1 479 ? 14.727 -9.151 -30.068 1.00 80.56 479 GLN A C 1
ATOM 3651 O O . GLN A 1 479 ? 15.249 -10.012 -30.778 1.00 80.56 479 GLN A O 1
ATOM 3656 N N . VAL A 1 480 ? 14.311 -7.977 -30.542 1.00 82.31 480 VAL A N 1
ATOM 3657 C CA . VAL A 1 480 ? 14.451 -7.578 -31.946 1.00 82.31 480 VAL A CA 1
ATOM 3658 C C . VAL A 1 480 ? 15.733 -6.763 -32.103 1.00 82.31 480 VAL A C 1
ATOM 3660 O O . VAL A 1 480 ? 15.990 -5.843 -31.328 1.00 82.31 480 VAL A O 1
ATOM 3663 N N . GLY A 1 481 ? 16.552 -7.115 -33.094 1.00 86.94 481 GLY A N 1
ATOM 3664 C CA . GLY A 1 481 ? 17.722 -6.335 -33.502 1.00 86.94 481 GLY A CA 1
ATOM 3665 C C . GLY A 1 481 ? 17.434 -5.479 -34.736 1.00 86.94 481 GLY A C 1
ATOM 3666 O O . GLY A 1 481 ? 16.431 -5.663 -35.422 1.00 86.94 481 GLY A O 1
ATOM 3667 N N . ALA A 1 482 ? 18.343 -4.564 -35.054 1.00 90.06 482 ALA A N 1
ATOM 3668 C CA . ALA A 1 482 ? 18.324 -3.823 -36.302 1.00 90.06 482 ALA A CA 1
ATOM 3669 C C . ALA A 1 482 ? 18.433 -4.781 -37.500 1.00 90.06 482 ALA A C 1
ATOM 3671 O O . ALA A 1 482 ? 19.301 -5.657 -37.555 1.00 90.06 482 ALA A O 1
ATOM 3672 N N . ASN A 1 483 ? 17.584 -4.549 -38.501 1.00 89.88 483 ASN A N 1
ATOM 3673 C CA . ASN A 1 483 ? 17.612 -5.262 -39.782 1.00 89.88 483 ASN A CA 1
ATOM 3674 C C . ASN A 1 483 ? 18.617 -4.651 -40.778 1.00 89.88 483 ASN A C 1
ATOM 3676 O O . ASN A 1 483 ? 18.683 -5.064 -41.936 1.00 89.88 483 ASN A O 1
ATOM 3680 N N . ILE A 1 484 ? 19.389 -3.653 -40.337 1.00 88.25 484 ILE A N 1
ATOM 3681 C CA . ILE A 1 484 ? 20.378 -2.948 -41.151 1.00 88.25 484 ILE A CA 1
ATOM 3682 C C . ILE A 1 484 ? 21.528 -3.899 -41.486 1.00 88.25 484 ILE A C 1
ATOM 3684 O O . ILE A 1 484 ? 22.079 -4.567 -40.614 1.00 88.25 484 ILE A O 1
ATOM 3688 N N . GLN A 1 485 ? 21.913 -3.927 -42.759 1.00 89.00 485 GLN A N 1
ATOM 3689 C CA . GLN A 1 485 ? 23.130 -4.592 -43.211 1.00 89.00 485 GLN A CA 1
ATOM 3690 C C . GLN A 1 485 ? 24.208 -3.525 -43.428 1.00 89.00 485 GLN A C 1
ATOM 3692 O O . GLN A 1 485 ? 23.998 -2.643 -44.268 1.00 89.00 485 GLN A O 1
ATOM 3697 N N . PRO A 1 486 ? 25.335 -3.564 -42.694 1.00 88.38 486 PRO A N 1
ATOM 3698 C CA . PRO A 1 486 ? 26.433 -2.628 -42.900 1.00 88.38 486 PRO A CA 1
ATOM 3699 C C . PRO A 1 486 ? 26.924 -2.663 -44.348 1.00 88.38 486 PRO A C 1
ATOM 3701 O O . PRO A 1 486 ? 27.099 -3.732 -44.936 1.00 88.38 486 PRO A O 1
ATOM 3704 N N . ARG A 1 487 ? 27.152 -1.486 -44.933 1.00 92.50 487 ARG A N 1
ATOM 3705 C CA . ARG A 1 487 ? 27.630 -1.340 -46.310 1.00 92.50 487 ARG A CA 1
ATOM 3706 C C . ARG A 1 487 ? 28.759 -0.337 -46.379 1.00 92.50 487 ARG A C 1
ATOM 3708 O O . ARG A 1 487 ? 28.742 0.670 -45.677 1.00 92.50 487 ARG A O 1
ATOM 3715 N N . LEU A 1 488 ? 29.704 -0.585 -47.283 1.00 90.88 488 LEU A N 1
ATOM 3716 C CA . LEU A 1 488 ? 30.864 0.285 -47.424 1.00 90.88 488 LEU A CA 1
ATOM 3717 C C . LEU A 1 488 ? 30.477 1.709 -47.850 1.00 90.88 488 LEU A C 1
ATOM 3719 O O . LEU A 1 488 ? 31.028 2.657 -47.313 1.00 90.88 488 LEU A O 1
ATOM 3723 N N . ASP A 1 489 ? 29.471 1.842 -48.715 1.00 94.25 489 ASP A N 1
ATOM 3724 C CA . ASP A 1 489 ? 28.982 3.094 -49.309 1.00 94.25 489 ASP A CA 1
ATOM 3725 C C . ASP A 1 489 ? 27.843 3.777 -48.528 1.00 94.25 489 ASP A C 1
ATOM 3727 O O . ASP A 1 489 ? 27.183 4.678 -49.051 1.00 94.25 489 ASP A O 1
ATOM 3731 N N . LYS A 1 490 ? 27.543 3.325 -47.305 1.00 95.44 490 LYS A N 1
ATOM 3732 C CA . LYS A 1 490 ? 26.454 3.865 -46.478 1.00 95.44 490 LYS A CA 1
ATOM 3733 C C . LYS A 1 490 ? 26.926 4.118 -45.057 1.00 95.44 490 LYS A C 1
ATOM 3735 O O . LYS A 1 490 ? 27.606 3.275 -44.485 1.00 95.44 490 LYS A O 1
ATOM 3740 N N . LEU A 1 491 ? 26.490 5.238 -44.491 1.00 96.06 491 LEU A N 1
ATOM 3741 C CA . LEU A 1 491 ? 26.673 5.566 -43.083 1.00 96.06 491 LEU A CA 1
ATOM 3742 C C . LEU A 1 491 ? 25.555 4.933 -42.245 1.00 96.06 491 LEU A C 1
ATOM 3744 O O . LEU A 1 491 ? 24.380 5.014 -42.610 1.00 96.06 491 LEU A O 1
ATOM 3748 N N . THR A 1 492 ? 25.913 4.341 -41.110 1.00 96.19 492 THR A N 1
ATOM 3749 C CA . THR A 1 492 ? 24.965 3.817 -40.119 1.00 96.19 492 THR A CA 1
ATOM 3750 C C . THR A 1 492 ? 25.049 4.605 -38.816 1.00 96.19 492 THR A C 1
ATOM 3752 O O . THR A 1 492 ? 26.134 4.843 -38.290 1.00 96.19 492 THR A O 1
ATOM 3755 N N . VAL A 1 493 ? 23.894 5.017 -38.293 1.00 96.44 493 VAL A N 1
ATOM 3756 C CA . VAL A 1 493 ? 23.795 5.823 -37.070 1.00 96.44 493 VAL A CA 1
ATOM 3757 C C . VAL A 1 493 ? 22.762 5.199 -36.137 1.00 96.44 493 VAL A C 1
ATOM 3759 O O . VAL A 1 493 ? 21.701 4.772 -36.594 1.00 96.44 493 VAL A O 1
ATOM 3762 N N . ALA A 1 494 ? 23.062 5.155 -34.842 1.00 96.00 494 ALA A N 1
ATOM 3763 C CA . ALA A 1 494 ? 22.130 4.754 -33.793 1.00 96.00 494 ALA A CA 1
ATOM 3764 C C . ALA A 1 494 ? 22.115 5.781 -32.652 1.00 96.00 494 ALA A C 1
ATOM 3766 O O . ALA A 1 494 ? 23.098 6.486 -32.439 1.00 96.00 494 ALA A O 1
ATOM 3767 N N . THR A 1 495 ? 21.017 5.826 -31.898 1.00 95.38 495 THR A N 1
ATOM 3768 C CA . THR A 1 495 ? 21.018 6.341 -30.521 1.00 95.38 495 THR A CA 1
ATOM 3769 C C . THR A 1 495 ? 20.867 5.161 -29.564 1.00 95.38 495 THR A C 1
ATOM 3771 O O . THR A 1 495 ? 20.178 4.189 -29.895 1.00 95.38 495 THR A O 1
ATOM 3774 N N . TYR A 1 496 ? 21.546 5.196 -28.419 1.00 95.94 496 TYR A N 1
ATOM 3775 C CA . TYR A 1 496 ? 21.530 4.105 -27.459 1.00 95.94 496 TYR A CA 1
ATOM 3776 C C . TYR A 1 496 ? 21.705 4.585 -26.016 1.00 95.94 496 TYR A C 1
ATOM 3778 O O . TYR A 1 496 ? 22.768 5.060 -25.618 1.00 95.94 496 TYR A O 1
ATOM 3786 N N . ASN A 1 497 ? 20.659 4.404 -25.215 1.00 94.81 497 ASN A N 1
ATOM 3787 C CA . ASN A 1 497 ? 20.702 4.630 -23.778 1.00 94.81 497 ASN A CA 1
ATOM 3788 C C . ASN A 1 497 ? 21.347 3.424 -23.076 1.00 94.81 497 ASN A C 1
ATOM 3790 O O . ASN A 1 497 ? 20.883 2.292 -23.230 1.00 94.81 497 ASN A O 1
ATOM 3794 N N . ILE A 1 498 ? 22.428 3.667 -22.331 1.00 95.62 498 ILE A N 1
ATOM 3795 C CA . ILE A 1 498 ? 23.219 2.626 -21.649 1.00 95.62 498 ILE A CA 1
ATOM 3796 C C . ILE A 1 498 ? 22.925 2.520 -20.139 1.00 95.62 498 ILE A C 1
ATOM 3798 O O . ILE A 1 498 ? 23.544 1.699 -19.459 1.00 95.62 498 ILE A O 1
ATOM 3802 N N . GLU A 1 499 ? 21.934 3.281 -19.654 1.00 93.00 499 GLU A N 1
ATOM 3803 C CA . GLU A 1 499 ? 21.332 3.250 -18.312 1.00 93.00 499 GLU A CA 1
ATOM 3804 C C . GLU A 1 499 ? 22.347 3.395 -17.160 1.00 93.00 499 GLU A C 1
ATOM 3806 O O . GLU A 1 499 ? 22.828 2.398 -16.626 1.00 93.00 499 GLU A O 1
ATOM 3811 N N . ASN A 1 500 ? 22.636 4.621 -16.715 1.00 93.38 500 ASN A N 1
ATOM 3812 C CA . ASN A 1 500 ? 23.548 4.926 -15.602 1.00 93.38 500 ASN A CA 1
ATOM 3813 C C . ASN A 1 500 ? 24.883 4.157 -15.674 1.00 93.38 500 ASN A C 1
ATOM 3815 O O . ASN A 1 500 ? 25.287 3.485 -14.725 1.00 93.38 500 ASN A O 1
ATOM 3819 N N . PHE A 1 501 ? 25.542 4.182 -16.830 1.00 96.62 501 PHE A N 1
ATOM 3820 C CA . PHE A 1 501 ? 26.735 3.376 -17.061 1.00 96.62 501 PHE A CA 1
ATOM 3821 C C . PHE A 1 501 ? 27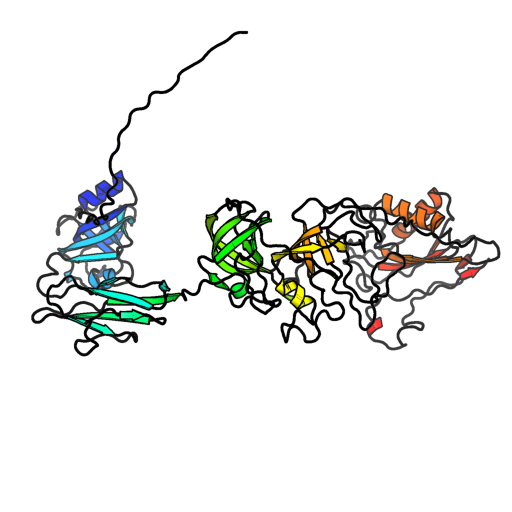.999 4.054 -16.525 1.00 96.62 501 PHE A C 1
ATOM 3823 O O . PHE A 1 501 ? 28.291 5.186 -16.903 1.00 96.62 501 PHE A O 1
ATOM 3830 N N . SER A 1 502 ? 28.822 3.323 -15.766 1.00 96.69 502 SER A N 1
ATOM 3831 C CA . SER A 1 502 ? 30.113 3.810 -15.262 1.00 96.69 502 SER A CA 1
ATOM 3832 C C . SER A 1 502 ? 31.231 2.754 -15.275 1.00 96.69 502 SER A C 1
ATOM 3834 O O . SER A 1 502 ? 31.017 1.544 -15.433 1.00 96.69 502 SER A O 1
ATOM 3836 N N . ALA A 1 503 ? 32.476 3.195 -15.070 1.00 97.50 503 ALA A N 1
ATOM 3837 C CA . ALA A 1 503 ? 33.604 2.306 -14.777 1.00 97.50 503 ALA A CA 1
ATOM 3838 C C . ALA A 1 503 ? 33.561 1.725 -13.349 1.00 97.50 503 ALA A C 1
ATOM 3840 O O . ALA A 1 503 ? 34.279 0.763 -13.056 1.00 97.50 503 ALA A O 1
ATOM 3841 N N . ASN A 1 504 ? 32.689 2.238 -12.475 1.00 96.56 504 ASN A N 1
ATOM 3842 C CA . ASN A 1 504 ? 32.495 1.711 -11.133 1.00 96.56 504 ASN A CA 1
ATOM 3843 C C . ASN A 1 504 ? 31.804 0.338 -11.184 1.00 96.56 504 ASN A C 1
ATOM 3845 O O . ASN A 1 504 ? 30.602 0.210 -11.420 1.00 96.56 504 ASN A O 1
ATOM 3849 N N . LYS A 1 505 ? 32.577 -0.720 -10.911 1.00 96.25 505 LYS A N 1
ATOM 3850 C CA . LYS A 1 505 ? 32.104 -2.112 -10.967 1.00 96.25 505 LYS A CA 1
ATOM 3851 C C . LYS A 1 505 ? 31.001 -2.457 -9.964 1.00 96.25 505 LYS A C 1
ATOM 3853 O O . LYS A 1 505 ? 30.334 -3.472 -10.145 1.00 96.25 505 LYS A O 1
ATOM 3858 N N . LYS A 1 506 ? 30.831 -1.660 -8.905 1.00 95.50 506 LYS A N 1
ATOM 3859 C CA . LYS A 1 506 ? 29.760 -1.870 -7.920 1.00 95.50 506 LYS A CA 1
ATOM 3860 C C . LYS A 1 506 ? 28.397 -1.435 -8.453 1.00 95.50 506 LYS A C 1
ATOM 3862 O O . LYS A 1 506 ? 27.393 -1.991 -8.032 1.00 95.50 506 LYS A O 1
ATOM 3867 N N . GLU A 1 507 ? 28.377 -0.466 -9.364 1.00 94.56 507 GLU A N 1
ATOM 3868 C CA . GLU A 1 507 ? 27.151 0.109 -9.927 1.00 94.56 507 GLU A CA 1
ATOM 3869 C C . GLU A 1 507 ? 26.863 -0.445 -11.324 1.00 94.56 507 GLU A C 1
ATOM 3871 O O . GLU A 1 507 ? 25.729 -0.781 -11.650 1.00 94.56 507 GLU A O 1
ATOM 3876 N N . THR A 1 508 ? 27.907 -0.622 -12.136 1.00 96.81 508 THR A N 1
ATOM 3877 C CA . THR A 1 508 ? 27.822 -1.269 -13.447 1.00 96.81 508 THR A CA 1
ATOM 3878 C C . THR A 1 508 ? 28.584 -2.591 -13.414 1.00 96.81 508 THR A C 1
ATOM 3880 O O . THR A 1 508 ? 29.818 -2.608 -13.423 1.00 96.81 508 THR A O 1
ATOM 3883 N N . THR A 1 509 ? 27.871 -3.715 -13.410 1.00 97.56 509 THR A N 1
ATOM 3884 C CA . THR A 1 509 ? 28.475 -5.058 -13.368 1.00 97.56 509 THR A CA 1
ATOM 3885 C C . THR A 1 509 ? 29.168 -5.428 -14.682 1.00 97.56 509 THR A C 1
ATOM 3887 O O . THR A 1 509 ? 28.846 -4.894 -15.745 1.00 97.56 509 THR A O 1
ATOM 3890 N N . ASP A 1 510 ? 30.128 -6.357 -14.639 1.00 97.75 510 ASP A N 1
ATOM 3891 C CA . ASP A 1 510 ? 30.804 -6.841 -15.853 1.00 97.75 510 ASP A CA 1
ATOM 3892 C C . ASP A 1 510 ? 29.815 -7.571 -16.794 1.00 97.75 510 ASP A C 1
ATOM 3894 O O . ASP A 1 510 ? 29.966 -7.528 -18.016 1.00 97.75 510 ASP A O 1
ATOM 3898 N N . GLU A 1 511 ? 28.753 -8.176 -16.257 1.00 97.19 511 GLU A N 1
ATOM 3899 C CA . GLU A 1 511 ? 27.656 -8.785 -17.018 1.00 97.19 511 GLU A CA 1
ATOM 3900 C C . GLU A 1 511 ? 26.882 -7.742 -17.831 1.00 97.19 511 GLU A C 1
ATOM 3902 O O . GLU A 1 511 ? 26.628 -7.963 -19.018 1.00 97.19 511 GLU A O 1
ATOM 3907 N N . LYS A 1 512 ? 26.565 -6.583 -17.232 1.00 96.94 512 LYS A N 1
ATOM 3908 C CA . LYS A 1 512 ? 25.910 -5.474 -17.941 1.00 96.94 512 LYS A CA 1
ATOM 3909 C C . LYS A 1 512 ? 26.786 -4.959 -19.081 1.00 96.94 512 LYS A C 1
ATOM 3911 O O . LYS A 1 512 ? 26.292 -4.784 -20.192 1.00 96.94 512 LYS A O 1
ATOM 3916 N N . VAL A 1 513 ? 28.093 -4.801 -18.853 1.00 98.25 513 VAL A N 1
ATOM 3917 C CA . VAL A 1 513 ? 29.045 -4.388 -19.903 1.00 98.25 513 VAL A CA 1
ATOM 3918 C C . VAL A 1 513 ? 29.034 -5.375 -21.073 1.00 98.25 513 VAL A C 1
ATOM 3920 O O . VAL A 1 513 ? 28.922 -4.960 -22.227 1.00 98.25 513 VAL A O 1
ATOM 3923 N N . LYS A 1 514 ? 29.100 -6.683 -20.793 1.00 98.12 514 LYS A N 1
ATOM 3924 C CA . LYS A 1 514 ? 29.055 -7.729 -21.829 1.00 98.12 514 LYS A CA 1
ATOM 3925 C C . LYS A 1 514 ? 27.736 -7.707 -22.603 1.00 98.12 514 LYS A C 1
ATOM 3927 O O . LYS A 1 514 ? 27.757 -7.849 -23.824 1.00 98.12 514 LYS A O 1
ATOM 3932 N N . ALA A 1 515 ? 26.609 -7.497 -21.923 1.00 96.50 515 ALA A N 1
ATOM 3933 C CA . ALA A 1 515 ? 25.296 -7.396 -22.557 1.00 96.50 515 ALA A CA 1
ATOM 3934 C C . ALA A 1 515 ? 25.188 -6.167 -23.478 1.00 96.50 515 ALA A C 1
ATOM 3936 O O . ALA A 1 515 ? 24.723 -6.292 -24.612 1.00 96.50 515 ALA A O 1
ATOM 3937 N N . LEU A 1 516 ? 25.677 -5.002 -23.041 1.00 97.56 516 LEU A N 1
ATOM 3938 C CA . LEU A 1 516 ? 25.718 -3.783 -23.857 1.00 97.56 516 LEU A CA 1
ATOM 3939 C C . LEU A 1 516 ? 26.643 -3.946 -25.070 1.00 97.56 516 LEU A C 1
ATOM 3941 O O . LEU A 1 516 ? 26.251 -3.612 -26.188 1.00 97.56 516 LEU A O 1
ATOM 3945 N N . ALA A 1 517 ? 27.832 -4.525 -24.887 1.00 98.00 517 ALA A N 1
ATOM 3946 C CA . ALA A 1 517 ? 28.752 -4.810 -25.986 1.00 98.00 517 ALA A CA 1
ATOM 3947 C C . ALA A 1 517 ? 28.134 -5.777 -27.010 1.00 98.00 517 ALA A C 1
ATOM 3949 O O . ALA A 1 517 ? 28.180 -5.526 -28.218 1.00 98.00 517 ALA A O 1
ATOM 3950 N N . TYR A 1 518 ? 27.493 -6.852 -26.533 1.00 97.06 518 TYR A N 1
ATOM 3951 C CA . TYR A 1 518 ? 26.747 -7.784 -27.377 1.00 97.06 518 TYR A CA 1
ATOM 3952 C C . TYR A 1 518 ? 25.640 -7.062 -28.151 1.00 97.06 518 TYR A C 1
ATOM 3954 O O . TYR A 1 518 ? 25.506 -7.267 -29.357 1.00 97.06 518 TYR A O 1
ATOM 3962 N N . SER A 1 519 ? 24.885 -6.184 -27.488 1.00 96.00 519 SER A N 1
ATOM 3963 C CA . SER A 1 519 ? 23.829 -5.389 -28.113 1.00 96.00 519 SER A CA 1
ATOM 3964 C C . SER A 1 519 ? 24.379 -4.488 -29.221 1.00 96.00 519 SER A C 1
ATOM 3966 O O . SER A 1 519 ? 23.896 -4.554 -30.350 1.00 96.00 519 SER A O 1
ATOM 3968 N N . ILE A 1 520 ? 25.453 -3.735 -28.967 1.00 96.69 520 ILE A N 1
ATOM 3969 C CA . ILE A 1 520 ? 26.102 -2.882 -29.977 1.00 96.69 520 ILE A CA 1
ATOM 3970 C C . ILE A 1 520 ? 26.539 -3.707 -31.194 1.00 96.69 520 ILE A C 1
ATOM 3972 O O . ILE A 1 520 ? 26.278 -3.331 -32.341 1.00 96.69 520 ILE A O 1
ATOM 3976 N N . LYS A 1 521 ? 27.166 -4.865 -30.965 1.00 95.25 521 LYS A N 1
ATOM 3977 C CA . LYS A 1 521 ? 27.677 -5.698 -32.053 1.00 95.25 521 LYS A CA 1
ATOM 3978 C C . LYS A 1 521 ? 26.569 -6.404 -32.835 1.00 95.25 521 LYS A C 1
ATOM 3980 O O . LYS A 1 521 ? 26.521 -6.319 -34.061 1.00 95.25 521 LYS A O 1
ATOM 3985 N N . TYR A 1 522 ? 25.716 -7.152 -32.148 1.00 93.75 522 TYR A N 1
ATOM 3986 C CA . TYR A 1 522 ? 24.806 -8.107 -32.779 1.00 93.75 522 TYR A CA 1
ATOM 3987 C C . TYR A 1 522 ? 23.396 -7.559 -32.966 1.00 93.75 522 TYR A C 1
ATOM 3989 O O . TYR A 1 522 ? 22.763 -7.908 -33.967 1.00 93.75 522 TYR A O 1
ATOM 3997 N N . ASN A 1 523 ? 22.925 -6.690 -32.069 1.00 94.31 523 ASN A N 1
ATOM 3998 C CA . ASN A 1 523 ? 21.578 -6.129 -32.144 1.00 94.31 523 ASN A CA 1
ATOM 3999 C C . ASN A 1 523 ? 21.579 -4.835 -32.959 1.00 94.31 523 ASN A C 1
ATOM 4001 O O . ASN A 1 523 ? 20.816 -4.739 -33.908 1.00 94.31 523 ASN A O 1
ATOM 4005 N N . LEU A 1 524 ? 22.472 -3.884 -32.675 1.00 94.94 524 LEU A N 1
ATOM 4006 C CA . LEU A 1 524 ? 22.589 -2.623 -33.423 1.00 94.94 524 LEU A CA 1
ATOM 4007 C C . LEU A 1 524 ? 23.398 -2.751 -34.723 1.00 94.94 524 LEU A C 1
ATOM 4009 O O . LEU A 1 524 ? 23.402 -1.826 -35.528 1.00 94.94 524 LEU A O 1
ATOM 4013 N N . LYS A 1 525 ? 24.048 -3.902 -34.947 1.00 95.25 525 LYS A N 1
ATOM 4014 C CA . LYS A 1 525 ? 24.843 -4.215 -36.151 1.00 95.25 525 LYS A CA 1
ATOM 4015 C C . LYS A 1 525 ? 26.065 -3.313 -36.345 1.00 95.25 525 LYS A C 1
ATOM 4017 O O . LYS A 1 525 ? 26.424 -3.012 -37.478 1.00 95.25 525 LYS A O 1
ATOM 4022 N N . MET A 1 526 ? 26.742 -2.963 -35.248 1.00 95.31 526 MET A N 1
ATOM 4023 C CA . MET A 1 526 ? 27.975 -2.161 -35.241 1.00 95.31 526 MET A CA 1
ATOM 4024 C C . MET A 1 526 ? 27.829 -0.828 -36.005 1.00 95.31 526 MET A C 1
ATOM 4026 O O . MET A 1 526 ? 28.515 -0.640 -37.011 1.00 95.31 526 MET A O 1
ATOM 4030 N N . PRO A 1 527 ? 26.956 0.097 -35.559 1.00 96.94 527 PRO A N 1
ATOM 4031 C CA . PRO A 1 527 ? 26.779 1.385 -36.228 1.00 96.94 527 PRO A CA 1
ATOM 4032 C C . PRO A 1 527 ? 28.098 2.156 -36.365 1.00 96.94 527 PRO A C 1
ATOM 4034 O O . PRO A 1 527 ? 28.959 2.066 -35.492 1.00 96.94 527 PRO A O 1
ATOM 4037 N N . ASP A 1 528 ? 28.253 2.944 -37.426 1.00 97.88 528 ASP A N 1
ATOM 4038 C CA . ASP A 1 528 ? 29.433 3.791 -37.629 1.00 97.88 528 ASP A CA 1
ATOM 4039 C C . ASP A 1 528 ? 29.497 4.920 -36.589 1.00 97.88 528 ASP A C 1
ATOM 4041 O O . ASP A 1 528 ? 30.588 5.290 -36.155 1.00 97.88 528 ASP A O 1
ATOM 4045 N N . ILE A 1 529 ? 28.335 5.436 -36.172 1.00 98.12 529 ILE A N 1
ATOM 4046 C CA . ILE A 1 529 ? 28.171 6.432 -35.105 1.00 98.12 529 ILE A CA 1
ATOM 4047 C C . ILE A 1 529 ? 27.054 5.972 -34.159 1.00 98.12 529 ILE A C 1
ATOM 4049 O O . ILE A 1 529 ? 25.975 5.573 -34.599 1.00 98.12 529 ILE A O 1
ATOM 4053 N N . ILE A 1 530 ? 27.290 6.059 -32.853 1.00 98.25 530 ILE A N 1
ATOM 4054 C CA . ILE A 1 530 ? 26.306 5.791 -31.803 1.00 98.25 530 ILE A CA 1
ATOM 4055 C C . ILE A 1 530 ? 26.248 7.024 -30.903 1.00 98.25 530 ILE A C 1
ATOM 4057 O O . ILE A 1 530 ? 27.205 7.303 -30.183 1.00 98.25 530 ILE A O 1
ATOM 4061 N N . GLY A 1 531 ? 25.135 7.755 -30.934 1.00 97.44 531 GLY A N 1
ATOM 4062 C CA . GLY A 1 531 ? 24.812 8.713 -29.880 1.00 97.44 531 GLY A CA 1
ATOM 4063 C C . GLY A 1 531 ? 24.470 7.941 -28.613 1.00 97.44 531 GLY A C 1
ATOM 4064 O O . GLY A 1 531 ? 23.593 7.082 -28.646 1.00 97.44 531 GLY A O 1
ATOM 4065 N N . VAL A 1 532 ? 25.187 8.185 -27.524 1.00 95.75 532 VAL A N 1
ATOM 4066 C CA . VAL A 1 532 ? 24.959 7.501 -26.251 1.00 95.75 532 VAL A CA 1
ATOM 4067 C C . VAL A 1 532 ? 24.395 8.441 -25.209 1.00 95.75 532 VAL A C 1
ATOM 4069 O O . VAL A 1 532 ? 24.806 9.596 -25.098 1.00 95.75 532 VAL A O 1
ATOM 4072 N N . GLU A 1 533 ? 23.457 7.909 -24.440 1.00 93.56 533 GLU A N 1
ATOM 4073 C CA . GLU A 1 533 ? 22.789 8.583 -23.334 1.00 93.56 533 GLU A CA 1
ATOM 4074 C C . GLU A 1 533 ? 23.059 7.810 -22.046 1.00 93.56 533 GLU A C 1
ATOM 4076 O O . GLU A 1 533 ? 23.234 6.593 -22.083 1.00 93.56 533 GLU A O 1
ATOM 4081 N N . GLU A 1 534 ? 23.031 8.501 -20.906 1.00 92.75 534 GLU A N 1
ATOM 4082 C CA . GLU A 1 534 ? 23.203 7.889 -19.583 1.00 92.75 534 GLU A CA 1
ATOM 4083 C C . GLU A 1 534 ? 24.620 7.347 -19.307 1.00 92.75 534 GLU A C 1
ATOM 4085 O O . GLU A 1 534 ? 24.803 6.388 -18.554 1.00 92.75 534 GLU A O 1
ATOM 4090 N N . MET A 1 535 ? 25.641 7.986 -19.889 1.00 94.50 535 MET A N 1
ATOM 4091 C CA . MET A 1 535 ? 27.036 7.792 -19.483 1.00 94.50 535 MET A CA 1
ATOM 4092 C C . MET A 1 535 ? 27.311 8.602 -18.209 1.00 94.50 535 MET A C 1
ATOM 4094 O O . MET A 1 535 ? 27.080 9.813 -18.180 1.00 94.50 535 MET A O 1
ATOM 4098 N N . GLN A 1 536 ? 27.826 7.946 -17.175 1.00 94.38 536 GLN A N 1
ATOM 4099 C CA . GLN A 1 536 ? 28.267 8.563 -15.925 1.00 94.38 536 GLN A CA 1
ATOM 4100 C C . GLN A 1 536 ? 29.785 8.776 -15.900 1.00 94.38 536 GLN A C 1
ATOM 4102 O O . GLN A 1 536 ? 30.537 8.246 -16.726 1.00 94.38 536 GLN A O 1
ATOM 4107 N N . ASP A 1 537 ? 30.224 9.507 -14.880 1.00 93.94 537 ASP A N 1
ATOM 4108 C CA . ASP A 1 537 ? 31.622 9.653 -14.492 1.00 93.94 537 ASP A CA 1
ATOM 4109 C C . ASP A 1 537 ? 32.315 8.303 -14.260 1.00 93.94 537 ASP A C 1
ATOM 4111 O O . ASP A 1 537 ? 31.691 7.256 -14.054 1.00 93.94 537 ASP A O 1
ATOM 4115 N N . ASN A 1 538 ? 33.645 8.321 -14.246 1.00 96.25 538 ASN A N 1
ATOM 4116 C CA . ASN A 1 538 ? 34.475 7.144 -13.996 1.00 96.25 538 ASN A CA 1
ATOM 4117 C C . ASN A 1 538 ? 34.161 6.465 -12.654 1.00 96.25 538 ASN A C 1
ATOM 4119 O O . ASN A 1 538 ? 34.304 5.248 -12.520 1.00 96.25 538 ASN A O 1
ATOM 4123 N N . ASN A 1 539 ? 33.746 7.241 -11.657 1.00 94.25 539 ASN A N 1
ATOM 4124 C CA . ASN A 1 539 ? 33.434 6.781 -10.309 1.00 94.25 539 ASN A CA 1
ATOM 4125 C C . ASN A 1 539 ? 31.928 6.518 -10.084 1.00 94.25 539 ASN A C 1
ATOM 4127 O O . ASN A 1 539 ? 31.564 6.040 -9.008 1.00 94.25 539 ASN A O 1
ATOM 4131 N N . GLY A 1 540 ? 31.074 6.717 -11.096 1.00 93.62 540 GLY A N 1
ATOM 4132 C CA . GLY A 1 540 ? 29.635 6.467 -11.007 1.00 93.62 540 GLY A CA 1
ATOM 4133 C C . GLY A 1 540 ? 28.905 7.525 -10.181 1.00 93.62 540 GLY A C 1
ATOM 4134 O O . GLY A 1 540 ? 29.019 8.707 -10.474 1.00 93.62 540 GLY A O 1
ATOM 4135 N N . SER A 1 541 ? 28.159 7.110 -9.155 1.00 92.75 541 SER A N 1
ATOM 4136 C CA . SER A 1 541 ? 27.386 8.005 -8.271 1.00 92.75 541 SER A CA 1
ATOM 4137 C C . SER A 1 541 ? 28.169 8.616 -7.097 1.00 92.75 541 SER A C 1
ATOM 4139 O O . SER A 1 541 ? 27.592 9.265 -6.221 1.00 92.75 541 SER A O 1
ATOM 4141 N N . ILE A 1 542 ? 29.490 8.416 -7.044 1.00 93.00 542 ILE A N 1
ATOM 4142 C CA . ILE A 1 542 ? 30.331 8.955 -5.967 1.00 93.00 542 ILE A CA 1
ATOM 4143 C C . ILE A 1 542 ? 30.515 10.469 -6.157 1.00 93.00 542 ILE A C 1
ATOM 4145 O O . ILE A 1 542 ? 31.263 10.917 -7.021 1.00 93.00 542 ILE A O 1
ATOM 4149 N N . ASN A 1 543 ? 29.891 11.259 -5.280 1.00 91.00 543 ASN A N 1
ATOM 4150 C CA . ASN A 1 543 ? 29.963 12.723 -5.316 1.00 91.00 543 ASN A CA 1
ATOM 4151 C C . ASN A 1 543 ? 31.278 13.266 -4.716 1.00 91.00 543 ASN A C 1
ATOM 4153 O O . ASN A 1 543 ? 31.298 13.765 -3.590 1.00 91.00 543 ASN A O 1
ATOM 4157 N N . ASP A 1 544 ? 32.386 13.147 -5.450 1.00 92.50 544 ASP A N 1
ATOM 4158 C CA . ASP A 1 544 ? 33.714 13.664 -5.064 1.00 92.50 544 ASP A CA 1
ATOM 4159 C C . ASP A 1 544 ? 34.232 14.791 -5.982 1.00 92.50 544 ASP A C 1
ATOM 4161 O O . ASP A 1 544 ? 35.360 15.262 -5.821 1.00 92.50 544 ASP A O 1
ATOM 4165 N N . GLY A 1 545 ? 33.401 15.242 -6.927 1.00 90.62 545 GLY A N 1
ATOM 4166 C CA . GLY A 1 545 ? 33.741 16.265 -7.914 1.00 90.62 545 GLY A CA 1
ATOM 4167 C C . GLY A 1 545 ? 34.331 15.740 -9.224 1.00 90.62 545 GLY A C 1
ATOM 4168 O O . GLY A 1 545 ? 34.627 16.545 -10.107 1.00 90.62 545 GLY A O 1
ATOM 4169 N N . THR A 1 546 ? 34.502 14.424 -9.378 1.00 92.88 546 THR A N 1
ATOM 4170 C CA . THR A 1 546 ? 34.907 13.811 -10.651 1.00 92.88 546 THR A CA 1
ATOM 4171 C C . THR A 1 546 ? 33.844 14.041 -11.721 1.00 92.88 546 THR A C 1
ATOM 4173 O O . THR A 1 546 ? 32.694 13.671 -11.531 1.00 92.88 546 THR A O 1
ATOM 4176 N N . THR A 1 547 ? 34.245 14.598 -12.866 1.00 92.38 547 THR A N 1
ATOM 4177 C CA . THR A 1 547 ? 33.379 14.754 -14.051 1.00 92.38 547 THR A CA 1
ATOM 4178 C C . THR A 1 547 ? 33.874 13.984 -15.281 1.00 92.38 547 THR A C 1
ATOM 4180 O O . THR A 1 547 ? 33.209 13.976 -16.316 1.00 92.38 547 THR A O 1
ATOM 4183 N N . ASP A 1 548 ? 35.058 13.362 -15.204 1.00 94.50 548 ASP A N 1
ATOM 4184 C CA . ASP A 1 548 ? 35.656 12.606 -16.311 1.00 94.50 548 ASP A CA 1
ATOM 4185 C C . ASP A 1 548 ? 34.954 11.255 -16.497 1.00 94.50 548 ASP A C 1
ATOM 4187 O O . ASP A 1 548 ? 34.810 10.497 -15.537 1.00 94.50 548 ASP A O 1
ATOM 4191 N N . ALA A 1 549 ? 34.582 10.929 -17.737 1.00 95.50 549 ALA A N 1
ATOM 4192 C CA . ALA A 1 549 ? 33.954 9.663 -18.126 1.00 95.50 549 ALA A CA 1
ATOM 4193 C C . ALA A 1 549 ? 34.845 8.789 -19.035 1.00 95.50 549 ALA A C 1
ATOM 4195 O O . ALA A 1 549 ? 34.382 7.794 -19.604 1.00 95.50 549 ALA A O 1
ATOM 4196 N N . SER A 1 550 ? 36.126 9.138 -19.201 1.00 96.88 550 SER A N 1
ATOM 4197 C CA . SER A 1 550 ? 37.040 8.456 -20.123 1.00 96.88 550 SER A CA 1
ATOM 4198 C C . SER A 1 550 ? 37.208 6.952 -19.851 1.00 96.88 550 SER A C 1
ATOM 4200 O O . SER A 1 550 ? 37.209 6.150 -20.790 1.00 96.88 550 SER A O 1
ATOM 4202 N N . LEU A 1 551 ? 37.293 6.531 -18.585 1.00 98.12 551 LEU A N 1
ATOM 4203 C CA . LEU A 1 551 ? 37.386 5.120 -18.194 1.00 98.12 551 LEU A CA 1
ATOM 4204 C C . LEU A 1 551 ? 36.050 4.399 -18.375 1.00 98.12 551 LEU A C 1
ATOM 4206 O O . LEU A 1 551 ? 36.045 3.236 -18.787 1.00 98.12 551 LEU A O 1
ATOM 4210 N N . SER A 1 552 ? 34.928 5.076 -18.109 1.00 97.56 552 SER A N 1
ATOM 4211 C CA . SER A 1 552 ? 33.584 4.547 -18.373 1.00 97.56 552 SER A CA 1
ATOM 4212 C C . SER A 1 552 ? 33.427 4.236 -19.863 1.00 97.56 552 SER A C 1
ATOM 4214 O O . SER A 1 552 ? 33.175 3.091 -20.243 1.00 97.56 552 SER A O 1
ATOM 4216 N N . ALA A 1 553 ? 33.712 5.206 -20.732 1.00 98.00 553 ALA A N 1
ATOM 4217 C CA . ALA A 1 553 ? 33.692 5.014 -22.179 1.00 98.00 553 ALA A CA 1
ATOM 4218 C C . ALA A 1 553 ? 34.632 3.884 -22.626 1.00 98.00 553 ALA A C 1
ATOM 4220 O O . ALA A 1 553 ? 34.223 2.984 -23.369 1.00 98.00 553 ALA A O 1
ATOM 4221 N N . LYS A 1 554 ? 35.874 3.875 -22.119 1.00 98.38 554 LYS A N 1
ATOM 4222 C CA . LYS A 1 554 ? 36.867 2.842 -22.439 1.00 98.38 554 LYS A CA 1
ATOM 4223 C C . LYS A 1 554 ? 36.358 1.436 -22.121 1.00 98.38 554 LYS A C 1
ATOM 4225 O O . LYS A 1 554 ? 36.578 0.524 -22.910 1.00 98.38 554 LYS A O 1
ATOM 4230 N N . ARG A 1 555 ? 35.649 1.254 -21.004 1.00 98.25 555 ARG A N 1
ATOM 4231 C CA . ARG A 1 555 ? 35.154 -0.056 -20.559 1.00 98.25 555 ARG A CA 1
ATOM 4232 C C . ARG A 1 555 ? 34.184 -0.697 -21.558 1.00 98.25 555 ARG A C 1
ATOM 4234 O O . ARG A 1 555 ? 34.284 -1.898 -21.796 1.00 98.25 555 ARG A O 1
ATOM 4241 N N . ILE A 1 556 ? 33.284 0.079 -22.171 1.00 97.75 556 ILE A N 1
ATOM 4242 C CA . ILE A 1 556 ? 32.395 -0.431 -23.235 1.00 97.75 556 ILE A CA 1
ATOM 4243 C C . ILE A 1 556 ? 33.177 -0.673 -24.524 1.00 97.75 556 ILE A C 1
ATOM 4245 O O . ILE A 1 556 ? 33.000 -1.718 -25.149 1.00 97.75 556 ILE A O 1
ATOM 4249 N N . ILE A 1 557 ? 34.045 0.265 -24.918 1.00 98.44 557 ILE A N 1
ATOM 4250 C CA . ILE A 1 557 ? 34.850 0.154 -26.145 1.00 98.44 557 ILE A CA 1
ATOM 4251 C C . ILE A 1 557 ? 35.697 -1.122 -26.116 1.00 98.44 557 ILE A C 1
ATOM 4253 O O . ILE A 1 557 ? 35.687 -1.889 -27.080 1.00 98.44 557 ILE A O 1
ATOM 4257 N N . ASP A 1 558 ? 36.389 -1.373 -25.005 1.00 98.50 558 ASP A N 1
ATOM 4258 C CA . ASP A 1 558 ? 37.208 -2.568 -24.814 1.00 98.50 558 ASP A CA 1
ATOM 4259 C C . ASP A 1 558 ? 36.358 -3.840 -24.896 1.00 98.50 558 ASP A C 1
ATOM 4261 O O . ASP A 1 558 ? 36.750 -4.785 -25.574 1.00 98.50 558 ASP A O 1
ATOM 4265 N N . ALA A 1 559 ? 35.177 -3.860 -24.271 1.00 98.50 559 ALA A N 1
ATOM 4266 C CA . ALA A 1 559 ? 34.288 -5.019 -24.302 1.00 98.50 559 ALA A CA 1
ATOM 4267 C C . ALA A 1 559 ? 33.726 -5.300 -25.706 1.00 98.50 559 ALA A C 1
ATOM 4269 O O . ALA A 1 559 ? 33.619 -6.457 -26.115 1.00 98.50 559 ALA A O 1
ATOM 4270 N N . VAL A 1 560 ? 33.398 -4.257 -26.478 1.00 98.50 560 VAL A N 1
ATOM 4271 C CA . VAL A 1 560 ? 33.010 -4.391 -27.891 1.00 98.50 560 VAL A CA 1
ATOM 4272 C C . VAL A 1 560 ? 34.177 -4.941 -28.710 1.00 98.50 560 VAL A C 1
ATOM 4274 O O . VAL A 1 560 ? 33.986 -5.846 -29.528 1.00 98.50 560 VAL A O 1
ATOM 4277 N N . LEU A 1 561 ? 35.391 -4.438 -28.479 1.00 97.94 561 LEU A N 1
ATOM 4278 C CA . LEU A 1 561 ? 36.595 -4.889 -29.170 1.00 97.94 561 LEU A CA 1
ATOM 4279 C C . LEU A 1 561 ? 36.945 -6.347 -28.826 1.00 97.94 561 LEU A C 1
ATOM 4281 O O . LEU A 1 561 ? 37.301 -7.115 -29.719 1.00 97.94 561 LEU A O 1
ATOM 4285 N N . GLU A 1 562 ? 36.785 -6.752 -27.565 1.00 98.12 562 GLU A N 1
ATOM 4286 C CA . GLU A 1 562 ? 37.016 -8.117 -27.073 1.00 98.12 562 GLU A CA 1
ATOM 4287 C C . GLU A 1 562 ? 36.151 -9.136 -27.824 1.00 98.12 562 GLU A C 1
ATOM 4289 O O . GLU A 1 562 ? 36.632 -10.187 -28.252 1.00 98.12 562 GLU A O 1
ATOM 4294 N N . ILE A 1 563 ? 34.890 -8.789 -28.097 1.00 97.94 563 ILE A N 1
ATOM 4295 C CA . ILE A 1 563 ? 33.998 -9.624 -28.906 1.00 97.94 563 ILE A CA 1
ATOM 4296 C C . ILE A 1 563 ? 34.179 -9.410 -30.414 1.00 97.94 563 ILE A C 1
ATOM 4298 O O . ILE A 1 563 ? 33.320 -9.835 -31.185 1.00 97.94 563 ILE A O 1
ATOM 4302 N N . ARG A 1 564 ? 35.289 -8.814 -30.871 1.00 97.12 564 ARG A N 1
ATOM 4303 C CA . ARG A 1 564 ? 35.619 -8.534 -32.284 1.00 97.12 564 ARG A CA 1
ATOM 4304 C C . ARG A 1 564 ? 34.652 -7.563 -32.975 1.00 97.12 564 ARG A C 1
ATOM 4306 O O . ARG A 1 564 ? 34.298 -7.770 -34.136 1.00 97.12 564 ARG A O 1
ATOM 4313 N N . GLY A 1 565 ? 34.153 -6.566 -32.251 1.00 96.50 565 GLY A N 1
ATOM 4314 C CA . GLY A 1 565 ? 33.500 -5.390 -32.828 1.00 96.50 565 GLY A CA 1
ATOM 4315 C C . GLY A 1 565 ? 34.517 -4.338 -33.298 1.00 96.50 565 GLY A C 1
ATOM 4316 O O . GLY A 1 565 ? 35.728 -4.553 -33.182 1.00 96.50 565 GLY A O 1
ATOM 4317 N N . PRO A 1 566 ? 34.055 -3.204 -33.850 1.00 95.56 566 PRO A N 1
ATOM 4318 C CA . PRO A 1 566 ? 34.940 -2.119 -34.252 1.00 95.56 566 PRO A CA 1
ATOM 4319 C C . PRO A 1 566 ? 35.582 -1.451 -33.032 1.00 95.56 566 PRO A C 1
ATOM 4321 O O . PRO A 1 566 ? 34.998 -1.377 -31.949 1.00 95.56 566 PRO A O 1
ATOM 4324 N N . LYS A 1 567 ? 36.789 -0.919 -33.229 1.00 96.44 567 LYS A N 1
ATOM 4325 C CA . LYS A 1 567 ? 37.454 -0.077 -32.237 1.00 96.44 567 LYS A CA 1
ATOM 4326 C C . LYS A 1 567 ? 36.849 1.324 -32.296 1.00 96.44 567 LYS A C 1
ATOM 4328 O O . LYS A 1 567 ? 37.305 2.149 -33.079 1.00 96.44 567 LYS A O 1
ATOM 4333 N N . TYR A 1 568 ? 35.819 1.565 -31.497 1.00 98.44 568 TYR A N 1
ATOM 4334 C CA . TYR A 1 568 ? 35.221 2.889 -31.364 1.00 98.44 568 TYR A CA 1
ATOM 4335 C C . TYR A 1 568 ? 36.174 3.884 -30.685 1.00 98.44 568 TYR A C 1
ATOM 4337 O O . TYR A 1 568 ? 36.989 3.513 -29.840 1.00 98.44 568 TYR A O 1
ATOM 4345 N N . GLU A 1 569 ? 36.027 5.155 -31.033 1.00 98.06 569 GLU A N 1
ATOM 4346 C CA . GLU A 1 569 ? 36.498 6.302 -30.257 1.00 98.06 569 GLU A CA 1
ATOM 4347 C C . GLU A 1 569 ? 35.293 6.993 -29.611 1.00 98.06 569 GLU A C 1
ATOM 4349 O O . GLU A 1 569 ? 34.172 6.859 -30.101 1.00 98.06 569 GLU A O 1
ATOM 4354 N N . TYR A 1 570 ? 35.511 7.696 -28.498 1.00 97.44 570 TYR A N 1
ATOM 4355 C CA . TYR A 1 570 ? 34.461 8.401 -27.763 1.00 97.44 570 TYR A CA 1
ATOM 4356 C C . TYR A 1 570 ? 34.744 9.895 -27.743 1.00 97.44 570 TYR A C 1
ATOM 4358 O O . TYR A 1 570 ? 35.879 10.307 -27.500 1.00 97.44 570 TYR A O 1
ATOM 4366 N N . VAL A 1 571 ? 33.707 10.697 -27.963 1.00 96.06 571 VAL A N 1
ATOM 4367 C CA . VAL A 1 571 ? 33.781 12.146 -27.809 1.00 96.06 571 VAL A CA 1
ATOM 4368 C C . VAL A 1 571 ? 32.592 12.662 -27.003 1.00 96.06 571 VAL A C 1
ATOM 4370 O O . VAL A 1 571 ? 31.448 12.265 -27.228 1.00 96.06 571 VAL A O 1
ATOM 4373 N N . GLU A 1 572 ? 32.879 13.556 -26.061 1.00 92.94 572 GLU A N 1
ATOM 4374 C CA . GLU A 1 572 ? 31.909 14.227 -25.196 1.00 92.94 572 GLU A CA 1
ATOM 4375 C C . GLU A 1 572 ? 32.326 15.681 -24.939 1.00 92.94 572 GLU A C 1
ATOM 4377 O O . GLU A 1 572 ? 33.409 16.114 -25.342 1.00 92.94 572 GLU A O 1
ATOM 4382 N N . ILE A 1 573 ? 31.483 16.405 -24.204 1.00 91.00 573 ILE A N 1
ATOM 4383 C CA . ILE A 1 573 ? 31.895 17.564 -23.414 1.00 91.00 573 ILE A CA 1
ATOM 4384 C C . ILE A 1 573 ? 31.516 17.248 -21.974 1.00 91.00 573 ILE A C 1
ATOM 4386 O O . ILE A 1 573 ? 30.337 17.031 -21.696 1.00 91.00 573 ILE A O 1
ATOM 4390 N N . ALA A 1 574 ? 32.513 17.213 -21.087 1.00 89.25 574 ALA A N 1
ATOM 4391 C CA . ALA A 1 574 ? 32.269 16.925 -19.685 1.00 89.25 574 ALA A CA 1
ATOM 4392 C C . ALA A 1 574 ? 31.322 17.991 -19.088 1.00 89.25 574 ALA A C 1
ATOM 4394 O O . ALA A 1 574 ? 31.552 19.190 -19.290 1.00 89.25 574 ALA A O 1
ATOM 4395 N N . PRO A 1 575 ? 30.265 17.571 -18.376 1.00 87.38 575 PRO A N 1
ATOM 4396 C CA . PRO A 1 575 ? 29.372 18.462 -17.654 1.00 87.38 575 PRO A CA 1
ATOM 4397 C C . PRO A 1 575 ? 30.102 19.159 -16.506 1.00 87.38 575 PRO A C 1
ATOM 4399 O O . PRO A 1 575 ? 31.176 18.739 -16.057 1.00 87.38 575 PRO A O 1
ATOM 4402 N N . ASN A 1 576 ? 29.484 20.216 -15.992 1.00 86.06 576 ASN A N 1
ATOM 4403 C CA . ASN A 1 576 ? 29.949 20.833 -14.758 1.00 86.06 576 ASN A CA 1
ATOM 4404 C C . ASN A 1 576 ? 29.444 20.029 -13.556 1.00 86.06 576 ASN A C 1
ATOM 4406 O O . ASN A 1 576 ? 28.300 19.574 -13.540 1.00 86.06 576 ASN A O 1
ATOM 4410 N N . ASN A 1 577 ? 30.286 19.906 -12.527 1.00 87.69 577 ASN A N 1
ATOM 4411 C CA . ASN A 1 577 ? 29.958 19.108 -11.350 1.00 87.69 577 ASN A CA 1
ATOM 4412 C C . ASN A 1 577 ? 28.644 19.570 -10.687 1.00 87.69 577 ASN A C 1
ATOM 4414 O O . ASN A 1 577 ? 28.538 20.729 -10.284 1.00 87.69 577 ASN A O 1
ATOM 4418 N N . ASN A 1 578 ? 27.688 18.654 -10.529 1.00 82.19 578 ASN A N 1
ATOM 4419 C CA . ASN A 1 578 ? 26.366 18.851 -9.929 1.00 82.19 578 ASN A CA 1
ATOM 4420 C C . ASN A 1 578 ? 25.482 19.923 -10.603 1.00 82.19 578 ASN A C 1
ATOM 4422 O O . ASN A 1 578 ? 24.555 20.419 -9.964 1.00 82.19 578 ASN A O 1
ATOM 4426 N N . LEU A 1 579 ? 25.744 20.300 -11.863 1.00 78.44 579 LEU A N 1
ATOM 4427 C CA . LEU A 1 579 ? 24.920 21.287 -12.584 1.00 78.44 579 LEU A CA 1
ATOM 4428 C C . LEU A 1 579 ? 24.025 20.680 -13.668 1.00 78.44 579 LEU A C 1
ATOM 4430 O O . LEU A 1 579 ? 22.993 21.259 -13.990 1.00 78.44 579 LEU A O 1
ATOM 4434 N N . ASP A 1 580 ? 24.396 19.524 -14.214 1.00 70.50 580 ASP A N 1
ATOM 4435 C CA . ASP A 1 580 ? 23.658 18.857 -15.284 1.00 70.50 580 ASP A CA 1
ATOM 4436 C C . ASP A 1 580 ? 22.897 17.642 -14.712 1.00 70.50 580 ASP A C 1
ATOM 4438 O O . ASP A 1 580 ? 23.483 16.788 -14.047 1.00 70.50 580 ASP A O 1
ATOM 4442 N N . GLY A 1 581 ? 21.574 17.580 -14.926 1.00 65.50 581 GLY A N 1
ATOM 4443 C CA . GLY A 1 581 ? 20.683 16.599 -14.284 1.00 65.50 581 GLY A CA 1
ATOM 4444 C C . GLY A 1 581 ? 21.033 15.116 -14.526 1.00 65.50 581 GLY A C 1
ATOM 4445 O O . GLY A 1 581 ? 21.584 14.730 -15.563 1.00 65.50 581 GLY A O 1
ATOM 4446 N N . GLY A 1 582 ? 20.656 14.256 -13.574 1.00 72.56 582 GLY A N 1
ATOM 4447 C CA . GLY A 1 582 ? 20.957 12.822 -13.583 1.00 72.56 582 GLY A CA 1
ATOM 4448 C C . GLY A 1 582 ? 20.774 12.170 -12.208 1.00 72.56 582 GLY A C 1
ATOM 4449 O O . GLY A 1 582 ? 20.062 12.695 -11.353 1.00 72.56 582 GLY A O 1
ATOM 4450 N N . ALA A 1 583 ? 21.413 11.019 -11.992 1.00 79.56 583 ALA A N 1
ATOM 4451 C CA . ALA A 1 583 ? 21.430 10.349 -10.693 1.00 79.56 583 ALA A CA 1
ATOM 4452 C C . ALA A 1 583 ? 22.209 11.183 -9.650 1.00 79.56 583 ALA A C 1
ATOM 4454 O O . ALA A 1 583 ? 23.267 11.713 -9.986 1.00 79.56 583 ALA A O 1
ATOM 4455 N N . PRO A 1 584 ? 21.748 11.286 -8.386 1.00 83.31 584 PRO A N 1
ATOM 4456 C CA . PRO A 1 584 ? 22.441 12.060 -7.355 1.00 83.31 584 PRO A CA 1
ATOM 4457 C C . PRO A 1 584 ? 23.923 11.688 -7.225 1.00 83.31 584 PRO A C 1
ATOM 4459 O O . PRO A 1 584 ? 24.256 10.515 -7.069 1.00 83.31 584 PRO A O 1
ATOM 4462 N N . GLY A 1 585 ? 24.802 12.691 -7.280 1.00 84.44 585 GLY A N 1
ATOM 4463 C CA . GLY A 1 585 ? 26.252 12.511 -7.177 1.00 84.44 585 GLY A CA 1
ATOM 4464 C C . GLY A 1 585 ? 26.952 12.020 -8.444 1.00 84.44 585 GLY A C 1
ATOM 4465 O O . GLY A 1 585 ? 28.175 12.089 -8.490 1.00 84.44 585 GLY A O 1
ATOM 4466 N N . ALA A 1 586 ? 26.203 11.576 -9.459 1.00 86.19 586 ALA A N 1
ATOM 4467 C CA . ALA A 1 586 ? 26.727 11.321 -10.791 1.00 86.19 586 ALA A CA 1
ATOM 4468 C C . ALA A 1 586 ? 26.456 12.531 -11.677 1.00 86.19 586 ALA A C 1
ATOM 4470 O O . ALA A 1 586 ? 25.319 12.984 -11.822 1.00 86.19 586 ALA A O 1
ATOM 4471 N N . ASN A 1 587 ? 27.480 12.991 -12.373 1.00 88.19 587 ASN A N 1
ATOM 4472 C CA . ASN A 1 587 ? 27.273 13.858 -13.509 1.00 88.19 587 ASN A CA 1
ATOM 4473 C C . ASN A 1 587 ? 26.904 12.925 -14.673 1.00 88.19 587 ASN A C 1
ATOM 4475 O O . ASN A 1 587 ? 27.614 11.959 -14.954 1.00 88.19 587 ASN A O 1
ATOM 4479 N N . ILE A 1 588 ? 25.783 13.121 -15.356 1.00 89.06 588 ILE A N 1
ATOM 4480 C CA . ILE A 1 588 ? 25.396 12.249 -16.478 1.00 89.06 588 ILE A CA 1
ATOM 4481 C C . ILE A 1 588 ? 25.459 13.049 -17.769 1.00 89.06 588 ILE A C 1
ATOM 4483 O O . ILE A 1 588 ? 24.989 14.183 -17.823 1.00 89.06 588 ILE A O 1
ATOM 4487 N N . ARG A 1 589 ? 26.023 12.455 -18.825 1.00 89.62 589 ARG A N 1
ATOM 4488 C CA . ARG A 1 589 ? 26.233 13.122 -20.112 1.00 89.62 589 ARG A CA 1
ATOM 4489 C C . ARG A 1 589 ? 25.655 12.351 -21.288 1.00 89.62 589 ARG A C 1
ATOM 4491 O O . ARG A 1 589 ? 25.311 11.170 -21.203 1.00 89.62 589 ARG A O 1
ATOM 4498 N N . VAL A 1 590 ? 25.610 13.062 -22.406 1.00 91.31 590 VAL A N 1
ATOM 4499 C CA . VAL A 1 590 ? 25.519 12.485 -23.743 1.00 91.31 590 VAL A CA 1
ATOM 4500 C C . VAL A 1 590 ? 26.898 12.500 -24.399 1.00 91.31 590 VAL A C 1
ATOM 4502 O O . VAL A 1 590 ? 27.732 13.356 -24.101 1.00 91.31 590 VAL A O 1
ATOM 4505 N N . GLY A 1 591 ? 27.134 11.571 -25.315 1.00 94.06 591 GLY A N 1
ATOM 4506 C CA . GLY A 1 591 ? 28.376 11.497 -26.078 1.00 94.06 591 GLY A CA 1
ATOM 4507 C C . GLY A 1 591 ? 28.188 10.741 -27.384 1.00 94.06 591 GLY A C 1
ATOM 4508 O O . GLY A 1 591 ? 27.100 10.244 -27.673 1.00 94.06 591 GLY A O 1
ATOM 4509 N N . PHE A 1 592 ? 29.252 10.627 -28.173 1.00 97.75 592 PHE A N 1
ATOM 4510 C CA . PHE A 1 592 ? 29.248 9.819 -29.391 1.00 97.75 592 PHE A CA 1
ATOM 4511 C C . PHE A 1 592 ? 30.359 8.778 -29.348 1.00 97.75 592 PHE A C 1
ATOM 4513 O O . PHE A 1 592 ? 31.532 9.134 -29.228 1.00 97.75 592 PHE A O 1
ATOM 4520 N N . PHE A 1 593 ? 30.003 7.505 -29.520 1.00 98.38 593 PHE A N 1
ATOM 4521 C CA . PHE A 1 593 ? 30.951 6.506 -30.005 1.00 98.38 593 PHE A CA 1
ATOM 4522 C C . PHE A 1 593 ? 30.988 6.561 -31.533 1.00 98.38 593 PHE A C 1
ATOM 4524 O O . PHE A 1 593 ? 29.937 6.554 -32.171 1.00 98.38 593 PHE A O 1
ATOM 4531 N N . TYR A 1 594 ? 32.170 6.588 -32.142 1.00 98.25 594 TYR A N 1
ATOM 4532 C CA . TYR A 1 594 ? 32.307 6.588 -33.601 1.00 98.25 594 TYR A CA 1
ATOM 4533 C C . TYR A 1 594 ? 33.433 5.670 -34.072 1.00 98.25 594 TYR A C 1
ATOM 4535 O O . TYR A 1 594 ? 34.437 5.492 -33.384 1.00 98.25 594 TYR A O 1
ATOM 4543 N N . ASN A 1 595 ? 33.244 5.021 -35.219 1.00 97.75 595 ASN A N 1
ATOM 4544 C CA . ASN A 1 595 ? 34.224 4.114 -35.804 1.00 97.75 595 ASN A CA 1
ATOM 4545 C C . ASN A 1 595 ? 35.215 4.915 -36.676 1.00 97.75 595 ASN A C 1
ATOM 4547 O O . ASN A 1 595 ? 34.855 5.314 -37.789 1.00 97.75 595 ASN A O 1
ATOM 4551 N N . PRO A 1 596 ? 36.471 5.125 -36.236 1.00 97.06 596 PRO A N 1
ATOM 4552 C CA . PRO A 1 596 ? 37.433 5.977 -36.937 1.00 97.06 596 PRO A CA 1
ATOM 4553 C C . PRO A 1 596 ? 37.882 5.411 -38.293 1.00 97.06 596 PRO A C 1
ATOM 4555 O O . PRO A 1 596 ? 38.450 6.134 -39.104 1.00 97.06 596 PRO A O 1
ATOM 4558 N N . SER A 1 597 ? 37.621 4.125 -38.571 1.00 95.62 597 SER A N 1
ATOM 4559 C CA . SER A 1 597 ? 37.867 3.517 -39.891 1.00 95.62 597 SER A CA 1
ATOM 4560 C C . SER A 1 597 ? 36.781 3.843 -40.925 1.00 95.62 597 SER A C 1
ATOM 4562 O O . SER A 1 597 ? 36.833 3.349 -42.047 1.00 95.62 597 SER A O 1
ATOM 4564 N N . ARG A 1 598 ? 35.741 4.579 -40.521 1.00 96.94 598 ARG A N 1
ATOM 4565 C CA . ARG A 1 598 ? 34.523 4.834 -41.307 1.00 96.94 598 ARG A CA 1
ATOM 4566 C C . ARG A 1 598 ? 34.163 6.307 -41.330 1.00 96.94 598 ARG A C 1
ATOM 4568 O O . ARG A 1 598 ? 33.656 6.804 -42.328 1.00 96.94 598 ARG A O 1
ATOM 4575 N N . VAL A 1 599 ? 34.418 7.007 -40.230 1.00 97.31 599 VAL A N 1
ATOM 4576 C CA . VAL A 1 599 ? 34.155 8.437 -40.099 1.00 97.31 599 VAL A CA 1
ATOM 4577 C C . VAL A 1 599 ? 35.323 9.138 -39.420 1.00 97.31 599 VAL A C 1
ATOM 4579 O O . VAL A 1 599 ? 36.025 8.556 -38.597 1.00 97.31 599 VAL A O 1
ATOM 4582 N N . LYS A 1 600 ? 35.517 10.417 -39.740 1.00 97.00 600 LYS A N 1
ATOM 4583 C CA . LYS A 1 600 ? 36.435 11.322 -39.043 1.00 97.00 600 LYS A CA 1
ATOM 4584 C C . LYS A 1 600 ? 35.641 12.408 -38.333 1.00 97.00 600 LYS A C 1
ATOM 4586 O O . LYS A 1 600 ? 34.785 13.026 -38.956 1.00 97.00 600 LYS A O 1
ATOM 4591 N N . LEU A 1 601 ? 35.963 12.691 -37.076 1.00 95.38 601 LEU A N 1
ATOM 4592 C CA . LEU A 1 601 ? 35.453 13.877 -36.392 1.00 95.38 601 LEU A CA 1
ATOM 4593 C C . LEU A 1 601 ? 36.029 15.141 -37.063 1.00 95.38 601 LEU A C 1
ATOM 4595 O O . LEU A 1 601 ? 37.248 15.313 -37.130 1.00 95.38 601 LEU A O 1
ATOM 4599 N N . ALA A 1 602 ? 35.159 15.988 -37.612 1.00 91.94 602 ALA A N 1
ATOM 4600 C CA . ALA A 1 602 ? 35.545 17.152 -38.413 1.00 91.94 602 ALA A CA 1
ATOM 4601 C C . ALA A 1 602 ? 35.944 18.358 -37.549 1.00 91.94 602 ALA A C 1
ATOM 4603 O O . ALA A 1 602 ? 36.832 19.124 -37.922 1.00 91.94 602 ALA A O 1
ATOM 4604 N N . ALA A 1 603 ? 35.317 18.503 -36.380 1.00 89.06 603 ALA A N 1
ATOM 4605 C CA . ALA A 1 603 ? 35.571 19.576 -35.428 1.00 89.06 603 ALA A CA 1
ATOM 4606 C C . ALA A 1 603 ? 35.320 19.107 -33.990 1.00 89.06 603 ALA A C 1
ATOM 4608 O O . ALA A 1 603 ? 34.644 18.104 -33.758 1.00 89.06 603 ALA A O 1
ATOM 4609 N N . VAL A 1 604 ? 35.843 19.861 -33.019 1.00 87.12 604 VAL A N 1
ATOM 4610 C CA . VAL A 1 604 ? 35.507 19.659 -31.603 1.00 87.12 604 VAL A CA 1
ATOM 4611 C C . VAL A 1 604 ? 33.987 19.808 -31.439 1.00 87.12 604 VAL A C 1
ATOM 4613 O O . VAL A 1 604 ? 33.435 20.786 -31.961 1.00 87.12 604 VAL A O 1
ATOM 4616 N N . PRO A 1 605 ? 33.305 18.873 -30.748 1.00 89.62 605 PRO A N 1
ATOM 4617 C CA . PRO A 1 605 ? 31.879 18.994 -30.484 1.00 89.62 605 PRO A CA 1
ATOM 4618 C C . PRO A 1 605 ? 31.533 20.289 -29.755 1.00 89.62 605 PRO A C 1
ATOM 4620 O O . PRO A 1 605 ? 32.393 20.945 -29.164 1.00 89.62 605 PRO A O 1
ATOM 4623 N N . LYS A 1 606 ? 30.255 20.656 -29.783 1.00 89.31 606 LYS A N 1
ATOM 4624 C CA . LYS A 1 606 ? 29.728 21.837 -29.095 1.00 89.31 606 LYS A CA 1
ATOM 4625 C C . LYS A 1 606 ? 28.471 21.467 -28.327 1.00 89.31 606 LYS A C 1
ATOM 4627 O O . LYS A 1 606 ? 27.651 20.698 -28.827 1.00 89.31 606 LYS A O 1
ATOM 4632 N N . LEU A 1 607 ? 28.314 22.036 -27.135 1.00 83.50 607 LEU A N 1
ATOM 4633 C CA . LEU A 1 607 ? 27.026 22.025 -26.451 1.00 83.50 607 LEU A CA 1
ATOM 4634 C C . LEU A 1 607 ? 26.113 23.039 -27.130 1.00 83.50 607 LEU A C 1
ATOM 4636 O O . LEU A 1 607 ? 26.551 24.128 -27.506 1.00 83.50 607 LEU A O 1
ATOM 4640 N N . LEU A 1 608 ? 24.855 22.663 -27.307 1.00 76.62 608 LEU A N 1
ATOM 4641 C CA . LEU A 1 608 ? 23.841 23.565 -27.820 1.00 76.62 608 LEU A CA 1
ATOM 4642 C C . LEU A 1 608 ? 23.101 24.187 -26.640 1.00 76.62 608 LEU A C 1
ATOM 4644 O O . LEU A 1 608 ? 22.410 23.498 -25.896 1.00 76.62 608 LEU A O 1
ATOM 4648 N N . ASP A 1 609 ? 23.241 25.503 -26.486 1.00 70.06 609 ASP A N 1
ATOM 4649 C CA . ASP A 1 609 ? 22.537 26.272 -25.452 1.00 70.06 609 ASP A CA 1
ATOM 4650 C C . ASP A 1 609 ? 21.053 26.509 -25.793 1.00 70.06 609 ASP A C 1
ATOM 4652 O O . ASP A 1 609 ? 20.320 27.087 -24.996 1.00 70.06 609 ASP A O 1
ATOM 4656 N N . LYS A 1 610 ? 20.602 26.062 -26.974 1.00 67.69 610 LYS A N 1
ATOM 4657 C CA . LYS A 1 610 ? 19.212 26.128 -27.437 1.00 67.69 610 LYS A CA 1
ATOM 4658 C C . LYS A 1 610 ? 18.772 24.784 -28.007 1.00 67.69 610 LYS A C 1
ATOM 4660 O O . LYS A 1 610 ? 19.577 24.052 -28.587 1.00 67.69 610 LYS A O 1
ATOM 4665 N N . ASN A 1 611 ? 17.483 24.478 -27.876 1.00 63.38 611 ASN A N 1
ATOM 4666 C CA . ASN A 1 611 ? 16.881 23.327 -28.538 1.00 63.38 611 ASN A CA 1
ATOM 4667 C C . ASN A 1 611 ? 16.939 23.520 -30.056 1.00 63.38 611 ASN A C 1
ATOM 4669 O O . ASN A 1 611 ? 16.691 24.610 -30.557 1.00 63.38 611 ASN A O 1
ATOM 4673 N N . VAL A 1 612 ? 17.277 22.465 -30.793 1.00 60.19 612 VAL A N 1
ATOM 4674 C CA . VAL A 1 612 ? 17.532 22.599 -32.228 1.00 60.19 612 VAL A CA 1
ATOM 4675 C C . VAL A 1 612 ? 16.244 22.665 -33.046 1.00 60.19 612 VAL A C 1
ATOM 4677 O O . VAL A 1 612 ? 16.282 23.250 -34.118 1.00 60.19 612 VAL A O 1
ATOM 4680 N N . VAL A 1 613 ? 15.114 22.090 -32.603 1.00 53.91 613 VAL A N 1
ATOM 4681 C CA . VAL A 1 613 ? 13.857 22.176 -33.388 1.00 53.91 613 VAL A CA 1
ATOM 4682 C C . VAL A 1 613 ? 12.563 21.703 -32.686 1.00 53.91 613 VAL A C 1
ATOM 4684 O O . VAL A 1 613 ? 11.507 21.758 -33.311 1.00 53.91 613 VAL A O 1
ATOM 4687 N N . ARG A 1 614 ? 12.582 21.162 -31.453 1.00 51.75 614 ARG A N 1
ATOM 4688 C CA . ARG A 1 614 ? 11.411 20.420 -30.904 1.00 51.75 614 ARG A CA 1
ATOM 4689 C C . ARG A 1 614 ? 10.641 21.088 -29.767 1.00 51.75 614 ARG A C 1
ATOM 4691 O O . ARG A 1 614 ? 9.465 20.794 -29.602 1.00 51.75 614 ARG A O 1
ATOM 4698 N N . ILE A 1 615 ? 11.282 21.948 -28.989 1.00 50.97 615 ILE A N 1
ATOM 4699 C CA . ILE A 1 615 ? 10.674 22.696 -27.881 1.00 50.97 615 ILE A CA 1
ATOM 4700 C C . ILE A 1 615 ? 11.232 24.103 -28.063 1.00 50.97 615 ILE A C 1
ATOM 4702 O O . ILE A 1 615 ? 12.449 24.232 -28.039 1.00 50.97 615 ILE A O 1
ATOM 4706 N N . GLY A 1 616 ? 10.391 25.084 -28.401 1.00 54.56 616 GLY A N 1
ATOM 4707 C CA . GLY A 1 616 ? 10.801 26.353 -29.027 1.00 54.56 616 GLY A CA 1
ATOM 4708 C C . GLY A 1 616 ? 12.008 27.075 -28.403 1.00 54.56 616 GLY A C 1
ATOM 4709 O O . GLY A 1 616 ? 12.329 26.882 -27.232 1.00 54.56 616 GLY A O 1
ATOM 4710 N N . ASP A 1 617 ? 12.639 27.944 -29.198 1.00 55.97 617 ASP A N 1
ATOM 4711 C CA . ASP A 1 617 ? 13.965 28.562 -28.987 1.00 55.97 617 ASP A CA 1
ATOM 4712 C C . ASP A 1 617 ? 14.188 29.318 -27.654 1.00 55.97 617 ASP A C 1
ATOM 4714 O O . ASP A 1 617 ? 15.324 29.707 -27.366 1.00 55.97 617 ASP A O 1
ATOM 4718 N N . GLU A 1 618 ? 13.138 29.531 -26.849 1.00 66.56 618 GLU A N 1
ATOM 4719 C CA . GLU A 1 618 ? 13.131 30.335 -25.612 1.00 66.56 618 GLU A CA 1
ATOM 4720 C C . GLU A 1 618 ? 12.373 29.676 -24.437 1.00 66.56 618 GLU A C 1
ATOM 4722 O O . GLU A 1 618 ? 11.985 30.342 -23.480 1.00 66.56 618 GLU A O 1
ATOM 4727 N N . SER A 1 619 ? 12.120 28.366 -24.483 1.00 68.31 619 SER A N 1
ATOM 4728 C CA . SER A 1 619 ? 11.392 27.684 -23.405 1.00 68.31 619 SER A CA 1
ATOM 4729 C C . SER A 1 619 ? 12.233 27.550 -22.126 1.00 68.31 619 SER A C 1
ATOM 4731 O O . SER A 1 619 ? 13.242 26.841 -22.128 1.00 68.31 619 SER A O 1
ATOM 4733 N N . SER A 1 620 ? 11.758 28.107 -21.004 1.00 74.12 620 SER A N 1
ATOM 4734 C CA . SER A 1 620 ? 12.373 27.948 -19.668 1.00 74.12 620 SER A CA 1
ATOM 4735 C C . SER A 1 620 ? 12.514 26.483 -19.235 1.00 74.12 620 SER A C 1
ATOM 4737 O O . SER A 1 620 ? 13.413 26.142 -18.472 1.00 74.12 620 SER A O 1
ATOM 4739 N N . LEU A 1 621 ? 11.696 25.583 -19.799 1.00 68.62 621 LEU A N 1
ATOM 4740 C CA . LEU A 1 621 ? 11.813 24.133 -19.603 1.00 68.62 621 LEU A CA 1
ATOM 4741 C C . LEU A 1 621 ? 13.199 23.573 -19.965 1.00 68.62 621 LEU A C 1
ATOM 4743 O O . LEU A 1 621 ? 13.530 22.484 -19.514 1.00 68.62 621 LEU A O 1
ATOM 4747 N N . PHE A 1 622 ? 14.002 24.273 -20.776 1.00 69.38 622 PHE A N 1
ATOM 4748 C CA . PHE A 1 622 ? 15.336 23.822 -21.177 1.00 69.38 622 PHE A CA 1
ATOM 4749 C C . PHE A 1 622 ? 16.437 24.185 -20.167 1.00 69.38 622 PHE A C 1
ATOM 4751 O O . PHE A 1 622 ? 17.471 23.519 -20.148 1.00 69.38 622 PHE A O 1
ATOM 4758 N N . GLU A 1 623 ? 16.218 25.183 -19.300 1.00 69.31 623 GLU A N 1
ATOM 4759 C CA . GLU A 1 623 ? 17.235 25.709 -18.369 1.00 69.31 623 GLU A CA 1
ATOM 4760 C C . GLU A 1 623 ? 17.771 24.646 -17.403 1.00 69.31 623 GLU A C 1
ATOM 4762 O O . GLU A 1 623 ? 18.930 24.702 -17.005 1.00 69.31 623 GLU A O 1
ATOM 4767 N N . SER A 1 624 ? 16.937 23.660 -17.059 1.00 70.06 624 SER A N 1
ATOM 4768 C CA . SER A 1 624 ? 17.277 22.558 -16.146 1.00 70.06 624 SER A CA 1
ATOM 4769 C C . SER A 1 624 ? 17.479 21.213 -16.859 1.00 70.06 624 SER A C 1
ATOM 4771 O O . SER A 1 624 ? 17.470 20.162 -16.219 1.00 70.06 624 SER A O 1
ATOM 4773 N N . THR A 1 625 ? 17.627 21.211 -18.188 1.00 71.75 625 THR A N 1
ATOM 4774 C CA . THR A 1 625 ? 17.844 19.980 -18.967 1.00 71.75 625 THR A CA 1
ATOM 4775 C C . THR A 1 625 ? 19.316 19.752 -19.271 1.00 71.75 625 THR A C 1
ATOM 4777 O O . THR A 1 625 ? 20.117 20.682 -19.331 1.00 71.75 625 THR A O 1
ATOM 4780 N N . ARG A 1 626 ? 19.676 18.490 -19.523 1.00 76.56 626 ARG A N 1
ATOM 4781 C CA . ARG A 1 626 ? 21.001 18.144 -20.040 1.00 76.56 626 ARG A CA 1
ATOM 4782 C C . ARG A 1 626 ? 21.185 18.782 -21.417 1.00 76.56 626 ARG A C 1
ATOM 4784 O O . ARG A 1 626 ? 20.418 18.498 -22.340 1.00 76.56 626 ARG A O 1
ATOM 4791 N N . LYS A 1 627 ? 22.225 19.603 -21.567 1.00 77.88 627 LYS A N 1
ATOM 4792 C CA . LYS A 1 627 ? 22.519 20.274 -22.837 1.00 77.88 627 LYS A CA 1
ATOM 4793 C C . LYS A 1 627 ? 22.819 19.245 -23.941 1.00 77.88 627 LYS A C 1
ATOM 4795 O O . LYS A 1 627 ? 23.676 18.380 -23.744 1.00 77.88 627 LYS A O 1
ATOM 4800 N N . PRO A 1 628 ? 22.160 19.320 -25.111 1.00 82.31 628 PRO A N 1
ATOM 4801 C CA . PRO A 1 628 ? 22.458 18.468 -26.251 1.00 82.31 628 PRO A CA 1
ATOM 4802 C C . PRO A 1 628 ? 23.887 18.680 -26.746 1.00 82.31 628 PRO A C 1
ATOM 4804 O O . PRO A 1 628 ? 24.378 19.809 -26.819 1.00 82.31 628 PRO A O 1
ATOM 4807 N N . LEU A 1 629 ? 24.524 17.588 -27.157 1.00 87.56 629 LEU A N 1
ATOM 4808 C CA . LEU A 1 629 ? 25.835 17.600 -27.790 1.00 87.56 629 LEU A CA 1
ATOM 4809 C C . LEU A 1 629 ? 25.683 17.543 -29.312 1.00 87.56 629 LEU A C 1
ATOM 4811 O O . LEU A 1 629 ? 25.041 16.640 -29.846 1.00 87.56 629 LEU A O 1
ATOM 4815 N N . ALA A 1 630 ? 26.324 18.474 -30.013 1.00 90.38 630 ALA A N 1
ATOM 4816 C CA . ALA A 1 630 ? 26.447 18.464 -31.464 1.00 90.38 630 ALA A CA 1
ATOM 4817 C C . ALA A 1 630 ? 27.880 18.121 -31.879 1.00 90.38 630 ALA A C 1
ATOM 4819 O O . ALA A 1 630 ? 28.835 18.735 -31.403 1.00 90.38 630 ALA A O 1
ATOM 4820 N N . ALA A 1 631 ? 28.026 17.171 -32.802 1.00 92.12 631 ALA A N 1
ATOM 4821 C CA . ALA A 1 631 ? 29.303 16.778 -33.387 1.00 92.12 631 ALA A CA 1
ATOM 4822 C C . ALA A 1 631 ? 29.176 16.655 -34.912 1.00 92.12 631 ALA A C 1
ATOM 4824 O O . ALA A 1 631 ? 28.146 16.216 -35.424 1.00 92.12 631 ALA A O 1
ATOM 4825 N N . GLU A 1 632 ? 30.230 17.040 -35.633 1.00 94.38 632 GLU A N 1
ATOM 4826 C CA . GLU A 1 632 ? 30.301 16.946 -37.092 1.00 94.38 632 GLU A CA 1
ATOM 4827 C C . GLU A 1 632 ? 31.249 15.814 -37.495 1.00 94.38 632 GLU A C 1
ATOM 4829 O O . GLU A 1 632 ? 32.397 15.765 -37.048 1.00 94.38 632 GLU A O 1
ATOM 4834 N N . PHE A 1 633 ? 30.779 14.916 -38.362 1.00 95.62 633 PHE A N 1
ATOM 4835 C CA . PHE A 1 633 ? 31.549 13.774 -38.847 1.00 95.62 633 PHE A CA 1
ATOM 4836 C C . PHE A 1 633 ? 31.644 13.782 -40.374 1.00 95.62 633 PHE A C 1
ATOM 4838 O O . PHE A 1 633 ? 30.646 13.947 -41.072 1.00 95.62 633 PHE A O 1
ATOM 4845 N N . THR A 1 634 ? 32.841 13.536 -40.900 1.00 95.81 634 THR A N 1
ATOM 4846 C CA . THR A 1 634 ? 33.082 13.281 -42.323 1.00 95.81 634 THR A CA 1
ATOM 4847 C C . THR A 1 634 ? 33.099 11.775 -42.570 1.00 95.81 634 THR A C 1
ATOM 4849 O O . THR A 1 634 ? 33.942 11.076 -42.008 1.00 95.81 634 THR A O 1
ATOM 4852 N N . PHE A 1 635 ? 32.182 11.273 -43.398 1.00 95.56 635 PHE A N 1
ATOM 4853 C CA . PHE A 1 635 ? 32.168 9.875 -43.841 1.00 95.56 635 PHE A CA 1
ATOM 4854 C C . PHE A 1 635 ? 33.306 9.628 -44.842 1.00 95.56 635 PHE A C 1
ATOM 4856 O O . PHE A 1 635 ? 33.495 10.443 -45.747 1.00 95.56 635 PHE A O 1
ATOM 4863 N N . GLN A 1 636 ? 34.091 8.570 -44.621 1.00 89.56 636 GLN A N 1
ATOM 4864 C CA . GLN A 1 636 ? 35.329 8.277 -45.356 1.00 89.56 636 GLN A CA 1
ATOM 4865 C C . GLN A 1 636 ? 35.126 7.339 -46.541 1.00 89.56 636 GLN A C 1
ATOM 4867 O O . GLN A 1 636 ? 34.334 6.376 -46.411 1.00 89.56 636 GLN A O 1
#

Secondary structure (DSSP, 8-state):
-------------------------------EEHHHHHHHHHHH-SEEEEEEEEEEEEEEETTEEE--GGG--TTEEEEESSTT---GGGEEEEE--TTHHHHHH-TTT-GGGTT-EEEEEEEEEEETTEEEEEEEEEEEETTTTSSBPPPPEEES-SEEEETTEEEEEE-SSTTPEEEEESBSPPP-TTSEE--SPEEE-SSEEEEEEEE-TTSBPPP-EEEEEEEEP-S---HHHHH-SSSS-TTTT-EEEEEEEEEEEE-SSEEEEE-SS----TTS--EEEEE-TT----TT-EEEEEEEEEEEPPS--TTHHHHSPPEEEEEEEEEEEEE-SPPPPPPEEBSTTSBPPP-SBS-SSSS-S--TTTBHHHHHHTTTT-EEEESSPEE-S--BTTEEEEE---SS---B-TTSPBPPBTTB--TTEEEEE--TT----TT-EESS-EEEEEEEETTEEEEEESSPPPPEE-----PPPP-PPP-TTS--EEEEEEEEE-S-TTTS-HHHHHHHHHIIIIIS---SEEEEEEEEPTTTT--SS----HHHHHHHHHHHHHTT----EEEE-PPPTTTS-SSTT--EEEEEEE-TTTEEE-S--EE-SS-SSSS-TT-GGGTTSPPPEE--EEE-

InterPro domains:
  IPR036691 Endonuclease/exonuclease/phosphatase superfamily [G3DSA:3.60.10.10] (491-636)
  IPR036691 Endonuclease/exonuclease/phosphatase superfamily [SSF56219] (489-604)
  IPR045939 Endonuclease YhcR, N-terminal domain [PF19886] (32-141)
  IPR059177 GH29D-like, beta-sandwich domain [PF13290] (156-222)

pLDDT: mean 88.5, std 14.97, range [24.8, 98.75]

Foldseek 3Di:
DDDDDDDDDDDDDDDDDDPPDDDDDDDDQDEDELVVLQVCCVVPNKFWHKYKFAFQAADPAQLDGDLDLVPFDLFWTWGANALPDNGSLRIAIEGDPPDDSSVPQGCNVPVVSRGWMKIWTAIFHDDNNGGHGYPTDDMDTDVPPDFEWFFKAKVVQADEDAAFDWIDIDTPDPPKWKFKDWQPDATDPPHHTDDGTDTDRAWTKIWMKIDDPRHHIYDIRIYTYHHDYPPQQEQQQQLDQALHGPQAQHKHWFHKFFFAFDDQQWTKTFTPDDPPDLRGARIATEGHHPDPDDGQFIKTFIAGWHFAQDDEDPCSVVQFGTGIHGDTPDIGRPDGNHDHPDAAEEADVGDAQQWFAQDDPVRPGLDRNHHNVSSLSNHARTKYKAWFWFFAAWDDPQWTKTAGHHDDDFDADPLRHGDDDPRGPGSRTATEGGPPPDTDGRNKIFPGMFMFGWHTDHNDIHGYGRDDGGDIDPSPDDDAADPDDDDLPDAFEEEDELAQFELACVVQPPVSLLVVLCCCCPRDVPGQKYKYWNQWFNNGQAQPQGQHRQSRVVSSQVSNVVVVHANWDKAFDGDGRPQADDHHSIDIAIIMTHRVVFKDFPDHKDFDPADPPDQDRDDPVCNRHHTDIDTDIDTD

Organism: NCBI:txid1218175